Protein AF-A0A924ZV83-F1 (afdb_monomer_lite)

Structure (mmCIF, N/CA/C/O backbone):
data_AF-A0A924ZV83-F1
#
_entry.id   AF-A0A924ZV83-F1
#
loop_
_atom_site.group_PDB
_atom_site.id
_atom_site.type_symbol
_atom_site.label_atom_id
_atom_site.label_alt_id
_atom_site.label_comp_id
_atom_site.label_asym_id
_atom_site.label_entity_id
_atom_site.label_seq_id
_atom_site.pdbx_PDB_ins_code
_atom_site.Cartn_x
_atom_site.Cartn_y
_atom_site.Cartn_z
_atom_site.occupancy
_atom_site.B_iso_or_equiv
_atom_site.auth_seq_id
_atom_site.auth_comp_id
_atom_site.auth_asym_id
_atom_site.auth_atom_id
_atom_site.pdbx_PDB_model_num
ATOM 1 N N . MET A 1 1 ? -26.587 -9.322 27.333 1.00 67.06 1 MET A N 1
ATOM 2 C CA . MET A 1 1 ? -25.678 -8.800 28.383 1.00 67.06 1 MET A CA 1
ATOM 3 C C . MET A 1 1 ? -25.092 -9.885 29.310 1.00 67.06 1 MET A C 1
ATOM 5 O O . MET A 1 1 ? -23.873 -9.903 29.437 1.00 67.06 1 MET A O 1
ATOM 9 N N . PRO A 1 2 ? -25.858 -10.845 29.880 1.00 78.31 2 PRO A N 1
ATOM 10 C CA . PRO A 1 2 ? -25.318 -11.826 30.846 1.00 78.31 2 PRO A CA 1
ATOM 11 C C . PRO A 1 2 ? -24.203 -12.736 30.301 1.00 78.31 2 PRO A C 1
ATOM 13 O O . PRO A 1 2 ? -23.335 -13.184 31.044 1.00 78.31 2 PRO A O 1
ATOM 16 N N . ILE A 1 3 ? -24.217 -13.020 28.994 1.00 89.00 3 ILE A N 1
ATOM 17 C CA . ILE A 1 3 ? -23.200 -13.850 28.333 1.00 89.00 3 ILE A CA 1
ATOM 18 C C . ILE A 1 3 ? -21.859 -13.111 28.252 1.00 89.00 3 ILE A C 1
ATOM 20 O O . ILE A 1 3 ? -20.833 -13.692 28.590 1.00 89.00 3 ILE A O 1
ATOM 24 N N . ALA A 1 4 ? -21.861 -11.828 27.875 1.00 89.38 4 ALA A N 1
ATOM 25 C CA . ALA A 1 4 ? -20.640 -11.029 27.769 1.00 89.38 4 ALA A CA 1
ATOM 26 C C . ALA A 1 4 ? -19.930 -10.906 29.125 1.00 89.38 4 ALA A C 1
ATOM 28 O O . ALA A 1 4 ? -18.719 -11.087 29.204 1.00 89.38 4 ALA A O 1
ATOM 29 N N . GLU A 1 5 ? -20.678 -10.699 30.211 1.00 92.06 5 GLU A N 1
ATOM 30 C CA . GLU A 1 5 ? -20.086 -10.651 31.549 1.00 92.06 5 GLU A CA 1
ATOM 31 C C . GLU A 1 5 ? -19.489 -12.002 31.979 1.00 92.06 5 GLU A C 1
ATOM 33 O O . GLU A 1 5 ? -18.388 -12.043 32.533 1.00 92.06 5 GLU A O 1
ATOM 38 N N . LYS A 1 6 ? -20.168 -13.119 31.682 1.00 91.69 6 LYS A N 1
ATOM 39 C CA . LYS A 1 6 ? -19.635 -14.471 31.928 1.00 91.69 6 LYS A CA 1
ATOM 40 C C . LYS A 1 6 ? -18.363 -14.739 31.122 1.00 91.69 6 LYS A C 1
ATOM 42 O O . LYS A 1 6 ? -17.415 -15.309 31.660 1.00 91.69 6 LYS A O 1
ATOM 47 N N . CYS A 1 7 ? -18.330 -14.334 29.853 1.00 93.25 7 CYS A N 1
ATOM 48 C CA . CYS A 1 7 ? -17.152 -14.468 28.998 1.00 93.25 7 CYS A CA 1
ATOM 49 C C . CYS A 1 7 ? -15.987 -13.620 29.518 1.00 93.25 7 CYS A C 1
ATOM 51 O O . CYS A 1 7 ? -14.887 -14.145 29.662 1.00 93.25 7 CYS A O 1
ATOM 53 N N . LEU A 1 8 ? -16.230 -12.360 29.894 1.00 94.69 8 LEU A N 1
ATOM 54 C CA . LEU A 1 8 ? -15.213 -11.494 30.495 1.00 94.69 8 LEU A CA 1
ATOM 55 C C . LEU A 1 8 ? -14.654 -12.100 31.792 1.00 94.69 8 LEU A C 1
ATOM 57 O O . LEU A 1 8 ? -13.443 -12.153 31.979 1.00 94.69 8 LEU A O 1
ATOM 61 N N . ALA A 1 9 ? -15.520 -12.639 32.656 1.00 91.62 9 ALA A N 1
ATOM 62 C CA . ALA A 1 9 ? -15.093 -13.311 33.882 1.00 91.62 9 ALA A CA 1
ATOM 63 C C . ALA A 1 9 ? -14.232 -14.560 33.614 1.00 91.62 9 ALA A C 1
ATOM 65 O O . ALA A 1 9 ? -13.302 -14.833 34.369 1.00 91.62 9 ALA A O 1
ATOM 66 N N . LYS A 1 10 ? -14.518 -15.313 32.542 1.00 92.31 10 LYS A N 1
ATOM 67 C CA . LYS A 1 10 ? -13.686 -16.449 32.116 1.00 92.31 10 LYS A CA 1
ATOM 68 C C . LYS A 1 10 ? -12.340 -15.997 31.550 1.00 92.31 10 LYS A C 1
ATOM 70 O O . LYS A 1 10 ? -11.329 -16.625 31.853 1.00 92.31 10 LYS A O 1
ATOM 75 N N . LEU A 1 11 ? -12.320 -14.927 30.757 1.00 92.38 11 LEU A N 1
ATOM 76 C CA . LEU A 1 11 ? -11.096 -14.402 30.149 1.00 92.38 11 LEU A CA 1
ATOM 77 C C . LEU A 1 11 ? -10.145 -13.776 31.173 1.00 92.38 11 LEU A C 1
ATOM 79 O O . LEU A 1 11 ? -8.941 -13.878 30.981 1.00 92.38 11 LEU A O 1
ATOM 83 N N . GLY A 1 12 ? -10.669 -13.173 32.243 1.00 88.12 12 GLY A N 1
ATOM 84 C CA . GLY A 1 12 ? -9.869 -12.607 33.334 1.00 88.12 12 GLY A CA 1
ATOM 85 C C . GLY A 1 12 ? -9.474 -13.604 34.431 1.00 88.12 12 GLY A C 1
ATOM 86 O O . GLY A 1 12 ? -8.867 -13.205 35.421 1.00 88.12 12 GLY A O 1
ATOM 87 N N . ASN A 1 13 ? -9.841 -14.885 34.310 1.00 89.38 13 ASN A N 1
ATOM 88 C CA . ASN A 1 13 ? -9.516 -15.913 35.299 1.00 89.38 13 ASN A CA 1
ATOM 89 C C . ASN A 1 13 ? -8.363 -16.791 34.803 1.00 89.38 13 ASN A C 1
ATOM 91 O O . ASN A 1 13 ? -8.489 -17.473 33.786 1.00 89.38 13 ASN A O 1
ATOM 95 N N . ALA A 1 14 ? -7.284 -16.858 35.586 1.00 86.88 14 ALA A N 1
ATOM 96 C CA . ALA A 1 14 ? -6.067 -17.601 35.262 1.00 86.88 14 ALA A CA 1
ATOM 97 C C . ALA A 1 14 ? -6.289 -19.077 34.873 1.00 86.88 14 ALA A C 1
ATOM 99 O O . ALA A 1 14 ? -5.501 -19.633 34.114 1.00 86.88 14 ALA A O 1
ATOM 100 N N . LYS A 1 15 ? -7.362 -19.717 35.364 1.00 87.50 15 LYS A N 1
ATOM 101 C CA . LYS A 1 15 ? -7.691 -21.124 35.062 1.00 87.50 15 LYS A CA 1
ATOM 102 C C . LYS A 1 15 ? -8.447 -21.322 33.747 1.00 87.50 15 LYS A C 1
ATOM 104 O O . LYS A 1 15 ? -8.533 -22.449 33.271 1.00 87.50 15 LYS A O 1
ATOM 109 N N . THR A 1 16 ? -9.059 -20.271 33.203 1.00 89.25 16 THR A N 1
ATOM 110 C CA . THR A 1 16 ? -9.957 -20.361 32.035 1.00 89.25 16 THR A CA 1
ATOM 111 C C . THR A 1 16 ? -9.616 -19.387 30.913 1.00 89.25 16 THR A C 1
ATOM 113 O O . THR A 1 16 ? -10.255 -19.439 29.863 1.00 89.25 16 THR A O 1
ATOM 116 N N . GLN A 1 17 ? -8.643 -18.502 31.128 1.00 89.69 17 GLN A N 1
ATOM 117 C CA . GLN A 1 17 ? -8.140 -17.591 30.111 1.00 89.69 17 GLN A CA 1
ATOM 118 C C . GLN A 1 17 ? -7.528 -18.361 28.935 1.00 89.69 17 GLN A C 1
ATOM 120 O O . GLN A 1 17 ? -6.967 -19.447 29.095 1.00 89.69 17 GLN A O 1
ATOM 125 N N . ILE A 1 18 ? -7.650 -17.793 27.741 1.00 88.56 18 ILE A N 1
ATOM 126 C CA . ILE A 1 18 ? -7.094 -18.362 26.518 1.00 88.56 18 ILE A CA 1
ATOM 127 C C . ILE A 1 18 ? -5.583 -18.141 26.560 1.00 88.56 18 ILE A C 1
ATOM 129 O O . ILE A 1 18 ? -5.129 -17.015 26.735 1.00 88.56 18 ILE A O 1
ATOM 133 N N . ALA A 1 19 ? -4.799 -19.203 26.395 1.00 85.62 19 ALA A N 1
ATOM 134 C CA . ALA A 1 19 ? -3.347 -19.083 26.386 1.00 85.62 19 ALA A CA 1
ATOM 135 C C . ALA A 1 19 ? -2.878 -18.194 25.221 1.00 85.62 19 ALA A C 1
ATOM 137 O O . ALA A 1 19 ? -3.265 -18.418 24.071 1.00 85.62 19 ALA A O 1
ATOM 138 N N . LYS A 1 20 ? -2.024 -17.210 25.524 1.00 80.31 20 LYS A N 1
ATOM 139 C CA . LYS A 1 20 ? -1.291 -16.436 24.515 1.00 80.31 20 LYS A CA 1
ATOM 140 C C . LYS A 1 20 ? -0.003 -17.156 24.106 1.00 80.31 20 LYS A C 1
ATOM 142 O O . LYS A 1 20 ? 0.546 -17.935 24.890 1.00 80.31 20 LYS A O 1
ATOM 147 N N . GLN A 1 21 ? 0.461 -16.922 22.879 1.00 72.50 21 GLN A N 1
ATOM 148 C CA . GLN A 1 21 ? 1.779 -17.394 22.449 1.00 72.50 21 GLN A CA 1
ATOM 149 C C . GLN A 1 21 ? 2.879 -16.733 23.295 1.00 72.50 21 GLN A C 1
ATOM 151 O O . GLN A 1 21 ? 2.649 -15.709 23.935 1.00 72.50 21 GLN A O 1
ATOM 156 N N . LYS A 1 22 ? 4.058 -17.364 23.358 1.00 65.31 22 LYS A N 1
ATOM 157 C CA . LYS A 1 22 ? 5.172 -16.883 24.193 1.00 65.31 22 LYS A CA 1
ATOM 158 C C . LYS A 1 22 ? 5.808 -15.592 23.674 1.00 65.31 22 LYS A C 1
ATOM 160 O O . LYS A 1 22 ? 6.524 -14.957 24.437 1.00 65.31 22 LYS A O 1
ATOM 165 N N . ASP A 1 23 ? 5.559 -15.232 22.420 1.00 64.38 23 ASP A N 1
ATOM 166 C CA . ASP A 1 23 ? 6.119 -14.029 21.822 1.00 64.38 23 ASP A CA 1
ATOM 167 C C . ASP A 1 23 ? 5.323 -12.788 22.251 1.00 64.38 23 ASP A C 1
ATOM 169 O O . ASP A 1 23 ? 4.092 -12.796 22.261 1.00 64.38 23 ASP A O 1
ATOM 173 N N . ASP A 1 24 ? 6.026 -11.699 22.566 1.00 60.25 24 ASP A N 1
ATOM 174 C CA . ASP A 1 24 ? 5.439 -10.418 22.998 1.00 60.25 24 ASP A CA 1
ATOM 175 C C . ASP A 1 24 ? 4.790 -9.614 21.851 1.00 60.25 24 ASP A C 1
ATOM 177 O O . ASP A 1 24 ? 4.483 -8.428 22.005 1.00 60.25 24 ASP A O 1
ATOM 181 N N . PHE A 1 25 ? 4.604 -10.230 20.681 1.00 69.44 25 PHE A N 1
ATOM 182 C CA . PHE A 1 25 ? 3.998 -9.606 19.507 1.00 69.44 25 PHE A CA 1
ATOM 183 C C . PHE A 1 25 ? 2.481 -9.815 19.496 1.00 69.44 25 PHE A C 1
ATOM 185 O O . PHE A 1 25 ? 1.967 -10.884 19.823 1.00 69.44 25 PHE A O 1
ATOM 192 N N . TYR A 1 26 ? 1.752 -8.784 19.085 1.00 65.94 26 TYR A N 1
ATOM 193 C CA . TYR A 1 26 ? 0.293 -8.758 19.028 1.00 65.94 26 TYR A CA 1
ATOM 194 C C . TYR A 1 26 ? -0.265 -9.028 17.620 1.00 65.94 26 TYR A C 1
ATOM 196 O O . TYR A 1 26 ? -1.461 -8.839 17.400 1.00 65.94 26 TYR A O 1
ATOM 204 N N . ASP A 1 27 ? 0.554 -9.506 16.674 1.00 62.09 27 ASP A N 1
ATOM 205 C CA . ASP A 1 27 ? 0.108 -9.955 15.337 1.00 62.09 27 ASP A CA 1
ATOM 206 C C . ASP A 1 27 ? -0.693 -11.281 15.376 1.00 62.09 27 ASP A C 1
ATOM 208 O O . ASP A 1 27 ? -1.057 -11.856 14.351 1.00 62.09 27 ASP A O 1
ATOM 212 N N . ASP A 1 28 ? -1.039 -11.777 16.567 1.00 72.38 28 ASP A N 1
ATOM 213 C CA . ASP A 1 28 ? -2.021 -12.845 16.715 1.00 72.38 28 ASP A CA 1
ATOM 214 C C . ASP A 1 28 ? -3.443 -12.274 16.580 1.00 72.38 28 ASP A C 1
ATOM 216 O O . ASP A 1 28 ? -3.939 -11.538 17.443 1.00 72.38 28 ASP A O 1
ATOM 220 N N . GLN A 1 29 ? -4.147 -12.681 15.519 1.00 81.88 29 GLN A N 1
ATOM 221 C CA . GLN A 1 29 ? -5.557 -12.352 15.288 1.00 81.88 29 GLN A CA 1
ATOM 222 C C . GLN A 1 29 ? -6.435 -12.637 16.521 1.00 81.88 29 GLN A C 1
ATOM 224 O O . GLN A 1 29 ? -7.429 -11.944 16.752 1.00 81.88 29 GLN A O 1
ATOM 229 N N . LYS A 1 30 ? -6.070 -13.623 17.353 1.00 86.75 30 LYS A N 1
ATOM 230 C CA . LYS A 1 30 ? -6.776 -13.920 18.605 1.00 86.75 30 LYS A CA 1
ATOM 231 C C . LYS A 1 30 ? -6.722 -12.751 19.584 1.00 86.75 30 LYS A C 1
ATOM 233 O O . LYS A 1 30 ? -7.757 -12.420 20.158 1.00 86.75 30 LYS A O 1
ATOM 238 N N . ILE A 1 31 ? -5.568 -12.104 19.756 1.00 89.12 31 ILE A N 1
ATOM 239 C CA . ILE A 1 31 ? -5.420 -10.967 20.678 1.00 89.12 31 ILE A CA 1
ATOM 240 C C . ILE A 1 31 ? -6.237 -9.777 20.166 1.00 89.12 31 ILE A C 1
ATOM 242 O O . ILE A 1 31 ? -7.001 -9.186 20.930 1.00 89.12 31 ILE A O 1
ATOM 246 N N . ALA A 1 32 ? -6.171 -9.480 18.865 1.00 89.69 32 ALA A N 1
ATOM 247 C CA . ALA A 1 32 ? -6.981 -8.424 18.254 1.00 89.69 32 ALA A CA 1
ATOM 248 C C . ALA A 1 32 ? -8.497 -8.655 18.436 1.00 89.69 32 ALA A C 1
ATOM 250 O O . ALA A 1 32 ? -9.253 -7.718 18.731 1.00 89.69 32 ALA A O 1
ATOM 251 N N . ASN A 1 33 ? -8.949 -9.908 18.324 1.00 91.50 33 ASN A N 1
ATOM 252 C CA . ASN A 1 33 ? -10.341 -10.289 18.573 1.00 91.50 33 ASN A CA 1
ATOM 253 C C . ASN A 1 33 ? -10.722 -10.132 20.054 1.00 91.50 33 ASN A C 1
ATOM 255 O O . ASN A 1 33 ? -11.803 -9.626 20.354 1.00 91.50 33 ASN A O 1
ATOM 259 N N . ILE A 1 34 ? -9.835 -10.505 20.982 1.00 93.44 34 ILE A N 1
ATOM 260 C CA . ILE A 1 34 ? -10.053 -10.332 22.426 1.00 93.44 34 ILE A CA 1
ATOM 261 C C . ILE A 1 34 ? -10.158 -8.849 22.787 1.00 93.44 34 ILE A C 1
ATOM 263 O O . ILE A 1 34 ? -11.085 -8.472 23.499 1.00 93.44 34 ILE A O 1
ATOM 267 N N . VAL A 1 35 ? -9.286 -7.987 22.258 1.00 95.00 35 VAL A N 1
ATOM 268 C CA . VAL A 1 35 ? -9.382 -6.533 22.484 1.00 95.00 35 VAL A CA 1
ATOM 269 C C . VAL A 1 35 ? -10.682 -5.961 21.913 1.00 95.00 35 VAL A C 1
ATOM 271 O O . VAL A 1 35 ? -11.316 -5.128 22.555 1.00 95.00 35 VAL A O 1
ATOM 274 N N . SER A 1 36 ? -11.154 -6.461 20.769 1.00 94.56 36 SER A N 1
ATOM 275 C CA . SER A 1 36 ? -12.457 -6.063 20.209 1.00 94.56 36 SER A CA 1
ATOM 276 C C . SER A 1 36 ? -13.642 -6.522 21.070 1.00 94.56 36 SER A C 1
ATOM 278 O O . SER A 1 36 ? -14.610 -5.782 21.260 1.00 94.56 36 SER A O 1
ATOM 280 N N . PHE A 1 37 ? -13.553 -7.711 21.670 1.00 95.88 37 PHE A N 1
ATOM 281 C CA . PHE A 1 37 ? -14.521 -8.156 22.672 1.00 95.88 37 PHE A CA 1
ATOM 282 C C . PHE A 1 37 ? -14.475 -7.282 23.936 1.00 95.88 37 PHE A C 1
ATOM 284 O O . PHE A 1 37 ? -15.521 -6.905 24.464 1.00 95.88 37 PHE A O 1
ATOM 291 N N . ILE A 1 38 ? -13.284 -6.893 24.394 1.00 96.69 38 ILE A N 1
ATOM 292 C CA . ILE A 1 38 ? -13.118 -5.996 25.543 1.00 96.69 38 ILE A CA 1
ATOM 293 C C . ILE A 1 38 ? -13.702 -4.610 25.255 1.00 96.69 38 ILE A C 1
ATOM 295 O O . ILE A 1 38 ? -14.371 -4.058 26.122 1.00 96.69 38 ILE A O 1
ATOM 299 N N . GLU A 1 39 ? -13.542 -4.073 24.045 1.00 96.25 39 GLU A N 1
ATOM 300 C CA . GLU A 1 39 ? -14.234 -2.852 23.612 1.00 96.25 39 GLU A CA 1
ATOM 301 C C . GLU A 1 39 ? -15.756 -2.979 23.708 1.00 96.25 39 GLU A C 1
ATOM 303 O O . GLU A 1 39 ? -16.426 -2.060 24.174 1.00 96.25 39 GLU A O 1
ATOM 308 N N . THR A 1 40 ? -16.303 -4.143 23.357 1.00 94.81 40 THR A N 1
ATOM 309 C CA . THR A 1 40 ? -17.735 -4.425 23.531 1.00 94.81 40 THR A CA 1
ATOM 310 C C . THR A 1 40 ? -18.122 -4.406 25.014 1.00 94.81 40 THR A C 1
ATOM 312 O O . THR A 1 40 ? -19.108 -3.779 25.401 1.00 94.81 40 THR A O 1
ATOM 315 N N . CYS A 1 41 ? -17.332 -5.040 25.887 1.00 96.25 41 CYS A N 1
ATOM 316 C CA . CYS A 1 41 ? -17.537 -4.971 27.338 1.00 96.25 41 CYS A CA 1
ATOM 317 C C . CYS A 1 41 ? -17.429 -3.537 27.880 1.00 96.25 41 CYS A C 1
ATOM 319 O O . CYS A 1 41 ? -18.176 -3.152 28.782 1.00 96.25 41 CYS A O 1
ATOM 321 N N . PHE A 1 42 ? -16.503 -2.757 27.330 1.00 96.62 42 PHE A N 1
ATOM 322 C CA . PHE A 1 42 ? -16.257 -1.371 27.688 1.00 96.62 42 PHE A CA 1
ATOM 323 C C . PHE A 1 42 ? -17.421 -0.462 27.274 1.00 96.62 42 PHE A C 1
ATOM 325 O O . PHE A 1 42 ? -17.856 0.341 28.102 1.00 96.62 42 PHE A O 1
ATOM 332 N N . HIS A 1 43 ? -17.980 -0.653 26.075 1.00 94.69 43 HIS A N 1
ATOM 333 C CA . HIS A 1 43 ? -19.204 -0.004 25.593 1.00 94.69 43 HIS A CA 1
ATOM 334 C C . HIS A 1 43 ? -20.398 -0.276 26.517 1.00 94.69 43 HIS A C 1
ATOM 336 O O . HIS A 1 43 ? -21.060 0.650 26.978 1.00 94.69 43 HIS A O 1
ATOM 342 N N . TYR A 1 44 ? -20.617 -1.543 26.889 1.00 94.12 44 TYR A N 1
ATOM 343 C CA . TYR A 1 44 ? -21.691 -1.938 27.810 1.00 94.12 44 TYR A CA 1
ATOM 344 C C . TYR A 1 44 ? -21.424 -1.594 29.284 1.00 94.12 44 TYR A C 1
ATOM 346 O O . TYR A 1 44 ? -22.171 -2.038 30.156 1.00 94.12 44 TYR A O 1
ATOM 354 N N . LYS A 1 45 ? -20.376 -0.814 29.582 1.00 95.31 45 LYS A N 1
ATOM 355 C CA . LYS A 1 45 ? -20.039 -0.336 30.933 1.00 95.31 45 LYS A CA 1
ATOM 356 C C . LYS A 1 45 ? -19.909 -1.471 31.959 1.00 95.31 45 LYS A C 1
ATOM 358 O O . LYS A 1 45 ? -20.269 -1.311 33.123 1.00 95.31 45 LYS A O 1
ATOM 363 N N . LEU A 1 46 ? -19.372 -2.620 31.538 1.00 95.19 46 LEU A N 1
ATOM 364 C CA . LEU A 1 46 ? -19.063 -3.716 32.460 1.00 95.19 46 LEU A CA 1
ATOM 365 C C . LEU A 1 46 ? -17.947 -3.313 33.442 1.00 95.19 46 LEU A C 1
ATOM 367 O O . LEU A 1 46 ? -17.272 -2.298 33.266 1.00 95.19 46 LEU A O 1
ATOM 371 N N . SER A 1 47 ? -17.754 -4.129 34.484 1.00 94.44 47 SER A N 1
ATOM 372 C CA . SER A 1 47 ? -16.808 -3.864 35.578 1.00 94.44 47 SER A CA 1
ATOM 373 C C . SER A 1 47 ? -15.407 -3.482 35.083 1.00 94.44 47 SER A C 1
ATOM 375 O O . SER A 1 47 ? -14.705 -4.309 34.494 1.00 94.44 47 SER A O 1
ATOM 377 N N . SER A 1 48 ? -14.979 -2.256 35.404 1.00 94.25 48 SER A N 1
ATOM 378 C CA . SER A 1 48 ? -13.658 -1.713 35.059 1.00 94.25 48 SER A CA 1
ATOM 379 C C . SER A 1 48 ? -12.520 -2.608 35.552 1.00 94.25 48 SER A C 1
ATOM 381 O O . SER A 1 48 ? -11.581 -2.873 34.809 1.00 94.25 48 SER A O 1
ATOM 383 N N . ASN A 1 49 ? -12.645 -3.161 36.765 1.00 93.12 49 ASN A N 1
ATOM 384 C CA . ASN A 1 49 ? -11.642 -4.060 37.342 1.00 93.12 49 ASN A CA 1
ATOM 385 C C . ASN A 1 49 ? -11.480 -5.342 36.518 1.00 93.12 49 ASN A C 1
ATOM 387 O O . ASN A 1 49 ? -10.355 -5.757 36.262 1.00 93.12 49 ASN A O 1
ATOM 391 N N . LYS A 1 50 ? -12.590 -5.945 36.063 1.00 94.12 50 LYS A N 1
ATOM 392 C CA . LYS A 1 50 ? -12.548 -7.149 35.213 1.00 94.12 50 LYS A CA 1
ATOM 393 C C . LYS A 1 50 ? -11.983 -6.840 33.825 1.00 94.12 50 LYS A C 1
ATOM 395 O O . LYS A 1 50 ? -11.281 -7.670 33.254 1.00 94.12 50 LYS A O 1
ATOM 400 N N . ILE A 1 51 ? -12.298 -5.666 33.271 1.00 96.31 51 ILE A N 1
ATOM 401 C CA . ILE A 1 51 ? -11.749 -5.218 31.984 1.00 96.31 51 ILE A CA 1
ATOM 402 C C . ILE A 1 51 ? -10.231 -5.051 32.091 1.00 96.31 51 ILE A C 1
ATOM 404 O O . ILE A 1 51 ? -9.507 -5.661 31.308 1.00 96.31 51 ILE A O 1
ATOM 408 N N . ASN A 1 52 ? -9.755 -4.301 33.088 1.00 93.62 52 ASN A N 1
ATOM 409 C CA . ASN A 1 52 ? -8.328 -4.060 33.296 1.00 93.62 52 ASN A CA 1
ATOM 410 C C . ASN A 1 52 ? -7.569 -5.361 33.570 1.00 93.62 52 ASN A C 1
ATOM 412 O O . ASN A 1 52 ? -6.590 -5.634 32.885 1.00 93.62 52 ASN A O 1
ATOM 416 N N . SER A 1 53 ? -8.072 -6.226 34.460 1.00 91.50 53 SER A N 1
ATOM 417 C CA . SER A 1 53 ? -7.406 -7.502 34.751 1.00 91.50 53 SER A CA 1
ATOM 418 C C . SER A 1 53 ? -7.304 -8.407 33.520 1.00 91.50 53 SER A C 1
ATOM 420 O O . SER A 1 53 ? -6.331 -9.138 33.362 1.00 91.50 53 SER A O 1
ATOM 422 N N . THR A 1 54 ? -8.305 -8.360 32.635 1.00 94.19 54 THR A N 1
ATOM 423 C CA . THR A 1 54 ? -8.272 -9.096 31.367 1.00 94.19 54 THR A CA 1
ATOM 424 C C . THR A 1 54 ? -7.254 -8.471 30.410 1.00 94.19 54 THR A C 1
ATOM 426 O O . THR A 1 54 ? -6.443 -9.191 29.834 1.00 94.19 54 THR A O 1
ATOM 429 N N . LEU A 1 55 ? -7.247 -7.141 30.260 1.00 94.31 55 LEU A N 1
ATOM 430 C CA . LEU A 1 55 ? -6.276 -6.442 29.414 1.00 94.31 55 LEU A CA 1
ATOM 431 C C . LEU A 1 55 ? -4.835 -6.693 29.860 1.00 94.31 55 LEU A C 1
ATOM 433 O O . LEU A 1 55 ? -3.997 -6.952 29.005 1.00 94.31 55 LEU A O 1
ATOM 437 N N . ASP A 1 56 ? -4.551 -6.677 31.161 1.00 91.38 56 ASP A N 1
ATOM 438 C CA . ASP A 1 56 ? -3.198 -6.861 31.704 1.00 91.38 56 ASP A CA 1
ATOM 439 C C . ASP A 1 56 ? -2.603 -8.234 31.383 1.00 91.38 56 ASP A C 1
ATOM 441 O O . ASP A 1 56 ? -1.387 -8.370 31.244 1.00 91.38 56 ASP A O 1
ATOM 445 N N . TYR A 1 57 ? -3.450 -9.247 31.191 1.00 91.38 57 TYR A N 1
ATOM 446 C CA . TYR A 1 57 ? -2.994 -10.553 30.735 1.00 91.38 57 TYR A CA 1
ATOM 447 C C . TYR A 1 57 ? -2.660 -10.571 29.232 1.00 91.38 57 TYR A C 1
ATOM 449 O O . TYR A 1 57 ? -1.604 -11.085 28.839 1.00 91.38 57 TYR A O 1
ATOM 457 N N . TYR A 1 58 ? -3.537 -10.022 28.382 1.00 91.44 58 TYR A N 1
ATOM 458 C CA . TYR A 1 58 ? -3.418 -10.144 26.920 1.00 91.44 58 TYR A CA 1
ATOM 459 C C . TYR A 1 58 ? -2.553 -9.069 26.258 1.00 91.44 58 TYR A C 1
ATOM 461 O O . TYR A 1 58 ? -1.939 -9.348 25.232 1.00 91.44 58 TY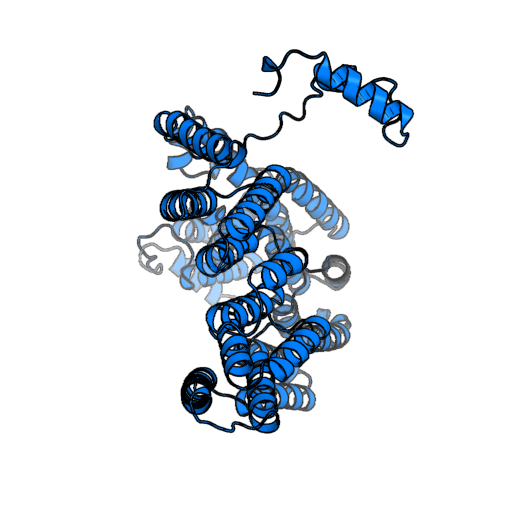R A O 1
ATOM 469 N N . VAL A 1 59 ? -2.488 -7.865 26.822 1.00 92.19 59 VAL A N 1
ATOM 470 C CA . VAL A 1 59 ? -1.744 -6.729 26.267 1.00 92.19 59 VAL A CA 1
ATOM 471 C C . VAL A 1 59 ? -0.884 -6.132 27.369 1.00 92.19 59 VAL A C 1
ATOM 473 O O . VAL A 1 59 ? -1.407 -5.681 28.384 1.00 92.19 59 VAL A O 1
ATOM 476 N N . SER A 1 60 ? 0.434 -6.100 27.188 1.00 90.38 60 SER A N 1
ATOM 477 C CA . SER A 1 60 ? 1.338 -5.515 28.181 1.00 90.38 60 SER A CA 1
ATOM 478 C C . SER A 1 60 ? 1.025 -4.030 28.415 1.00 90.38 60 SER A C 1
ATOM 480 O O . SER A 1 60 ? 0.503 -3.335 27.539 1.00 90.38 60 SER A O 1
ATOM 482 N N . ALA A 1 61 ? 1.335 -3.533 29.614 1.00 89.94 61 ALA A N 1
ATOM 483 C CA . ALA A 1 61 ? 1.325 -2.096 29.895 1.00 89.94 61 ALA A CA 1
ATOM 484 C C . ALA A 1 61 ? 2.474 -1.368 29.173 1.00 89.94 61 ALA A C 1
ATOM 486 O O . ALA A 1 61 ? 2.368 -0.180 28.878 1.00 89.94 61 ALA A O 1
ATOM 487 N N . LYS A 1 62 ? 3.554 -2.095 28.862 1.00 91.12 62 LYS A N 1
ATOM 488 C CA . LYS A 1 62 ? 4.694 -1.613 28.085 1.00 91.12 62 LYS A CA 1
ATOM 489 C C . LYS A 1 62 ? 4.491 -1.941 26.605 1.00 91.12 62 LYS A C 1
ATOM 491 O O . LYS A 1 62 ? 4.094 -3.053 26.255 1.00 91.12 62 LYS A O 1
ATOM 496 N N . ALA A 1 63 ? 4.761 -0.973 25.740 1.00 90.94 63 ALA A N 1
ATOM 497 C CA . ALA A 1 63 ? 4.817 -1.159 24.303 1.00 90.94 63 ALA A CA 1
ATOM 498 C C . ALA A 1 63 ? 5.947 -2.135 23.946 1.00 90.94 63 ALA A C 1
ATOM 500 O O . ALA A 1 63 ? 6.975 -2.187 24.618 1.00 90.94 63 ALA A O 1
ATOM 501 N N . ASN A 1 64 ? 5.762 -2.894 22.869 1.00 88.56 64 ASN A N 1
ATOM 502 C CA . ASN A 1 64 ? 6.838 -3.661 22.250 1.00 88.56 64 ASN A CA 1
ATOM 503 C C . ASN A 1 64 ? 7.459 -2.837 21.101 1.00 88.56 64 ASN A C 1
ATOM 505 O O . ASN A 1 64 ? 6.902 -1.827 20.667 1.00 88.56 64 ASN A O 1
ATOM 509 N N . ARG A 1 65 ? 8.581 -3.306 20.544 1.00 87.00 65 ARG A N 1
ATOM 510 C CA . ARG A 1 65 ? 9.242 -2.657 19.392 1.00 87.00 65 ARG A CA 1
ATOM 511 C C . ARG A 1 65 ? 8.390 -2.574 18.119 1.00 87.00 65 ARG A C 1
ATOM 513 O O . ARG A 1 65 ? 8.651 -1.735 17.264 1.00 87.00 65 ARG A O 1
ATOM 520 N N . MET A 1 66 ? 7.385 -3.436 17.967 1.00 88.94 66 MET A N 1
ATOM 521 C CA . MET A 1 66 ? 6.510 -3.435 16.792 1.00 88.94 66 MET A CA 1
ATOM 522 C C . MET A 1 66 ? 5.501 -2.283 16.825 1.00 88.94 66 MET A C 1
ATOM 524 O O . MET A 1 66 ? 5.102 -1.825 15.762 1.00 88.94 66 MET A O 1
ATOM 528 N N . VAL A 1 67 ? 5.176 -1.736 18.006 1.00 90.38 67 VAL A N 1
ATOM 529 C CA . VAL A 1 67 ? 4.288 -0.566 18.156 1.00 90.38 67 VAL A CA 1
ATOM 530 C C . VAL A 1 67 ? 4.806 0.665 17.407 1.00 90.38 67 VAL A C 1
ATOM 532 O O . VAL A 1 67 ? 3.998 1.483 16.985 1.00 90.38 67 VAL A O 1
ATOM 535 N N . VAL A 1 68 ? 6.120 0.816 17.217 1.00 89.50 68 VAL A N 1
ATOM 536 C CA . VAL A 1 68 ? 6.708 1.945 16.466 1.00 89.50 68 VAL A CA 1
ATOM 537 C C . VAL A 1 68 ? 7.151 1.571 15.053 1.00 89.50 68 VAL A C 1
ATOM 539 O O . VAL A 1 68 ? 7.296 2.455 14.213 1.00 89.50 68 VAL A O 1
ATOM 542 N N . SER A 1 69 ? 7.269 0.276 14.746 1.00 88.12 69 SER A N 1
ATOM 543 C CA . SER A 1 69 ? 7.685 -0.218 13.430 1.00 88.12 69 SER A CA 1
ATOM 544 C C . SER A 1 69 ? 6.766 0.280 12.318 1.00 88.12 69 SER A C 1
ATOM 546 O O . SER A 1 69 ? 5.549 0.112 12.389 1.00 88.12 69 SER A O 1
ATOM 548 N N . ASN A 1 70 ? 7.331 0.810 11.231 1.00 86.44 70 ASN A N 1
ATOM 549 C CA . ASN A 1 70 ? 6.545 1.246 10.072 1.00 86.44 70 ASN A CA 1
ATOM 550 C C . ASN A 1 70 ? 5.810 0.086 9.369 1.00 86.44 70 ASN A C 1
ATOM 552 O O . ASN A 1 70 ? 4.892 0.320 8.588 1.00 86.44 70 ASN A O 1
ATOM 556 N N . HIS A 1 71 ? 6.178 -1.164 9.659 1.00 85.00 71 HIS A N 1
ATOM 557 C CA . HIS A 1 71 ? 5.624 -2.350 9.008 1.00 85.00 71 HIS A CA 1
ATOM 558 C C . HIS A 1 71 ? 4.626 -3.139 9.871 1.00 85.00 71 HIS A C 1
ATOM 560 O O . HIS A 1 71 ? 4.018 -4.069 9.348 1.00 85.00 71 HIS A O 1
ATOM 566 N N . SER A 1 72 ? 4.413 -2.784 11.150 1.00 85.69 72 SER A N 1
ATOM 567 C CA . SER A 1 72 ? 3.438 -3.474 12.017 1.00 85.69 72 SER A CA 1
ATOM 568 C C . SER A 1 72 ? 2.318 -2.554 12.510 1.00 85.69 72 SER A C 1
ATOM 570 O O . SER A 1 72 ? 2.349 -2.004 13.609 1.00 85.69 72 SER A O 1
ATOM 572 N N . SER A 1 73 ? 1.280 -2.408 11.686 1.00 87.19 73 SER A N 1
ATOM 573 C CA . SER A 1 73 ? 0.088 -1.634 12.055 1.00 87.19 73 SER A CA 1
ATOM 574 C C . SER A 1 73 ? -0.760 -2.331 13.129 1.00 87.19 73 SER A C 1
ATOM 576 O O . SER A 1 73 ? -1.265 -1.698 14.055 1.00 87.19 73 SER A O 1
ATOM 578 N N . LYS A 1 74 ? -0.881 -3.663 13.062 1.00 89.31 74 LYS A N 1
ATOM 579 C CA . LYS A 1 74 ? -1.737 -4.433 13.978 1.00 89.31 74 LYS A CA 1
ATOM 580 C C . LYS A 1 74 ? -1.277 -4.340 15.430 1.00 89.31 74 LYS A C 1
ATOM 582 O O . LYS A 1 74 ? -2.113 -4.077 16.294 1.00 89.31 74 LYS A O 1
ATOM 587 N N . ASP A 1 75 ? 0.023 -4.500 15.698 1.00 90.50 75 ASP A N 1
ATOM 588 C CA . ASP A 1 75 ? 0.577 -4.357 17.051 1.00 90.50 75 ASP A CA 1
ATOM 589 C C . ASP A 1 75 ? 0.242 -2.999 17.654 1.00 90.50 75 ASP A C 1
ATOM 591 O O . ASP A 1 75 ? -0.235 -2.899 18.787 1.00 90.50 75 ASP A O 1
ATOM 595 N N . ARG A 1 76 ? 0.450 -1.957 16.850 1.00 93.06 76 ARG A N 1
ATOM 596 C CA . ARG A 1 76 ? 0.183 -0.576 17.220 1.00 93.06 76 ARG A CA 1
ATOM 597 C C . ARG A 1 76 ? -1.293 -0.361 17.560 1.00 93.06 76 ARG A C 1
ATOM 599 O O . ARG A 1 76 ? -1.595 0.187 18.618 1.00 93.06 76 ARG A O 1
ATOM 606 N N . PHE A 1 77 ? -2.213 -0.844 16.721 1.00 94.50 77 PHE A N 1
ATOM 607 C CA . PHE A 1 77 ? -3.656 -0.730 16.961 1.00 94.50 77 PHE A CA 1
ATOM 608 C C . PHE A 1 77 ? -4.104 -1.491 18.208 1.00 94.50 77 PHE A C 1
ATOM 610 O O . PHE A 1 77 ? -4.878 -0.959 19.001 1.00 94.50 77 PHE A O 1
ATOM 617 N N . VAL A 1 78 ? -3.637 -2.727 18.403 1.00 94.62 78 VAL A N 1
ATOM 618 C CA . VAL A 1 78 ? -3.985 -3.528 19.587 1.00 94.62 78 VAL A CA 1
ATOM 619 C C . VAL A 1 78 ? -3.525 -2.825 20.862 1.00 94.62 78 VAL A C 1
ATOM 621 O O . VAL A 1 78 ? -4.321 -2.650 21.789 1.00 94.62 78 VAL A O 1
ATOM 624 N N . PHE A 1 79 ? -2.267 -2.379 20.887 1.00 95.31 79 PHE A N 1
ATOM 625 C CA . PHE A 1 79 ? -1.689 -1.701 22.039 1.00 95.31 79 PHE A CA 1
ATOM 626 C C . PHE A 1 79 ? -2.415 -0.389 22.359 1.00 95.31 79 PHE A C 1
ATOM 628 O O . PHE A 1 79 ? -2.838 -0.185 23.497 1.00 95.31 79 PHE A O 1
ATOM 635 N N . LEU A 1 80 ? -2.621 0.481 21.365 1.00 96.31 80 LEU A N 1
ATOM 636 C CA . LEU A 1 80 ? -3.223 1.797 21.591 1.00 96.31 80 LEU A CA 1
ATOM 637 C C . LEU A 1 80 ? -4.721 1.731 21.924 1.00 96.31 80 LEU A C 1
ATOM 639 O O . LEU A 1 80 ? -5.188 2.534 22.732 1.00 96.31 80 LEU A O 1
ATOM 643 N N . ARG A 1 81 ? -5.470 0.743 21.406 1.00 96.19 81 ARG A N 1
ATOM 644 C CA . ARG A 1 81 ? -6.855 0.476 21.851 1.00 96.19 81 ARG A CA 1
ATOM 645 C C . ARG A 1 81 ? -6.895 0.106 23.329 1.00 96.19 81 ARG A C 1
ATOM 647 O O . ARG A 1 81 ? -7.668 0.687 24.089 1.00 96.19 81 ARG A O 1
ATOM 654 N N . ALA A 1 82 ? -6.049 -0.837 23.746 1.00 96.06 82 ALA A N 1
ATOM 655 C CA . ALA A 1 82 ? -5.959 -1.251 25.143 1.00 96.06 82 ALA A CA 1
ATOM 656 C C . ALA A 1 82 ? -5.533 -0.089 26.053 1.00 96.06 82 ALA A C 1
ATOM 658 O O . ALA A 1 82 ? -6.106 0.100 27.126 1.00 96.06 82 ALA A O 1
ATOM 659 N N . LEU A 1 83 ? -4.559 0.712 25.611 1.00 96.19 83 LEU A N 1
ATOM 660 C CA . LEU A 1 83 ? -4.071 1.872 26.346 1.00 96.19 83 LEU A CA 1
ATOM 661 C C . LEU A 1 83 ? -5.161 2.931 26.545 1.00 96.19 83 LEU A C 1
ATOM 663 O O . LEU A 1 83 ? -5.371 3.378 27.670 1.00 96.19 83 LEU A O 1
ATOM 667 N N . ALA A 1 84 ? -5.899 3.282 25.488 1.00 96.44 84 ALA A N 1
ATOM 668 C CA . ALA A 1 84 ? -6.994 4.246 25.573 1.00 96.44 84 ALA A CA 1
ATOM 669 C C . ALA A 1 84 ? -8.100 3.784 26.539 1.00 96.44 84 ALA A C 1
ATOM 671 O O . ALA A 1 84 ? -8.594 4.578 27.337 1.00 96.44 84 ALA A O 1
ATOM 672 N N . ILE A 1 85 ? -8.445 2.489 26.529 1.00 96.75 85 ILE A N 1
ATOM 673 C CA . ILE A 1 85 ? -9.404 1.918 27.487 1.00 96.75 85 ILE A CA 1
ATOM 674 C C . ILE A 1 85 ? -8.887 2.056 28.922 1.00 96.75 85 ILE A C 1
ATOM 676 O O . ILE A 1 85 ? -9.628 2.521 29.787 1.00 96.75 85 ILE A O 1
ATOM 680 N N . ARG A 1 86 ? -7.626 1.685 29.187 1.00 95.31 86 ARG A N 1
ATOM 681 C CA . ARG A 1 86 ? -7.022 1.806 30.527 1.00 95.31 86 ARG A CA 1
ATOM 682 C C . ARG A 1 86 ? -7.064 3.240 31.036 1.00 95.31 86 ARG A C 1
ATOM 684 O O . ARG A 1 86 ? -7.427 3.460 32.189 1.00 95.31 86 ARG A O 1
ATOM 691 N N . LEU A 1 87 ? -6.718 4.198 30.182 1.00 94.56 87 LEU A N 1
ATOM 692 C CA . LEU A 1 87 ? -6.728 5.615 30.527 1.00 94.56 87 LEU A CA 1
ATOM 693 C C . LEU A 1 87 ? -8.113 6.106 30.927 1.00 94.56 87 LEU A C 1
ATOM 695 O O . LEU A 1 87 ? -8.269 6.648 32.017 1.00 94.56 87 LEU A O 1
ATOM 699 N N . ILE A 1 88 ? -9.129 5.820 30.112 1.00 94.25 88 ILE A N 1
ATOM 700 C CA . ILE A 1 88 ? -10.506 6.226 30.417 1.00 94.25 88 ILE A CA 1
ATOM 701 C C . ILE A 1 88 ? -11.028 5.519 31.674 1.00 94.25 88 ILE A C 1
ATOM 703 O O . ILE A 1 88 ? -11.736 6.121 32.469 1.00 94.25 88 ILE A O 1
ATOM 707 N N . LEU A 1 89 ? -10.683 4.247 31.898 1.00 93.88 89 LEU A N 1
ATOM 708 C CA . LEU A 1 89 ? -11.109 3.526 33.104 1.00 93.88 89 LEU A CA 1
ATOM 709 C C . LEU A 1 89 ? -10.408 3.987 34.388 1.00 93.88 89 LEU A C 1
ATOM 711 O O . LEU A 1 89 ? -10.884 3.651 35.472 1.00 93.88 89 LEU A O 1
ATOM 715 N N . THR A 1 90 ? -9.279 4.685 34.275 1.00 90.69 90 THR A N 1
ATOM 716 C CA . THR A 1 90 ? -8.494 5.188 35.413 1.00 90.69 90 THR A CA 1
ATOM 717 C C . THR A 1 90 ? -8.558 6.708 35.559 1.00 90.69 90 THR A C 1
ATOM 719 O O . THR A 1 90 ? -7.851 7.245 36.407 1.00 90.69 90 THR A O 1
ATOM 722 N N . ASP A 1 91 ? -9.387 7.383 34.753 1.00 87.25 91 ASP A N 1
ATOM 723 C CA . ASP A 1 91 ? -9.496 8.846 34.666 1.00 87.25 91 ASP A CA 1
ATOM 724 C C . ASP A 1 91 ? -8.137 9.552 34.499 1.00 87.25 91 ASP A C 1
ATOM 726 O O . ASP A 1 91 ? -7.911 10.660 34.985 1.00 87.25 91 ASP A O 1
ATOM 730 N N . LYS A 1 92 ? -7.205 8.904 33.789 1.00 85.31 92 LYS A N 1
ATOM 731 C CA . LYS A 1 92 ? -5.910 9.487 33.429 1.00 85.31 92 LYS A CA 1
ATOM 732 C C . LYS A 1 92 ? -5.990 10.075 32.025 1.00 85.31 92 LYS A C 1
ATOM 734 O O . LYS A 1 92 ? -6.334 9.371 31.079 1.00 85.31 92 LYS A O 1
ATOM 739 N N . SER A 1 93 ? -5.647 11.352 31.882 1.00 67.62 93 SER A N 1
ATOM 740 C CA . SER A 1 93 ? -5.629 12.056 30.592 1.00 67.62 93 SER A CA 1
ATOM 741 C C . SER A 1 93 ? -4.238 12.161 29.965 1.00 67.62 93 SER A C 1
ATOM 743 O O . SER A 1 93 ? -4.134 12.391 28.764 1.00 67.62 93 SER A O 1
ATOM 745 N N . GLU A 1 94 ? -3.178 11.979 30.753 1.00 75.12 94 GLU A N 1
ATOM 746 C CA . GLU A 1 94 ? -1.788 12.160 30.331 1.00 75.12 94 GLU A CA 1
ATOM 747 C C . GLU A 1 94 ? -0.955 10.917 30.660 1.00 75.12 94 GLU A C 1
ATOM 749 O O . GLU A 1 94 ? -1.187 10.239 31.668 1.00 75.12 94 GLU A O 1
ATOM 754 N N . ILE A 1 95 ? 0.002 10.605 29.783 1.00 84.31 95 ILE A N 1
ATOM 755 C CA . ILE A 1 95 ? 0.978 9.535 29.984 1.00 84.31 95 ILE A CA 1
ATOM 756 C C . ILE A 1 95 ? 2.371 10.064 29.669 1.00 84.31 95 ILE A C 1
ATOM 758 O O . ILE A 1 95 ? 2.609 10.585 28.580 1.00 84.31 95 ILE A O 1
ATOM 762 N N . GLU A 1 96 ? 3.301 9.811 30.583 1.00 86.88 96 GLU A N 1
ATOM 763 C CA . GLU A 1 96 ? 4.728 9.879 30.295 1.00 86.88 96 GLU A CA 1
ATOM 764 C C . GLU A 1 96 ? 5.116 8.707 29.387 1.00 86.88 96 GLU A C 1
ATOM 766 O O . GLU A 1 96 ? 4.941 7.538 29.736 1.00 86.88 96 GLU A O 1
ATOM 771 N N . ILE A 1 97 ? 5.636 8.992 28.193 1.00 88.62 97 ILE A N 1
ATOM 772 C CA . ILE A 1 97 ? 5.954 7.953 27.197 1.00 88.62 97 ILE A CA 1
ATOM 773 C C . ILE A 1 97 ? 7.001 6.967 27.729 1.00 88.62 97 ILE A C 1
ATOM 775 O O . ILE A 1 97 ? 6.963 5.778 27.420 1.00 88.62 97 ILE A O 1
ATOM 779 N N . GLU A 1 98 ? 7.878 7.430 28.605 1.00 86.00 98 GLU A N 1
ATOM 780 C CA . GLU A 1 98 ? 8.857 6.665 29.365 1.00 86.00 98 GLU A CA 1
ATOM 781 C C . GLU A 1 98 ? 8.207 5.524 30.182 1.00 86.00 98 GLU A C 1
ATOM 783 O O . GLU A 1 98 ? 8.795 4.445 30.332 1.00 86.00 98 GLU A O 1
ATOM 788 N N . ASP A 1 99 ? 6.958 5.698 30.627 1.00 88.31 99 ASP A N 1
ATOM 789 C CA . ASP A 1 99 ? 6.184 4.664 31.318 1.00 88.31 99 ASP A CA 1
ATOM 790 C C . ASP A 1 99 ? 5.647 3.591 30.371 1.00 88.31 99 ASP A C 1
ATOM 792 O O . ASP A 1 99 ? 5.343 2.487 30.824 1.00 88.31 99 ASP A O 1
ATOM 796 N N . LEU A 1 100 ? 5.605 3.850 29.065 1.00 90.94 100 LEU A N 1
ATOM 797 C CA . LEU A 1 100 ? 5.151 2.903 28.044 1.00 90.94 100 LEU A CA 1
ATOM 798 C C . LEU A 1 100 ? 6.309 2.217 27.324 1.00 90.94 100 LEU A C 1
ATOM 800 O O . LEU A 1 100 ? 6.152 1.098 26.854 1.00 90.94 100 LEU A O 1
ATOM 804 N N . VAL A 1 101 ? 7.466 2.863 27.226 1.00 88.62 101 VAL A N 1
ATOM 805 C CA . VAL A 1 101 ? 8.612 2.363 26.458 1.00 88.62 101 VAL A CA 1
ATOM 806 C C . VAL A 1 101 ? 9.166 1.049 27.049 1.00 88.62 101 VAL A C 1
ATOM 808 O O . VAL A 1 101 ? 9.278 0.942 28.278 1.00 88.62 101 VAL A O 1
ATOM 811 N N . PRO A 1 102 ? 9.536 0.057 26.206 1.00 86.19 102 PRO A N 1
ATOM 812 C CA . PRO A 1 102 ? 10.101 -1.210 26.661 1.00 86.19 102 PRO A CA 1
ATOM 813 C C . PRO A 1 102 ? 11.341 -1.040 27.546 1.00 86.19 102 PRO A C 1
ATOM 815 O O . PRO A 1 102 ? 12.143 -0.116 27.377 1.00 86.19 102 PRO A O 1
ATOM 818 N N . THR A 1 103 ? 11.536 -1.979 28.470 1.00 83.38 103 THR A N 1
ATOM 819 C CA . THR A 1 103 ? 12.666 -1.983 29.410 1.00 83.38 103 THR A CA 1
ATOM 820 C C . THR A 1 103 ? 14.020 -1.996 28.710 1.00 83.38 103 THR A C 1
ATOM 822 O O . THR A 1 103 ? 14.965 -1.369 29.186 1.00 83.38 103 THR A O 1
ATOM 825 N N . GLU A 1 104 ? 14.109 -2.639 27.547 1.00 81.12 104 GLU A N 1
ATOM 826 C CA . GLU A 1 104 ? 15.329 -2.746 26.744 1.00 81.12 104 GLU A CA 1
ATOM 827 C C . GLU A 1 104 ? 15.753 -1.385 26.191 1.00 81.12 104 GLU A C 1
ATOM 829 O O . GLU A 1 104 ? 16.943 -1.096 26.093 1.00 81.12 104 GLU A O 1
ATOM 834 N N . VAL A 1 105 ? 14.783 -0.535 25.847 1.00 79.94 105 VAL A N 1
ATOM 835 C CA . VAL A 1 105 ? 15.042 0.827 25.373 1.00 79.94 105 VAL A CA 1
ATOM 836 C C . VAL A 1 105 ? 15.448 1.707 26.552 1.00 79.94 105 VAL A C 1
ATOM 838 O O . VAL A 1 105 ? 16.449 2.411 26.464 1.00 79.94 105 VAL A O 1
ATOM 841 N N . LEU A 1 106 ? 14.763 1.604 27.698 1.00 79.25 106 LEU A N 1
ATOM 842 C CA . LEU A 1 106 ? 15.148 2.325 28.922 1.00 79.25 106 LEU A CA 1
ATOM 843 C C . LEU A 1 106 ? 16.570 1.974 29.391 1.00 79.25 106 LEU A C 1
ATOM 845 O O . LEU A 1 106 ? 17.300 2.848 29.856 1.00 79.25 106 LEU A O 1
ATOM 849 N N . ALA A 1 107 ? 17.006 0.725 29.207 1.00 79.12 107 ALA A N 1
ATOM 850 C CA . ALA A 1 107 ? 18.367 0.290 29.521 1.00 79.12 107 ALA A CA 1
ATOM 851 C C . ALA A 1 107 ? 19.446 0.974 28.656 1.00 79.12 107 ALA A C 1
ATOM 853 O O . ALA A 1 107 ? 20.617 1.004 29.038 1.00 79.12 107 ALA A O 1
ATOM 854 N N . LYS A 1 108 ? 19.075 1.565 27.512 1.00 78.50 108 LYS A N 1
ATOM 855 C CA . LYS A 1 108 ? 19.990 2.311 26.639 1.00 78.50 108 LYS A CA 1
ATOM 856 C C . LYS A 1 108 ? 20.139 3.787 27.015 1.00 78.50 108 LYS A C 1
ATOM 858 O O . LYS A 1 108 ? 20.837 4.476 26.288 1.00 78.50 108 LYS A O 1
ATOM 863 N N . LYS A 1 109 ? 19.556 4.284 28.116 1.00 72.94 109 LYS A N 1
ATOM 864 C CA . LYS A 1 109 ? 19.486 5.725 28.467 1.00 72.94 109 LYS A CA 1
ATOM 865 C C . LYS A 1 109 ? 20.789 6.533 28.299 1.00 72.94 109 LYS A C 1
ATOM 867 O O . LYS A 1 109 ? 20.725 7.717 27.995 1.00 72.94 109 LYS A O 1
ATOM 872 N N . ASN A 1 110 ? 21.952 5.896 28.459 1.00 70.31 110 ASN A N 1
ATOM 873 C CA . ASN A 1 110 ? 23.276 6.521 28.332 1.00 70.31 110 ASN A CA 1
ATOM 874 C C . ASN A 1 110 ? 23.920 6.391 26.932 1.00 70.31 110 ASN A C 1
ATOM 876 O O . ASN A 1 110 ? 25.073 6.773 26.757 1.00 70.31 110 ASN A O 1
ATOM 880 N N . LYS A 1 111 ? 23.227 5.811 25.948 1.00 70.69 111 LYS A N 1
ATOM 881 C CA . LYS A 1 111 ? 23.702 5.621 24.569 1.00 70.69 111 LYS A CA 1
ATOM 882 C C . LYS A 1 111 ? 23.079 6.660 23.641 1.00 70.69 111 LYS A C 1
ATOM 884 O O . LYS A 1 111 ? 21.931 7.054 23.836 1.00 70.69 111 LYS A O 1
ATOM 889 N N . HIS A 1 112 ? 23.813 7.036 22.594 1.00 62.06 112 HIS A N 1
ATOM 890 C CA . HIS A 1 112 ? 23.371 8.003 21.583 1.00 62.06 112 HIS A CA 1
ATOM 891 C C . HIS A 1 112 ? 21.993 7.639 20.980 1.00 62.06 112 HIS A C 1
ATOM 893 O O . HIS A 1 112 ? 21.111 8.495 20.858 1.00 62.06 112 HIS A O 1
ATOM 899 N N . ASP A 1 113 ? 21.764 6.349 20.715 1.00 64.81 113 ASP A N 1
ATOM 900 C CA . ASP A 1 113 ? 20.545 5.832 20.072 1.00 64.81 113 ASP A CA 1
ATOM 901 C C . ASP A 1 113 ? 19.272 5.965 20.921 1.00 64.81 113 ASP A C 1
ATOM 903 O O . ASP A 1 113 ? 18.171 5.974 20.377 1.00 64.81 113 ASP A O 1
ATOM 907 N N . PHE A 1 114 ? 19.386 6.117 22.247 1.00 72.25 114 PHE A N 1
ATOM 908 C CA . PHE A 1 114 ? 18.220 6.225 23.135 1.00 72.25 114 PHE A CA 1
ATOM 909 C C . PHE A 1 114 ? 17.341 7.426 22.803 1.00 72.25 114 PHE A C 1
ATOM 911 O O . PHE A 1 114 ? 16.116 7.331 22.837 1.00 72.25 114 PHE A O 1
ATOM 918 N N . SER A 1 115 ? 17.972 8.550 22.457 1.00 74.06 115 SER A N 1
ATOM 919 C CA . SER A 1 115 ? 17.265 9.769 22.066 1.00 74.06 115 SER A CA 1
ATOM 920 C C . SER A 1 115 ? 16.417 9.561 20.808 1.00 74.06 115 SER A C 1
ATOM 922 O O . SER A 1 115 ? 15.328 10.121 20.707 1.00 74.06 115 SER A O 1
ATOM 924 N N . THR A 1 116 ? 16.889 8.715 19.887 1.00 78.50 116 THR A N 1
ATOM 925 C CA . THR A 1 116 ? 16.213 8.402 18.624 1.00 78.50 116 THR A CA 1
ATOM 926 C C . THR A 1 116 ? 15.105 7.380 18.848 1.00 78.50 116 THR A C 1
ATOM 928 O O . THR A 1 116 ? 13.962 7.666 18.499 1.00 78.50 116 THR A O 1
ATOM 931 N N . ASP A 1 117 ? 15.399 6.266 19.532 1.00 81.44 117 ASP A N 1
ATOM 932 C CA . ASP A 1 117 ? 14.409 5.241 19.890 1.00 81.44 117 ASP A CA 1
ATOM 933 C C . ASP A 1 117 ? 13.223 5.891 20.633 1.00 81.44 117 ASP A C 1
ATOM 935 O O . ASP A 1 117 ? 12.067 5.763 20.235 1.00 81.44 117 ASP A O 1
ATOM 939 N N . LEU A 1 118 ? 13.495 6.668 21.687 1.00 85.94 118 LEU A N 1
ATOM 940 C CA . LEU A 1 118 ? 12.464 7.329 22.491 1.00 85.94 118 LEU A CA 1
ATOM 941 C C . LEU A 1 118 ? 11.673 8.374 21.694 1.00 85.94 118 LEU A C 1
ATOM 943 O O . LEU A 1 118 ? 10.465 8.524 21.901 1.00 85.94 118 LEU A O 1
ATOM 947 N N . LYS A 1 119 ? 12.326 9.076 20.763 1.00 87.94 119 LYS A N 1
ATOM 948 C CA . LYS A 1 119 ? 11.656 10.010 19.858 1.00 87.94 119 LYS A CA 1
ATOM 949 C C . LYS A 1 119 ? 10.642 9.288 18.963 1.00 87.94 119 LYS A C 1
ATOM 951 O O . LYS A 1 119 ? 9.527 9.785 18.829 1.00 87.94 119 LYS A O 1
ATOM 956 N N . GLU A 1 120 ? 10.971 8.119 18.414 1.00 89.00 120 GLU A N 1
ATOM 957 C CA . GLU A 1 120 ? 10.035 7.344 17.586 1.00 89.00 120 GLU A CA 1
ATOM 958 C C . GLU A 1 120 ? 8.784 6.920 18.365 1.00 89.00 120 GLU A C 1
ATOM 960 O O . GLU A 1 120 ? 7.668 7.067 17.858 1.00 89.00 120 GLU A O 1
ATOM 965 N N . TYR A 1 121 ? 8.944 6.463 19.615 1.00 91.62 121 TYR A N 1
ATOM 966 C CA . TYR A 1 121 ? 7.804 6.171 20.495 1.00 91.62 121 TYR A CA 1
ATOM 967 C C . TYR A 1 121 ? 6.959 7.416 20.754 1.00 91.62 121 TYR A C 1
ATOM 969 O O . TYR A 1 121 ? 5.734 7.334 20.656 1.00 91.62 121 TYR A O 1
ATOM 977 N N . LYS A 1 122 ? 7.587 8.566 21.036 1.00 91.50 122 LYS A N 1
ATOM 978 C CA . LYS A 1 122 ? 6.870 9.830 21.259 1.00 91.50 122 LYS A CA 1
ATOM 979 C C . LYS A 1 122 ? 6.060 10.237 20.033 1.00 91.50 122 LYS A C 1
ATOM 981 O O . LYS A 1 122 ? 4.857 10.438 20.155 1.00 91.50 122 LYS A O 1
ATOM 986 N N . GLU A 1 123 ? 6.681 10.315 18.860 1.00 91.94 123 GLU A N 1
ATOM 987 C CA . GLU A 1 123 ? 6.004 10.743 17.627 1.00 91.94 123 GLU A CA 1
ATOM 988 C C . GLU A 1 123 ? 4.877 9.782 17.223 1.00 91.94 123 GLU A C 1
ATOM 990 O O . GLU A 1 123 ? 3.799 10.212 16.813 1.00 91.94 123 GLU A O 1
ATOM 995 N N . CYS A 1 124 ? 5.101 8.474 17.370 1.00 92.88 124 CYS A N 1
ATOM 996 C CA . CYS A 1 124 ? 4.123 7.457 17.008 1.00 92.88 124 CYS A CA 1
ATOM 997 C C . CYS A 1 124 ? 2.935 7.406 17.983 1.00 92.88 124 CYS A C 1
ATOM 999 O O . CYS A 1 124 ? 1.780 7.441 17.554 1.00 92.88 124 CYS A O 1
ATOM 1001 N N . ILE A 1 125 ? 3.198 7.304 19.292 1.00 94.31 125 ILE A N 1
ATOM 1002 C CA . ILE A 1 125 ? 2.145 7.172 20.307 1.00 94.31 125 ILE A CA 1
ATOM 1003 C C . ILE A 1 125 ? 1.371 8.483 20.418 1.00 94.31 125 ILE A C 1
ATOM 1005 O O . ILE A 1 125 ? 0.149 8.454 20.309 1.00 94.31 125 ILE A O 1
ATOM 1009 N N . ASN A 1 126 ? 2.041 9.633 20.542 1.00 93.44 126 ASN A N 1
ATOM 1010 C CA . ASN A 1 126 ? 1.342 10.921 20.644 1.00 93.44 126 ASN A CA 1
ATOM 1011 C C . ASN A 1 126 ? 0.643 11.307 19.333 1.00 93.44 126 ASN A C 1
ATOM 1013 O O . ASN A 1 126 ? -0.357 12.019 19.357 1.00 93.44 126 ASN A O 1
ATOM 1017 N N . GLY A 1 127 ? 1.119 10.802 18.190 1.00 94.00 127 GLY A N 1
ATOM 1018 C CA . GLY A 1 127 ? 0.456 10.984 16.902 1.00 94.00 127 GLY A CA 1
ATOM 1019 C C . GLY A 1 127 ? -0.892 10.265 16.794 1.00 94.00 127 GLY A C 1
ATOM 1020 O O . GLY A 1 127 ? -1.779 10.758 16.098 1.00 94.00 127 GLY A O 1
ATOM 1021 N N . LEU A 1 128 ? -1.077 9.129 17.475 1.00 96.25 128 LEU A N 1
ATOM 1022 C CA . LEU A 1 128 ? -2.264 8.275 17.323 1.00 96.25 128 LEU A CA 1
ATOM 1023 C C . LEU A 1 128 ? -3.151 8.183 18.561 1.00 96.25 128 LEU A C 1
ATOM 1025 O O . LEU A 1 128 ? -4.367 8.058 18.427 1.00 96.25 128 LEU A O 1
ATOM 1029 N N . LEU A 1 129 ? -2.575 8.224 19.761 1.00 95.94 129 LEU A N 1
ATOM 1030 C CA . LEU A 1 129 ? -3.305 8.068 21.017 1.00 95.94 129 LEU A CA 1
ATOM 1031 C C . LEU A 1 129 ? -4.489 9.044 21.153 1.00 95.94 129 LEU A C 1
ATOM 1033 O O . LEU A 1 129 ? -5.552 8.573 21.559 1.00 95.94 129 LEU A O 1
ATOM 1037 N N . PRO A 1 130 ? -4.392 10.332 20.755 1.00 95.88 130 PRO A N 1
ATOM 1038 C CA . PRO A 1 130 ? -5.543 11.238 20.763 1.00 95.88 130 PRO A CA 1
ATOM 1039 C C . PRO A 1 130 ? -6.749 10.694 19.978 1.00 95.88 130 PRO A C 1
ATOM 1041 O O . PRO A 1 130 ? -7.878 10.740 20.462 1.00 95.88 130 PRO A O 1
ATOM 1044 N N . TRP A 1 131 ? -6.514 10.084 18.811 1.00 97.31 131 TRP A N 1
ATOM 1045 C CA . TRP A 1 131 ? -7.567 9.469 17.996 1.00 97.31 131 TRP A CA 1
ATOM 1046 C C . TRP A 1 131 ? -8.186 8.246 18.678 1.00 97.31 131 TRP A C 1
ATOM 1048 O O . TRP A 1 131 ? -9.407 8.080 18.671 1.00 97.31 131 TRP A O 1
ATOM 1058 N N . PHE A 1 132 ? -7.367 7.400 19.310 1.00 97.19 132 PHE A N 1
ATOM 1059 C CA . PHE A 1 132 ? -7.866 6.254 20.075 1.00 97.19 132 PHE A CA 1
ATOM 1060 C C . PHE A 1 132 ? -8.672 6.680 21.307 1.00 97.19 132 PHE A C 1
ATOM 1062 O O . PHE A 1 132 ? -9.693 6.058 21.599 1.00 97.19 132 PHE A O 1
ATOM 1069 N N . LEU A 1 133 ? -8.258 7.745 21.999 1.00 95.88 133 LEU A N 1
ATOM 1070 C CA . LEU A 1 133 ? -8.986 8.312 23.136 1.00 95.88 133 LEU A CA 1
ATOM 1071 C C . LEU A 1 133 ? -10.335 8.894 22.715 1.00 95.88 133 LEU A C 1
ATOM 1073 O O . LEU A 1 133 ? -11.344 8.602 23.361 1.00 95.88 133 LEU A O 1
ATOM 1077 N N . LEU A 1 134 ? -10.380 9.651 21.615 1.00 96.00 134 LEU A N 1
ATOM 1078 C CA . LEU A 1 134 ? -11.632 10.166 21.059 1.00 96.00 134 LEU A CA 1
ATOM 1079 C C . LEU A 1 134 ? -12.582 9.016 20.701 1.00 96.00 134 LEU A C 1
ATOM 1081 O O . LEU A 1 134 ? -13.727 8.983 21.155 1.00 96.00 134 LEU A O 1
ATOM 1085 N N . ARG A 1 135 ? -12.080 8.015 19.969 1.00 96.38 135 ARG A N 1
ATOM 1086 C CA . ARG A 1 135 ? -12.850 6.823 19.596 1.00 96.38 135 ARG A CA 1
ATOM 1087 C C . ARG A 1 135 ? -13.388 6.072 20.814 1.00 96.38 135 ARG A C 1
ATOM 1089 O O . ARG A 1 135 ? -14.560 5.704 20.842 1.00 96.38 135 ARG A O 1
ATOM 1096 N N . ALA A 1 136 ? -12.548 5.829 21.817 1.00 95.69 136 ALA A N 1
ATOM 1097 C CA . ALA A 1 136 ? -12.953 5.121 23.026 1.00 95.69 136 ALA A CA 1
ATOM 1098 C C . ALA A 1 136 ? -13.963 5.938 23.855 1.00 95.69 136 ALA A C 1
ATOM 1100 O O . ALA A 1 136 ? -14.908 5.369 24.399 1.00 95.69 136 ALA A O 1
ATOM 1101 N N . SER A 1 137 ? -13.840 7.267 23.889 1.00 94.12 137 SER A N 1
ATOM 1102 C CA . SER A 1 137 ? -14.804 8.147 24.565 1.00 94.12 137 SER A CA 1
ATOM 1103 C C . SER A 1 137 ? -16.188 8.090 23.916 1.00 94.12 137 SER A C 1
ATOM 1105 O O . SER A 1 137 ? -17.195 7.996 24.621 1.00 94.12 137 SER A O 1
ATOM 1107 N N . ILE A 1 138 ? -16.249 8.064 22.582 1.00 94.19 138 ILE A N 1
ATOM 1108 C CA . ILE A 1 138 ? -17.501 7.869 21.831 1.00 94.19 138 ILE A CA 1
ATOM 1109 C C . ILE A 1 138 ? -18.089 6.495 22.147 1.00 94.19 138 ILE A C 1
ATOM 1111 O O . ILE A 1 138 ? -19.247 6.390 22.541 1.00 94.19 138 ILE A O 1
ATOM 1115 N N . LEU A 1 139 ? -17.264 5.446 22.091 1.00 93.75 139 LEU A N 1
ATOM 1116 C CA . LEU A 1 139 ? -17.685 4.077 22.381 1.00 93.75 139 LEU A CA 1
ATOM 1117 C C . LEU A 1 139 ? -18.273 3.917 23.797 1.00 93.75 139 LEU A C 1
ATOM 1119 O O . LEU A 1 139 ? -19.235 3.174 23.986 1.00 93.75 139 LEU A O 1
ATOM 1123 N N . ARG A 1 140 ? -17.712 4.603 24.800 1.00 92.50 140 ARG A N 1
ATOM 1124 C CA . ARG A 1 140 ? -18.183 4.580 26.198 1.00 92.50 140 ARG A CA 1
ATOM 1125 C C . ARG A 1 140 ? -19.417 5.463 26.434 1.00 92.50 140 ARG A C 1
ATOM 1127 O O . ARG A 1 140 ? -20.074 5.320 27.471 1.00 92.50 140 ARG A O 1
ATOM 1134 N N . GLY A 1 141 ? -19.717 6.374 25.507 1.00 89.62 141 GLY A N 1
ATOM 1135 C CA . GLY A 1 141 ? -20.715 7.429 25.680 1.00 89.62 141 GLY A CA 1
ATOM 1136 C C . GLY A 1 141 ? -20.282 8.495 26.691 1.00 89.62 141 GLY A C 1
ATOM 1137 O O . GLY A 1 141 ? -21.106 8.958 27.475 1.00 89.62 141 GLY A O 1
ATOM 1138 N N . THR A 1 142 ? -18.986 8.819 26.733 1.00 83.94 142 THR A N 1
ATOM 1139 C CA . THR A 1 142 ? -18.387 9.857 27.597 1.00 83.94 142 THR A CA 1
ATOM 1140 C C . THR A 1 142 ? -17.742 10.987 26.795 1.00 83.94 142 THR A C 1
ATOM 1142 O O . THR A 1 142 ? -17.061 11.834 27.370 1.00 83.94 142 THR A O 1
ATOM 1145 N N . ALA A 1 143 ? -17.914 10.996 25.471 1.00 78.88 143 ALA A N 1
ATOM 1146 C CA . ALA A 1 143 ? -17.480 12.105 24.635 1.00 78.88 143 ALA A CA 1
ATOM 1147 C C . ALA A 1 143 ? -18.216 13.391 25.046 1.00 78.88 143 ALA A C 1
ATOM 1149 O O . ALA A 1 143 ? -19.414 13.369 25.331 1.00 78.88 143 ALA A O 1
ATOM 1150 N N . GLY A 1 144 ? -17.469 14.492 25.119 1.00 80.75 144 GLY A N 1
ATOM 1151 C CA . GLY A 1 144 ? -18.019 15.812 25.406 1.00 80.75 144 GLY A CA 1
ATOM 1152 C C . GLY A 1 144 ? -18.582 16.439 24.132 1.00 80.75 144 GLY A C 1
ATOM 1153 O O . GLY A 1 144 ? -19.202 15.771 23.311 1.00 80.75 144 GLY A O 1
ATOM 1154 N N . VAL A 1 145 ? -18.318 17.731 23.928 1.00 88.88 145 VAL A N 1
ATOM 1155 C CA . VAL A 1 145 ? -18.617 18.391 22.650 1.00 88.88 145 VAL A CA 1
ATOM 1156 C C . VAL A 1 145 ? -17.684 17.831 21.574 1.00 88.88 145 VAL A C 1
ATOM 1158 O O . VAL A 1 145 ? -16.498 18.173 21.544 1.00 88.88 145 VAL A O 1
ATOM 1161 N N . PHE A 1 146 ? -18.222 16.965 20.709 1.00 92.56 146 PHE A N 1
ATOM 1162 C CA . PHE A 1 146 ? -17.445 16.227 19.710 1.00 92.56 146 PHE A CA 1
ATOM 1163 C C . PHE A 1 146 ? -16.598 17.153 18.836 1.00 92.56 146 PHE A C 1
ATOM 1165 O O . PHE A 1 146 ? -15.392 16.949 18.756 1.00 92.56 146 PHE A O 1
ATOM 1172 N N . GLN A 1 147 ? -17.187 18.215 18.280 1.00 91.75 147 GLN A N 1
ATOM 1173 C CA . GLN A 1 147 ? -16.493 19.147 17.388 1.00 91.75 147 GLN A CA 1
ATOM 1174 C C . GLN A 1 147 ? -15.209 19.716 18.008 1.00 91.75 147 GLN A C 1
ATOM 1176 O O . GLN A 1 147 ? -14.141 19.715 17.396 1.00 91.75 147 GLN A O 1
ATOM 1181 N N . THR A 1 148 ? -15.281 20.169 19.263 1.00 92.44 148 THR A N 1
ATOM 1182 C CA . THR A 1 148 ? -14.120 20.716 19.975 1.00 92.44 148 THR A CA 1
ATOM 1183 C C . THR A 1 148 ? -13.055 19.647 20.212 1.00 92.44 148 THR A C 1
ATOM 1185 O O . THR A 1 148 ? -11.868 19.915 20.031 1.00 92.44 148 THR A O 1
ATOM 1188 N N . GLN A 1 149 ? -13.469 18.433 20.587 1.00 93.56 149 GLN A N 1
ATOM 1189 C CA . GLN A 1 149 ? -12.557 17.309 20.813 1.00 93.56 149 GLN A CA 1
ATOM 1190 C C . GLN A 1 149 ? -11.924 16.801 19.511 1.00 93.56 149 GLN A C 1
ATOM 1192 O O . GLN A 1 149 ? -10.756 16.420 19.501 1.00 93.56 149 GLN A O 1
ATOM 1197 N N . PHE A 1 150 ? -12.662 16.813 18.405 1.00 95.62 150 PHE A N 1
ATOM 1198 C CA . PHE A 1 150 ? -12.178 16.409 17.091 1.00 95.62 150 PHE A CA 1
ATOM 1199 C C . PHE A 1 150 ? -11.118 17.389 16.577 1.00 95.62 150 PHE A C 1
ATOM 1201 O O . PHE A 1 150 ? -10.020 16.973 16.206 1.00 95.62 150 PHE A O 1
ATOM 1208 N N . GLN A 1 151 ? -11.382 18.697 16.663 1.00 95.19 151 GLN A N 1
ATOM 1209 C CA . GLN A 1 151 ? -10.409 19.725 16.280 1.00 95.19 151 GLN A CA 1
ATOM 1210 C C . GLN A 1 151 ? -9.153 19.699 17.159 1.00 95.19 151 GLN A C 1
ATOM 1212 O O . GLN A 1 151 ? -8.036 19.768 16.641 1.00 95.19 151 GLN A O 1
ATOM 1217 N N . SER A 1 152 ? -9.298 19.535 18.478 1.00 94.69 152 SER A N 1
ATOM 1218 C CA . SER A 1 152 ? -8.132 19.408 19.359 1.00 94.69 152 SER A CA 1
ATOM 1219 C C . SER A 1 152 ? -7.321 18.144 19.055 1.00 94.69 152 SER A C 1
ATOM 1221 O O . SER A 1 152 ? -6.093 18.200 19.023 1.00 94.69 152 SER A O 1
ATOM 1223 N N . THR A 1 153 ? -7.990 17.029 18.745 1.00 95.88 153 THR A N 1
ATOM 1224 C CA . THR A 1 153 ? -7.352 15.767 18.342 1.00 95.88 153 THR A CA 1
ATOM 1225 C C . THR A 1 153 ? -6.513 15.941 17.076 1.00 95.88 153 THR A C 1
ATOM 1227 O O . THR A 1 153 ? -5.368 15.483 17.044 1.00 95.88 153 THR A O 1
ATOM 1230 N N . ILE A 1 154 ? -7.035 16.645 16.063 1.00 95.25 154 ILE A N 1
ATOM 1231 C CA . ILE A 1 154 ? -6.294 16.967 14.833 1.00 95.25 154 ILE A CA 1
ATOM 1232 C C . ILE A 1 154 ? -5.018 17.743 15.168 1.00 95.25 154 ILE A C 1
ATOM 1234 O O . ILE A 1 154 ? -3.934 17.337 14.748 1.00 95.25 154 ILE A O 1
ATOM 1238 N N . ILE A 1 155 ? -5.138 18.821 15.949 1.00 95.56 155 ILE A N 1
ATOM 1239 C CA . ILE A 1 155 ? -4.013 19.701 16.294 1.00 95.56 155 ILE A CA 1
ATOM 1240 C C . ILE A 1 155 ? -2.934 18.930 17.063 1.00 95.56 155 ILE A C 1
ATOM 1242 O O . ILE A 1 155 ? -1.769 18.955 16.667 1.00 95.56 155 ILE A O 1
ATOM 1246 N N . ILE A 1 156 ? -3.311 18.202 18.119 1.00 94.62 156 ILE A N 1
ATOM 1247 C CA . ILE A 1 156 ? -2.367 17.447 18.958 1.00 94.62 156 ILE A CA 1
ATOM 1248 C C . ILE A 1 156 ? -1.671 16.355 18.131 1.00 94.62 156 ILE A C 1
ATOM 1250 O O . ILE A 1 156 ? -0.448 16.220 18.177 1.00 94.62 156 ILE A O 1
ATOM 1254 N N . SER A 1 157 ? -2.431 15.608 17.321 1.00 94.75 157 SER A N 1
ATOM 1255 C CA . SER A 1 157 ? -1.887 14.556 16.454 1.00 94.75 157 SER A CA 1
ATOM 1256 C C . SER A 1 157 ? -0.924 15.102 15.398 1.00 94.75 157 SER A C 1
ATOM 1258 O O . SER A 1 157 ? 0.080 14.458 15.088 1.00 94.75 157 SER A O 1
ATOM 1260 N N . GLN A 1 158 ? -1.223 16.266 14.816 1.00 92.69 158 GLN A N 1
ATOM 1261 C CA . GLN A 1 158 ? -0.346 16.919 13.843 1.00 92.69 158 GLN A CA 1
ATOM 1262 C C . GLN A 1 158 ? 0.937 17.417 14.509 1.00 92.69 158 GLN A C 1
ATOM 1264 O O . GLN A 1 158 ? 2.020 17.085 14.033 1.00 92.69 158 GLN A O 1
ATOM 1269 N N . GLN A 1 159 ? 0.829 18.125 15.638 1.00 93.25 159 GLN A N 1
ATOM 1270 C CA . GLN A 1 159 ? 1.979 18.640 16.389 1.00 93.25 159 GLN A CA 1
ATOM 1271 C C . GLN A 1 159 ? 2.944 17.528 16.814 1.00 93.25 159 GLN A C 1
ATOM 1273 O O . GLN A 1 159 ? 4.159 17.679 16.688 1.00 93.25 159 GLN A O 1
ATOM 1278 N N . ALA A 1 160 ? 2.411 16.386 17.256 1.00 90.88 160 ALA A N 1
ATOM 1279 C CA . ALA A 1 160 ? 3.211 15.224 17.630 1.00 90.88 160 ALA A CA 1
ATOM 1280 C C . ALA A 1 160 ? 4.004 14.616 16.459 1.00 90.88 160 ALA A C 1
ATOM 1282 O O . ALA A 1 160 ? 4.996 13.926 16.686 1.00 90.88 160 ALA A O 1
ATOM 1283 N N . ARG A 1 161 ? 3.581 14.863 15.213 1.00 90.50 161 ARG A N 1
ATOM 1284 C CA . ARG A 1 161 ? 4.178 14.287 13.999 1.00 90.50 161 ARG A CA 1
ATOM 1285 C C . ARG A 1 161 ? 4.934 15.305 13.142 1.00 90.50 161 ARG A C 1
ATOM 1287 O O . ARG A 1 161 ? 5.517 14.901 12.145 1.00 90.50 161 ARG A O 1
ATOM 1294 N N . THR A 1 162 ? 4.985 16.588 13.512 1.00 85.94 162 THR A N 1
ATOM 1295 C CA . THR A 1 162 ? 5.617 17.654 12.704 1.00 85.94 162 THR A CA 1
ATOM 1296 C C . THR A 1 162 ? 7.066 17.346 12.315 1.00 85.94 162 THR A C 1
ATOM 1298 O O . THR A 1 162 ? 7.484 17.646 11.203 1.00 85.94 162 THR A O 1
ATOM 1301 N N . ASN A 1 163 ? 7.831 16.720 13.213 1.00 81.50 163 ASN A N 1
ATOM 1302 C CA . ASN A 1 163 ? 9.254 16.417 13.010 1.00 81.50 163 ASN A CA 1
ATOM 1303 C C . ASN A 1 163 ? 9.521 14.978 12.537 1.00 81.50 163 ASN A C 1
ATOM 1305 O O . ASN A 1 163 ? 10.683 14.537 12.532 1.00 81.50 163 ASN A O 1
ATOM 1309 N N . ARG A 1 164 ? 8.455 14.259 12.162 1.00 82.12 164 ARG A N 1
ATOM 1310 C CA . ARG A 1 164 ? 8.503 12.889 11.668 1.00 82.12 164 ARG A CA 1
ATOM 1311 C C . ARG A 1 164 ? 8.662 12.920 10.154 1.00 82.12 164 ARG A C 1
ATOM 1313 O O . ARG A 1 164 ? 7.742 13.287 9.431 1.00 82.12 164 ARG A O 1
ATOM 1320 N N . TYR A 1 165 ? 9.832 12.514 9.677 1.00 72.38 165 TYR A N 1
ATOM 1321 C CA . TYR A 1 165 ? 10.111 12.383 8.251 1.00 72.38 165 TYR A CA 1
ATOM 1322 C C . TYR A 1 165 ? 10.557 10.955 7.947 1.00 72.38 165 TYR A C 1
ATOM 1324 O O . TYR A 1 165 ? 11.521 10.461 8.531 1.00 72.38 165 TYR A O 1
ATOM 1332 N N . SER A 1 166 ? 9.847 10.286 7.041 1.00 73.81 166 SER A N 1
ATOM 1333 C CA . SER A 1 166 ? 10.208 8.963 6.540 1.00 73.81 166 SER A CA 1
ATOM 1334 C C . SER A 1 166 ? 9.753 8.816 5.094 1.00 73.81 166 SER A C 1
ATOM 1336 O O . SER A 1 166 ? 8.682 9.298 4.732 1.00 73.81 166 SER A O 1
ATOM 1338 N N . ASN A 1 167 ? 10.535 8.098 4.282 1.00 70.19 167 ASN A N 1
ATOM 1339 C CA . ASN A 1 167 ? 10.161 7.759 2.902 1.00 70.19 167 ASN A CA 1
ATOM 1340 C C . ASN A 1 167 ? 8.870 6.923 2.839 1.00 70.19 167 ASN A C 1
ATOM 1342 O O . ASN A 1 167 ? 8.198 6.893 1.812 1.00 70.19 167 ASN A O 1
ATOM 1346 N N . TYR A 1 168 ? 8.529 6.237 3.934 1.00 81.62 168 TYR A N 1
ATOM 1347 C CA . TYR A 1 168 ? 7.277 5.516 4.103 1.00 81.62 168 TYR A CA 1
ATOM 1348 C C . TYR A 1 168 ? 6.778 5.697 5.542 1.00 81.62 168 TYR A C 1
ATOM 1350 O O . TYR A 1 168 ? 7.345 5.123 6.472 1.00 81.62 168 TYR A O 1
ATOM 1358 N N . ASP A 1 169 ? 5.714 6.484 5.722 1.00 87.38 169 ASP A N 1
ATOM 1359 C CA . ASP A 1 169 ? 5.059 6.687 7.018 1.00 87.38 169 ASP A CA 1
ATOM 1360 C C . ASP A 1 169 ? 3.630 6.114 6.995 1.00 87.38 169 ASP A C 1
ATOM 1362 O O . ASP A 1 169 ? 2.790 6.606 6.235 1.00 87.38 169 ASP A O 1
ATOM 1366 N N . PRO A 1 170 ? 3.314 5.076 7.797 1.00 90.12 170 PRO A N 1
ATOM 1367 C CA . PRO A 1 170 ? 1.977 4.479 7.808 1.00 90.12 170 PRO A CA 1
ATOM 1368 C C . PRO A 1 170 ? 0.950 5.320 8.582 1.00 90.12 170 PRO A C 1
ATOM 1370 O O . PRO A 1 170 ? -0.253 5.160 8.373 1.00 90.12 170 PRO A O 1
ATOM 1373 N N . LEU A 1 171 ? 1.408 6.226 9.453 1.00 92.88 171 LEU A N 1
ATOM 1374 C CA . LEU A 1 171 ? 0.592 6.970 10.417 1.00 92.88 171 LEU A CA 1
ATOM 1375 C C . LEU A 1 171 ? -0.587 7.720 9.772 1.00 92.88 171 LEU A C 1
ATOM 1377 O O . LEU A 1 171 ? -1.697 7.609 10.289 1.00 92.88 171 LEU A O 1
ATOM 1381 N N . PRO A 1 172 ? -0.432 8.438 8.641 1.00 92.31 172 PRO A N 1
ATOM 1382 C CA . PRO A 1 172 ? -1.564 9.128 8.029 1.00 92.31 172 PRO A CA 1
ATOM 1383 C C . PRO A 1 172 ? -2.675 8.167 7.584 1.00 92.31 172 PRO A C 1
ATOM 1385 O O . PRO A 1 172 ? -3.852 8.435 7.823 1.00 92.31 172 PRO A O 1
ATOM 1388 N N . LYS A 1 173 ? -2.316 7.015 6.998 1.00 92.31 173 LYS A N 1
ATOM 1389 C CA . LYS A 1 173 ? -3.283 5.977 6.603 1.00 92.31 173 LYS A CA 1
ATOM 1390 C C . LYS A 1 173 ? -3.993 5.397 7.823 1.00 92.31 173 LYS A C 1
ATOM 1392 O O . LYS A 1 173 ? -5.210 5.247 7.803 1.00 92.31 173 LYS A O 1
ATOM 1397 N N . GLU A 1 174 ? -3.246 5.117 8.885 1.00 94.88 174 GLU A N 1
ATOM 1398 C CA . GLU A 1 174 ? -3.791 4.623 10.152 1.00 94.88 174 GLU A CA 1
ATOM 1399 C C . GLU A 1 174 ? -4.755 5.633 10.802 1.00 94.88 174 GLU A C 1
ATOM 1401 O O . GLU A 1 174 ? -5.803 5.242 11.314 1.00 94.88 174 GLU A O 1
ATOM 1406 N N . ILE A 1 175 ? -4.469 6.938 10.714 1.00 95.81 175 ILE A N 1
ATOM 1407 C CA . ILE A 1 175 ? -5.385 7.998 11.163 1.00 95.81 175 ILE A CA 1
ATOM 1408 C C . ILE A 1 175 ? -6.689 7.961 10.363 1.00 95.81 175 ILE A C 1
ATOM 1410 O O . ILE A 1 175 ? -7.760 7.995 10.961 1.00 95.81 175 ILE A O 1
ATOM 1414 N N . ALA A 1 176 ? -6.639 7.836 9.034 1.00 95.94 176 ALA A N 1
ATOM 1415 C CA . ALA A 1 176 ? -7.862 7.722 8.236 1.00 95.94 176 ALA A CA 1
ATOM 1416 C C . ALA A 1 176 ? -8.668 6.454 8.568 1.00 95.94 176 ALA A C 1
ATOM 1418 O O . ALA A 1 176 ? -9.899 6.493 8.592 1.00 95.94 176 ALA A O 1
ATOM 1419 N N . GLU A 1 177 ? -8.001 5.340 8.883 1.00 95.50 177 GLU A N 1
ATOM 1420 C CA . GLU A 1 177 ? -8.670 4.131 9.379 1.00 95.50 177 GLU A CA 1
ATOM 1421 C C . GLU A 1 177 ? -9.368 4.376 10.726 1.00 95.50 177 GLU A C 1
ATOM 1423 O O . GLU A 1 177 ? -10.502 3.932 10.924 1.00 95.50 177 GLU A O 1
ATOM 1428 N N . LEU A 1 178 ? -8.740 5.133 11.629 1.00 96.25 178 LEU A N 1
ATOM 1429 C CA . LEU A 1 178 ? -9.331 5.502 12.917 1.00 96.25 178 LEU A CA 1
ATOM 1430 C C . LEU A 1 178 ? -10.497 6.473 12.773 1.00 96.25 178 LEU A C 1
ATOM 1432 O O . LEU A 1 178 ? -11.532 6.247 13.395 1.00 96.25 178 LEU A O 1
ATOM 1436 N N . VAL A 1 179 ? -10.370 7.502 11.935 1.00 96.94 179 VAL A N 1
ATOM 1437 C CA . VAL A 1 179 ? -11.460 8.448 11.658 1.00 96.94 179 VAL A CA 1
ATOM 1438 C C . VAL A 1 179 ? -12.644 7.727 11.021 1.00 96.94 179 VAL A C 1
ATOM 1440 O O . VAL A 1 179 ? -13.777 7.938 11.441 1.00 96.94 179 VAL A O 1
ATOM 1443 N N . SER A 1 180 ? -12.402 6.803 10.086 1.00 96.38 180 SER A N 1
ATOM 1444 C CA . SER A 1 180 ? -13.456 5.942 9.537 1.00 96.38 180 SER A CA 1
ATOM 1445 C C . SER A 1 180 ? -14.128 5.097 10.624 1.00 96.38 180 SER A C 1
ATOM 1447 O O . SER A 1 180 ? -15.349 4.964 10.629 1.00 96.38 180 SER A O 1
ATOM 1449 N N . SER A 1 181 ? -13.369 4.568 11.587 1.00 95.62 181 SER A N 1
ATOM 1450 C CA . SER A 1 181 ? -13.966 3.846 12.710 1.00 95.62 181 SER A CA 1
ATOM 1451 C C . SER A 1 181 ? -14.733 4.748 13.681 1.00 95.62 181 SER A C 1
ATOM 1453 O O . SER A 1 181 ? -15.703 4.272 14.265 1.00 95.62 181 SER A O 1
ATOM 1455 N N . ILE A 1 182 ? -14.299 5.990 13.901 1.00 96.31 182 ILE A N 1
ATOM 1456 C CA . ILE A 1 182 ? -15.007 6.977 14.729 1.00 96.31 182 ILE A CA 1
ATOM 1457 C C . ILE A 1 182 ? -16.345 7.327 14.081 1.00 96.31 182 ILE A C 1
ATOM 1459 O O . ILE A 1 182 ? -17.374 7.269 14.747 1.00 96.31 182 ILE A O 1
ATOM 1463 N N . LEU A 1 183 ? -16.320 7.596 12.774 1.00 95.69 183 LEU A N 1
ATOM 1464 C CA . LEU A 1 183 ? -17.492 7.845 11.942 1.00 95.69 183 LEU A CA 1
ATOM 1465 C C . LEU A 1 183 ? -18.532 6.728 12.112 1.00 95.69 183 LEU A C 1
ATOM 1467 O O . LEU A 1 183 ? -19.691 7.011 12.391 1.00 95.69 183 LEU A O 1
ATOM 1471 N N . ILE A 1 184 ? -18.110 5.460 12.027 1.00 95.00 184 ILE A N 1
ATOM 1472 C CA . ILE A 1 184 ? -19.014 4.305 12.168 1.00 95.00 184 ILE A CA 1
ATOM 1473 C C . ILE A 1 184 ? -19.706 4.264 13.541 1.00 95.00 184 ILE A C 1
ATOM 1475 O O . ILE A 1 184 ? -20.861 3.854 13.633 1.00 95.00 184 ILE A O 1
ATOM 1479 N N . LEU A 1 185 ? -19.010 4.670 14.606 1.00 92.31 185 LEU A N 1
ATOM 1480 C CA . LEU A 1 185 ? -19.508 4.600 15.985 1.00 92.31 185 LEU A CA 1
ATOM 1481 C C . LEU A 1 185 ? -20.340 5.818 16.412 1.00 92.31 185 LEU A C 1
ATOM 1483 O O . LEU A 1 185 ? -20.973 5.765 17.466 1.00 92.31 185 LEU A O 1
ATOM 1487 N N . GLY A 1 186 ? -20.266 6.918 15.666 1.00 89.75 186 GLY A N 1
ATOM 1488 C CA . GLY A 1 186 ? -20.840 8.202 16.051 1.00 89.75 186 GLY A CA 1
ATOM 1489 C C . GLY A 1 186 ? -22.294 8.409 15.635 1.00 89.75 186 GLY A C 1
ATOM 1490 O O . GLY A 1 186 ? -22.901 7.560 14.992 1.00 89.75 186 GLY A O 1
ATOM 1491 N N . ASP A 1 187 ? -22.840 9.566 16.007 1.00 89.69 187 ASP A N 1
ATOM 1492 C CA . ASP A 1 187 ? -24.133 10.063 15.528 1.00 89.69 187 ASP A CA 1
ATOM 1493 C C . ASP A 1 187 ? -23.984 10.874 14.226 1.00 89.69 187 ASP A C 1
ATOM 1495 O O . ASP A 1 187 ? -22.886 11.013 13.688 1.00 89.69 187 ASP A O 1
ATOM 1499 N N . SER A 1 188 ? -25.078 11.452 13.722 1.00 87.12 188 SER A N 1
ATOM 1500 C CA . SER A 1 188 ? -25.067 12.248 12.486 1.00 87.12 188 SER A CA 1
ATOM 1501 C C . SER A 1 188 ? -24.071 13.418 12.504 1.00 87.12 188 SER A C 1
ATOM 1503 O O . SER A 1 188 ? -23.477 13.726 11.471 1.00 87.12 188 SER A O 1
ATOM 1505 N N . THR A 1 189 ? -23.821 14.040 13.662 1.00 88.00 189 THR A N 1
ATOM 1506 C CA . THR A 1 189 ? -22.852 15.145 13.780 1.00 88.00 189 THR A CA 1
ATOM 1507 C C . THR A 1 189 ? -21.431 14.624 13.594 1.00 88.00 189 THR A C 1
ATOM 1509 O O . THR A 1 189 ? -20.659 15.171 12.804 1.00 88.00 189 THR A O 1
ATOM 1512 N N . VAL A 1 190 ? -21.101 13.517 14.271 1.00 93.25 190 VAL A N 1
ATOM 1513 C CA . VAL A 1 190 ? -19.808 12.833 14.123 1.00 93.25 190 VAL A CA 1
ATOM 1514 C C . VAL A 1 190 ? -19.583 12.400 12.675 1.00 93.25 190 VAL A C 1
ATOM 1516 O O . VAL A 1 190 ? -18.472 12.534 12.154 1.00 93.25 190 VAL A O 1
ATOM 1519 N N . VAL A 1 191 ? -20.632 11.893 12.022 1.00 93.44 191 VAL A N 1
ATOM 1520 C CA . VAL A 1 191 ? -20.571 11.389 10.647 1.00 93.44 191 VAL A CA 1
ATOM 1521 C C . VAL A 1 191 ? -20.146 12.477 9.672 1.00 93.44 191 VAL A C 1
ATOM 1523 O O . VAL A 1 191 ? -19.194 12.271 8.917 1.00 93.44 191 VAL A O 1
ATOM 1526 N N . ILE A 1 192 ? -20.801 13.639 9.722 1.00 90.94 192 ILE A N 1
ATOM 1527 C CA . ILE A 1 192 ? -20.530 14.757 8.812 1.00 90.94 192 ILE A CA 1
ATOM 1528 C C . ILE A 1 192 ? -19.080 15.232 8.953 1.00 90.94 192 ILE A C 1
ATOM 1530 O O . ILE A 1 192 ? -18.355 15.306 7.958 1.00 90.94 192 ILE A O 1
ATOM 1534 N N . GLU A 1 193 ? -18.630 15.508 10.178 1.00 93.06 193 GLU A N 1
ATOM 1535 C CA . GLU A 1 193 ? -17.280 16.027 10.425 1.00 93.06 193 GLU A CA 1
ATOM 1536 C C . GLU A 1 193 ? -16.188 15.029 10.018 1.00 93.06 193 GLU A C 1
ATOM 1538 O O . GLU A 1 193 ? -15.222 15.390 9.335 1.00 93.06 193 GLU A O 1
ATOM 1543 N N . CYS A 1 194 ? -16.349 13.754 10.384 1.00 95.44 194 CYS A N 1
ATOM 1544 C CA . CYS A 1 194 ? -15.377 12.721 10.036 1.00 95.44 194 CYS A CA 1
ATOM 1545 C C . CYS A 1 194 ? -15.330 12.474 8.527 1.00 95.44 194 CYS A C 1
ATOM 1547 O O . CYS A 1 194 ? -14.246 12.311 7.964 1.00 95.44 194 CYS A O 1
ATOM 1549 N N . TYR A 1 195 ? -16.485 12.452 7.856 1.00 94.69 195 TYR A N 1
ATOM 1550 C CA . TYR A 1 195 ? -16.545 12.243 6.412 1.00 94.69 195 TYR A CA 1
ATOM 1551 C C . TYR A 1 195 ? -15.876 13.398 5.654 1.00 94.69 195 TYR A C 1
ATOM 1553 O O . TYR A 1 195 ? -15.047 13.157 4.775 1.00 94.69 195 TYR A O 1
ATOM 1561 N N . GLN A 1 196 ? -16.142 14.649 6.045 1.00 93.31 196 GLN A N 1
ATOM 1562 C CA . GLN A 1 196 ? -15.489 15.830 5.467 1.00 93.31 196 GLN A CA 1
ATOM 1563 C C . GLN A 1 196 ? -13.966 15.808 5.663 1.00 93.31 196 GLN A C 1
ATOM 1565 O O . GLN A 1 196 ? -13.210 16.113 4.734 1.00 93.31 196 GLN A O 1
ATOM 1570 N N . TYR A 1 197 ? -13.491 15.394 6.839 1.00 94.75 197 TYR A N 1
ATOM 1571 C CA . TYR A 1 197 ? -12.061 15.212 7.088 1.00 94.75 197 TYR A CA 1
ATOM 1572 C C . TYR A 1 197 ? -11.441 14.145 6.168 1.00 94.75 197 TYR A C 1
ATOM 1574 O O . TYR A 1 197 ? -10.385 14.365 5.572 1.00 94.75 197 TYR A O 1
ATOM 1582 N N . LEU A 1 198 ? -12.106 12.998 6.000 1.00 94.44 198 LEU A N 1
ATOM 1583 C CA . LEU A 1 198 ? -11.613 11.915 5.142 1.00 94.44 198 LEU A CA 1
ATOM 1584 C C . LEU A 1 198 ? -11.548 12.332 3.669 1.00 94.44 198 LEU A C 1
ATOM 1586 O O . LEU A 1 198 ? -10.558 12.053 2.997 1.00 94.44 198 LEU A O 1
ATOM 1590 N N . VAL A 1 199 ? -12.576 13.023 3.172 1.00 92.06 199 VAL A N 1
ATOM 1591 C CA . VAL A 1 199 ? -12.637 13.478 1.775 1.00 92.06 199 VAL A CA 1
ATOM 1592 C C . VAL A 1 199 ? -11.630 14.597 1.493 1.00 92.06 199 VAL A C 1
ATOM 1594 O O . VAL A 1 199 ? -11.025 14.609 0.421 1.00 92.06 199 VAL A O 1
ATOM 1597 N N . SER A 1 200 ? -11.397 15.510 2.443 1.00 90.31 200 SER A N 1
ATOM 1598 C CA . SER A 1 200 ? -10.403 16.587 2.282 1.00 90.31 200 SER A CA 1
ATOM 1599 C C . SER A 1 200 ? -8.953 16.088 2.301 1.00 90.31 200 SER A C 1
ATOM 1601 O O . SER A 1 200 ? -8.061 16.748 1.767 1.00 90.31 200 SER A O 1
ATOM 1603 N N . THR A 1 201 ? -8.709 14.896 2.846 1.00 82.38 201 THR A N 1
ATOM 1604 C CA . THR A 1 201 ? -7.370 14.314 2.963 1.00 82.38 201 THR A CA 1
ATOM 1605 C C . THR A 1 201 ? -7.055 13.406 1.761 1.00 82.38 201 THR A C 1
ATOM 1607 O O . THR A 1 201 ? -7.129 12.173 1.835 1.00 82.38 201 THR A O 1
ATOM 1610 N N . GLN A 1 202 ? -6.706 14.026 0.625 1.00 65.94 202 GLN A N 1
ATOM 1611 C CA . GLN A 1 202 ? -6.375 13.327 -0.628 1.00 65.94 202 GLN A CA 1
ATOM 1612 C C . GLN A 1 202 ? -5.238 12.298 -0.439 1.00 65.94 202 GLN A C 1
ATOM 1614 O O . GLN A 1 202 ? -4.355 12.469 0.398 1.00 65.94 202 GLN A O 1
ATOM 1619 N N . ASN A 1 203 ? -5.269 11.205 -1.211 1.00 74.12 203 ASN A N 1
ATOM 1620 C CA . ASN A 1 203 ? -4.352 10.045 -1.173 1.00 74.12 203 ASN A CA 1
ATOM 1621 C C . ASN A 1 203 ? -4.416 9.138 0.071 1.00 74.12 203 ASN A C 1
ATOM 1623 O O . ASN A 1 203 ? -4.013 7.977 -0.007 1.00 74.12 203 ASN A O 1
ATOM 1627 N N . ILE A 1 204 ? -4.954 9.608 1.198 1.00 84.69 204 ILE A N 1
ATOM 1628 C CA . ILE A 1 204 ? -5.009 8.819 2.437 1.00 84.69 204 ILE A CA 1
ATOM 1629 C C . ILE A 1 204 ? -6.308 7.998 2.506 1.00 84.69 204 ILE A C 1
ATOM 1631 O O . ILE A 1 204 ? -6.276 6.819 2.875 1.00 84.69 204 ILE A O 1
ATOM 1635 N N . PHE A 1 205 ? -7.435 8.567 2.061 1.00 91.25 205 PHE A N 1
ATOM 1636 C CA . PHE A 1 205 ? -8.734 7.886 1.986 1.00 91.25 205 PHE A CA 1
ATOM 1637 C C . PHE A 1 205 ? -8.842 6.947 0.766 1.00 91.25 205 PHE A C 1
ATOM 1639 O O . PHE A 1 205 ? -9.604 7.172 -0.178 1.00 91.25 205 PHE A O 1
ATOM 1646 N N . ASN A 1 206 ? -8.020 5.897 0.789 1.00 90.81 206 ASN A N 1
ATOM 1647 C CA . ASN A 1 206 ? -7.859 4.907 -0.278 1.00 90.81 206 ASN A CA 1
ATOM 1648 C C . ASN A 1 206 ? -9.025 3.898 -0.373 1.00 90.81 206 ASN A C 1
ATOM 1650 O O . ASN A 1 206 ? -9.888 3.820 0.504 1.00 90.81 206 ASN A O 1
ATOM 1654 N N . ALA A 1 207 ? -8.999 3.068 -1.424 1.00 92.69 207 ALA A N 1
ATOM 1655 C CA . ALA A 1 207 ? -10.032 2.071 -1.717 1.00 92.69 207 ALA A CA 1
ATOM 1656 C C . ALA A 1 207 ? -10.298 1.101 -0.552 1.00 92.69 207 ALA A C 1
ATOM 1658 O O . ALA A 1 207 ? -11.448 0.796 -0.265 1.00 92.69 207 ALA A O 1
ATOM 1659 N N . SER A 1 208 ? -9.264 0.657 0.169 1.00 92.06 208 SER A N 1
ATOM 1660 C CA . SER A 1 208 ? -9.423 -0.295 1.278 1.00 92.06 208 SER A CA 1
ATOM 1661 C C . SER A 1 208 ? -10.237 0.298 2.435 1.00 92.06 208 SER A C 1
ATOM 1663 O O . SER A 1 208 ? -11.128 -0.363 2.970 1.00 92.06 208 SER A O 1
ATOM 1665 N N . ILE A 1 209 ? -9.969 1.559 2.796 1.00 94.75 209 ILE A N 1
ATOM 1666 C CA . ILE A 1 209 ? -10.713 2.265 3.851 1.00 94.75 209 ILE A CA 1
ATOM 1667 C C . ILE A 1 209 ? -12.153 2.508 3.398 1.00 94.75 209 ILE A C 1
ATOM 1669 O O . ILE A 1 209 ? -13.085 2.208 4.141 1.00 94.75 209 ILE A O 1
ATOM 1673 N N . ARG A 1 210 ? -12.335 2.988 2.163 1.00 95.81 210 ARG A N 1
ATOM 1674 C CA . ARG A 1 210 ? -13.654 3.254 1.580 1.00 95.81 210 ARG A CA 1
ATOM 1675 C C . ARG A 1 210 ? -14.537 2.012 1.521 1.00 95.81 210 ARG A C 1
ATOM 1677 O O . ARG A 1 210 ? -15.677 2.072 1.960 1.00 95.81 210 ARG A O 1
ATOM 1684 N N . LEU A 1 211 ? -14.001 0.878 1.067 1.00 96.56 211 LEU A N 1
ATOM 1685 C CA . LEU A 1 211 ? -14.728 -0.392 0.991 1.00 96.56 211 LEU A CA 1
ATOM 1686 C C . LEU A 1 211 ? -15.174 -0.887 2.372 1.00 96.56 211 LEU A C 1
ATOM 1688 O O . LEU A 1 211 ? -16.314 -1.322 2.533 1.00 96.56 211 LEU A O 1
ATOM 1692 N N . ARG A 1 212 ? -14.305 -0.788 3.391 1.00 95.12 212 ARG A N 1
ATOM 1693 C CA . ARG A 1 212 ? -14.676 -1.132 4.775 1.00 95.12 212 ARG A CA 1
ATOM 1694 C C . ARG A 1 212 ? -15.744 -0.194 5.331 1.00 95.12 212 ARG A C 1
ATOM 1696 O O . ARG A 1 212 ? -16.684 -0.671 5.964 1.00 95.12 212 ARG A O 1
ATOM 1703 N N . LEU A 1 213 ? -15.607 1.111 5.090 1.00 95.94 213 LEU A N 1
ATOM 1704 C CA . LEU A 1 213 ? -16.592 2.101 5.514 1.00 95.94 213 LEU A CA 1
ATOM 1705 C C . LEU A 1 213 ? -17.942 1.858 4.838 1.00 95.94 213 LEU A C 1
ATOM 1707 O O . LEU A 1 213 ? -18.948 1.808 5.530 1.00 95.94 213 LEU A O 1
ATOM 1711 N N . LEU A 1 214 ? -17.960 1.628 3.525 1.00 96.38 214 LEU A N 1
ATOM 1712 C CA . LEU A 1 214 ? -19.175 1.357 2.759 1.00 96.38 214 LEU A CA 1
ATOM 1713 C C . LEU A 1 214 ? -19.880 0.091 3.255 1.00 96.38 214 LEU A C 1
ATOM 1715 O O . LEU A 1 214 ? -21.093 0.080 3.451 1.00 96.38 214 LEU A O 1
ATOM 1719 N N . HIS A 1 215 ? -19.108 -0.961 3.544 1.00 94.81 215 HIS A N 1
ATOM 1720 C CA . HIS A 1 215 ? -19.644 -2.191 4.118 1.00 94.81 215 HIS A CA 1
ATOM 1721 C C . HIS A 1 215 ? -20.343 -1.949 5.467 1.00 94.81 215 HIS A C 1
ATOM 1723 O O . HIS A 1 215 ? -21.387 -2.548 5.730 1.00 94.81 215 HIS A O 1
ATOM 1729 N N . ALA A 1 216 ? -19.789 -1.080 6.316 1.00 94.19 216 ALA A N 1
ATOM 1730 C CA . ALA A 1 216 ? -20.407 -0.694 7.583 1.00 94.19 216 ALA A CA 1
ATOM 1731 C C . ALA A 1 216 ? -21.593 0.270 7.393 1.00 94.19 216 ALA A C 1
ATOM 1733 O O . ALA A 1 216 ? -22.602 0.130 8.087 1.00 94.19 216 ALA A O 1
ATOM 1734 N N . ALA A 1 217 ? -21.494 1.200 6.439 1.00 94.56 217 ALA A N 1
ATOM 1735 C CA . ALA A 1 217 ? -22.496 2.223 6.158 1.00 94.56 217 ALA A CA 1
ATOM 1736 C C . ALA A 1 217 ? -23.828 1.600 5.743 1.00 94.56 217 ALA A C 1
ATOM 1738 O O . ALA A 1 217 ? -24.844 1.853 6.380 1.00 94.56 217 ALA A O 1
ATOM 1739 N N . TYR A 1 218 ? -23.810 0.645 4.810 1.00 94.25 218 TYR A N 1
ATOM 1740 C CA . TYR A 1 218 ? -25.023 -0.065 4.390 1.00 94.25 218 TYR A CA 1
ATOM 1741 C C . TYR A 1 218 ? -25.680 -0.937 5.469 1.00 94.25 218 TYR A C 1
ATOM 1743 O O . TYR A 1 218 ? -26.774 -1.458 5.269 1.00 94.25 218 TYR A O 1
ATOM 1751 N N . ARG A 1 219 ? -25.019 -1.131 6.614 1.00 92.12 219 ARG A N 1
ATOM 1752 C CA . ARG A 1 219 ? -25.529 -1.907 7.755 1.00 92.12 219 ARG A CA 1
ATOM 1753 C C . ARG A 1 219 ? -25.938 -1.023 8.932 1.00 92.12 219 ARG A C 1
ATOM 1755 O O . ARG A 1 219 ? -26.312 -1.560 9.972 1.00 92.12 219 ARG A O 1
ATOM 1762 N N . SER A 1 220 ? -25.848 0.297 8.783 1.00 91.81 220 SER A N 1
ATOM 1763 C CA . SER A 1 220 ? -26.067 1.259 9.860 1.00 91.81 220 SER A CA 1
ATOM 1764 C C . SER A 1 220 ? -27.004 2.372 9.402 1.00 91.81 220 SER A C 1
ATOM 1766 O O . SER A 1 220 ? -26.696 3.109 8.472 1.00 91.81 220 SER A O 1
ATOM 1768 N N . GLU A 1 221 ? -28.140 2.518 10.082 1.00 90.06 221 GLU A N 1
ATOM 1769 C CA . GLU A 1 221 ? -29.193 3.472 9.705 1.00 90.06 221 GLU A CA 1
ATOM 1770 C C . GLU A 1 221 ? -28.718 4.934 9.731 1.00 90.06 221 GLU A C 1
ATOM 1772 O O . GLU A 1 221 ? -29.086 5.719 8.869 1.00 90.06 221 GLU A O 1
ATOM 1777 N N . HIS A 1 222 ? -27.836 5.310 10.660 1.00 90.56 222 HIS A N 1
ATOM 1778 C CA . HIS A 1 222 ? -27.329 6.684 10.777 1.00 90.56 222 HIS A CA 1
ATOM 1779 C C . HIS A 1 222 ? -26.293 7.074 9.709 1.00 90.56 222 HIS A C 1
ATOM 1781 O O . HIS A 1 222 ? -25.841 8.217 9.697 1.00 90.56 222 HIS A O 1
ATOM 1787 N N . LEU A 1 223 ? -25.888 6.142 8.839 1.00 93.38 223 LEU A N 1
ATOM 1788 C CA . LEU A 1 223 ? -24.877 6.350 7.793 1.00 93.38 223 LEU A CA 1
ATOM 1789 C C . LEU A 1 223 ? -25.470 6.435 6.382 1.00 93.38 223 LEU A C 1
ATOM 1791 O O . LEU A 1 223 ? -24.720 6.570 5.417 1.00 93.38 223 LEU A O 1
ATOM 1795 N N . THR A 1 224 ? -26.794 6.373 6.238 1.00 90.62 224 THR A N 1
ATOM 1796 C CA . THR A 1 224 ? -27.461 6.304 4.928 1.00 90.62 224 THR A CA 1
ATOM 1797 C C . THR A 1 224 ? -27.143 7.492 4.024 1.00 90.62 224 THR A C 1
ATOM 1799 O O . THR A 1 224 ? -27.002 7.314 2.820 1.00 90.62 224 THR A O 1
ATOM 1802 N N . GLU A 1 225 ? -26.967 8.690 4.588 1.00 89.75 225 GLU A N 1
ATOM 1803 C CA . GLU A 1 225 ? -26.714 9.922 3.824 1.00 89.75 225 GLU A CA 1
ATOM 1804 C C . GLU A 1 225 ? -25.391 9.909 3.043 1.00 89.75 225 GLU A C 1
ATOM 1806 O O . GLU A 1 225 ? -25.254 10.629 2.055 1.00 89.75 225 GLU A O 1
ATOM 1811 N N . ILE A 1 226 ? -24.413 9.097 3.462 1.00 93.62 226 ILE A N 1
ATOM 1812 C CA . ILE A 1 226 ? -23.107 9.019 2.793 1.00 93.62 226 ILE A CA 1
ATOM 1813 C C . ILE A 1 226 ? -22.987 7.827 1.836 1.00 93.62 226 ILE A C 1
ATOM 1815 O O . ILE A 1 226 ? -22.010 7.775 1.091 1.00 93.62 226 ILE A O 1
ATOM 1819 N N . CYS A 1 227 ? -23.931 6.878 1.850 1.00 93.88 227 CYS A N 1
ATOM 1820 C CA . CYS A 1 227 ? -23.819 5.605 1.130 1.00 93.88 227 CYS A CA 1
ATOM 1821 C C . CYS A 1 227 ? -23.650 5.786 -0.383 1.00 93.88 227 CYS A C 1
ATOM 1823 O O . CYS A 1 227 ? -22.629 5.361 -0.919 1.00 93.88 227 CYS A O 1
ATOM 1825 N N . ASP A 1 228 ? -24.586 6.469 -1.047 1.00 92.94 228 ASP A N 1
ATOM 1826 C CA . ASP A 1 228 ? -24.605 6.587 -2.514 1.00 92.94 228 ASP A CA 1
ATOM 1827 C C . ASP A 1 228 ? -23.347 7.289 -3.049 1.00 92.94 228 ASP A C 1
ATOM 1829 O O . ASP A 1 228 ? -22.685 6.824 -3.979 1.00 92.94 228 ASP A O 1
ATOM 1833 N N . ILE A 1 229 ? -22.963 8.401 -2.411 1.00 94.50 229 ILE A N 1
ATOM 1834 C CA . ILE A 1 229 ? -21.765 9.167 -2.784 1.00 94.50 229 ILE A CA 1
ATOM 1835 C C . ILE A 1 229 ? -20.504 8.337 -2.516 1.00 94.50 229 ILE A C 1
ATOM 1837 O O . ILE A 1 229 ? -19.565 8.332 -3.321 1.00 94.50 229 ILE A O 1
ATOM 1841 N N . LEU A 1 230 ? -20.450 7.629 -1.385 1.00 95.56 230 LEU A N 1
ATOM 1842 C CA . LEU A 1 230 ? -19.314 6.781 -1.052 1.00 95.56 230 LEU A CA 1
ATOM 1843 C C . LEU A 1 230 ? -19.187 5.612 -2.031 1.00 95.56 230 LEU A C 1
ATOM 1845 O O . LEU A 1 230 ? -18.071 5.337 -2.461 1.00 95.56 230 LEU A O 1
ATOM 1849 N N . GLU A 1 231 ? -20.281 4.959 -2.417 1.00 96.56 231 GLU A N 1
ATOM 1850 C CA . GLU A 1 231 ? -20.284 3.886 -3.414 1.00 96.56 231 GLU A CA 1
ATOM 1851 C C . GLU A 1 231 ? -19.756 4.379 -4.758 1.00 96.56 231 GLU A C 1
ATOM 1853 O O . GLU A 1 231 ? -18.735 3.873 -5.232 1.00 96.56 231 GLU A O 1
ATOM 1858 N N . GLN A 1 232 ? -20.374 5.425 -5.312 1.00 95.56 232 GLN A N 1
ATOM 1859 C CA . GLN A 1 232 ? -20.016 5.963 -6.623 1.00 95.56 232 GLN A CA 1
ATOM 1860 C C . GLN A 1 232 ? -18.541 6.376 -6.676 1.00 95.56 232 GLN A C 1
ATOM 1862 O O . GLN A 1 232 ? -17.791 5.970 -7.565 1.00 95.56 232 GLN A O 1
ATOM 1867 N N . THR A 1 233 ? -18.084 7.135 -5.679 1.00 94.94 233 THR A N 1
ATOM 1868 C CA . THR A 1 233 ? -16.690 7.595 -5.646 1.00 94.94 233 THR A CA 1
ATOM 1869 C C . THR A 1 233 ? -15.700 6.464 -5.351 1.00 94.94 233 THR A C 1
ATOM 1871 O O . THR A 1 233 ? -14.528 6.560 -5.717 1.00 94.94 233 THR A O 1
ATOM 1874 N N . THR A 1 234 ? -16.126 5.380 -4.693 1.00 95.62 234 THR A N 1
ATOM 1875 C CA . THR A 1 234 ? -15.293 4.181 -4.492 1.00 95.62 234 THR A CA 1
ATOM 1876 C C . THR A 1 234 ? -15.164 3.380 -5.779 1.00 95.62 234 THR A C 1
ATOM 1878 O O . THR A 1 234 ? -14.057 2.960 -6.112 1.00 95.62 234 THR A O 1
ATOM 1881 N N . TYR A 1 235 ? -16.259 3.218 -6.522 1.00 95.75 235 TYR A N 1
ATOM 1882 C CA . TYR A 1 235 ? -16.261 2.591 -7.840 1.00 95.75 235 TYR A CA 1
ATOM 1883 C C . TYR A 1 235 ? -15.325 3.323 -8.812 1.00 95.75 235 TYR A C 1
ATOM 1885 O O . TYR A 1 235 ? -14.438 2.708 -9.409 1.00 95.75 235 TYR A O 1
ATOM 1893 N N . GLU A 1 236 ? -15.462 4.648 -8.917 1.00 94.19 236 GLU A N 1
ATOM 1894 C CA . GLU A 1 236 ? -14.606 5.483 -9.769 1.00 94.19 236 GLU A CA 1
ATOM 1895 C C . GLU A 1 236 ? -13.132 5.387 -9.372 1.00 94.19 236 GLU A C 1
ATOM 1897 O O . GLU A 1 236 ? -12.263 5.242 -10.238 1.00 94.19 236 GLU A O 1
ATOM 1902 N N . LEU A 1 237 ? -12.847 5.401 -8.064 1.00 92.81 237 LEU A N 1
ATOM 1903 C CA . LEU A 1 237 ? -11.492 5.228 -7.558 1.00 92.81 237 LEU A CA 1
ATOM 1904 C C . LEU A 1 237 ? -10.913 3.880 -7.988 1.00 92.81 237 LEU A C 1
ATOM 1906 O O . LEU A 1 237 ? -9.819 3.873 -8.542 1.00 92.81 237 LEU A O 1
ATOM 1910 N N . ILE A 1 238 ? -11.624 2.767 -7.768 1.00 92.62 238 ILE A N 1
ATOM 1911 C CA . ILE A 1 238 ? -11.156 1.426 -8.155 1.00 92.62 238 ILE A CA 1
ATOM 1912 C C . ILE A 1 238 ? -10.877 1.387 -9.659 1.00 92.62 238 ILE A C 1
ATOM 1914 O O . ILE A 1 238 ? -9.781 1.017 -10.063 1.00 92.62 238 ILE A O 1
ATOM 1918 N N . LYS A 1 239 ? -11.813 1.866 -10.485 1.00 89.44 239 LYS A N 1
ATOM 1919 C CA . LYS A 1 239 ? -11.673 1.896 -11.949 1.00 89.44 239 LYS A CA 1
ATOM 1920 C C . LYS A 1 239 ? -10.479 2.725 -12.438 1.00 89.44 239 LYS A C 1
ATOM 1922 O O . LYS A 1 239 ? -9.945 2.460 -13.513 1.00 89.44 239 LYS A O 1
ATOM 1927 N N . SER A 1 240 ? -10.062 3.734 -11.674 1.00 87.81 240 SER A N 1
ATOM 1928 C CA . SER A 1 240 ? -8.920 4.588 -12.014 1.00 87.81 240 SER A CA 1
ATOM 1929 C C . SER A 1 240 ? -7.548 3.956 -11.728 1.00 87.81 240 SER A C 1
ATOM 1931 O O . SER A 1 240 ? -6.535 4.480 -12.200 1.00 87.81 240 SER A O 1
ATOM 1933 N N . LEU A 1 241 ? -7.488 2.842 -10.986 1.00 84.19 241 LEU A N 1
ATOM 1934 C CA . LEU A 1 241 ? -6.238 2.168 -10.626 1.00 84.19 241 LEU A CA 1
ATOM 1935 C C . LEU A 1 241 ? -5.691 1.387 -11.829 1.00 84.19 241 LEU A C 1
ATOM 1937 O O . LEU A 1 241 ? -6.277 0.403 -12.265 1.00 84.19 241 LEU A O 1
ATOM 1941 N N . LYS A 1 242 ? -4.559 1.844 -12.378 1.00 66.50 242 LYS A N 1
ATOM 1942 C CA . LYS A 1 242 ? -3.945 1.279 -13.597 1.00 66.50 242 LYS A CA 1
ATOM 1943 C C . LYS A 1 242 ? -2.800 0.294 -13.346 1.00 66.50 242 LYS A C 1
ATOM 1945 O O . LYS A 1 242 ? -2.391 -0.394 -14.272 1.00 66.50 242 LYS A O 1
ATOM 1950 N N . GLU A 1 243 ? -2.247 0.263 -12.136 1.00 64.25 243 GLU A N 1
ATOM 1951 C CA . GLU A 1 243 ? -1.015 -0.486 -11.820 1.00 64.25 243 GLU A CA 1
ATOM 1952 C C . GLU A 1 243 ? -1.255 -1.771 -11.012 1.00 64.25 243 GLU A C 1
ATOM 1954 O O . GLU A 1 243 ? -0.305 -2.460 -10.632 1.00 64.25 243 GLU A O 1
ATOM 1959 N N . GLU A 1 244 ? -2.514 -2.084 -10.718 1.00 71.62 244 GLU A N 1
ATOM 1960 C CA . GLU A 1 244 ? -2.885 -3.260 -9.938 1.00 71.62 244 GLU A CA 1
ATOM 1961 C C . GLU A 1 244 ? -3.144 -4.463 -10.835 1.00 71.62 244 GLU A C 1
ATOM 1963 O O . GLU A 1 244 ? -3.607 -4.324 -11.967 1.00 71.62 244 GLU A O 1
ATOM 1968 N N . GLY A 1 245 ? -2.799 -5.647 -10.335 1.00 72.69 245 GLY A N 1
ATOM 1969 C CA . GLY A 1 245 ? -3.014 -6.881 -11.063 1.00 72.69 245 GLY A CA 1
ATOM 1970 C C . GLY A 1 245 ? -4.493 -7.278 -11.075 1.00 72.69 245 GLY A C 1
ATOM 1971 O O . GLY A 1 245 ? -5.311 -6.709 -10.344 1.00 72.69 245 GLY A O 1
ATOM 1972 N N . PRO A 1 246 ? -4.850 -8.274 -11.900 1.00 77.88 246 PRO A N 1
ATOM 1973 C CA . PRO A 1 246 ? -6.214 -8.770 -12.026 1.00 77.88 246 PRO A CA 1
ATOM 1974 C C . PRO A 1 246 ? -6.770 -9.245 -10.687 1.00 77.88 246 PRO A C 1
ATOM 1976 O O . PRO A 1 246 ? -7.916 -8.942 -10.373 1.00 77.88 246 PRO A O 1
ATOM 1979 N N . ASP A 1 247 ? -5.947 -9.916 -9.881 1.00 80.75 247 ASP A N 1
ATOM 1980 C CA . ASP A 1 247 ? -6.350 -10.451 -8.582 1.00 80.75 247 ASP A CA 1
ATOM 1981 C C . ASP A 1 247 ? -6.674 -9.334 -7.587 1.00 80.75 247 ASP A C 1
ATOM 1983 O O . ASP A 1 247 ? -7.744 -9.346 -6.978 1.00 80.75 247 ASP A O 1
ATOM 1987 N N . GLU A 1 248 ? -5.799 -8.328 -7.455 1.00 84.19 248 GLU A N 1
ATOM 1988 C CA . GLU A 1 248 ? -6.042 -7.211 -6.536 1.00 84.19 248 GLU A CA 1
ATOM 1989 C C . GLU A 1 248 ? -7.247 -6.364 -6.976 1.00 84.19 248 GLU A C 1
ATOM 1991 O O . GLU A 1 248 ? -8.044 -5.919 -6.144 1.00 84.19 248 GLU A O 1
ATOM 1996 N N . MET A 1 249 ? -7.415 -6.169 -8.287 1.00 87.19 249 MET A N 1
ATOM 1997 C CA . MET A 1 249 ? -8.566 -5.461 -8.848 1.00 87.19 249 MET A CA 1
ATOM 1998 C C . MET A 1 249 ? -9.869 -6.240 -8.646 1.00 87.19 249 MET A C 1
ATOM 2000 O O . MET A 1 249 ? -10.870 -5.670 -8.201 1.00 87.19 249 MET A O 1
ATOM 2004 N N . ALA A 1 250 ? -9.866 -7.543 -8.924 1.00 89.69 250 ALA A N 1
ATOM 2005 C CA . ALA A 1 250 ? -11.019 -8.409 -8.723 1.00 89.69 250 ALA A CA 1
ATOM 2006 C C . ALA A 1 250 ? -11.400 -8.504 -7.243 1.00 89.69 250 ALA A C 1
ATOM 2008 O O . ALA A 1 250 ? -12.582 -8.405 -6.915 1.00 89.69 250 ALA A O 1
ATOM 2009 N N . GLU A 1 251 ? -10.426 -8.605 -6.332 1.00 92.56 251 GLU A N 1
ATOM 2010 C CA . GLU A 1 251 ? -10.676 -8.594 -4.889 1.00 92.56 251 GLU A CA 1
ATOM 2011 C C . GLU A 1 251 ? -11.425 -7.322 -4.466 1.00 92.56 251 GLU A C 1
ATOM 2013 O O . GLU A 1 251 ? -12.398 -7.396 -3.712 1.00 92.56 251 GLU A O 1
ATOM 2018 N N . LYS A 1 252 ? -11.047 -6.154 -4.995 1.00 95.06 252 LYS A N 1
ATOM 2019 C CA . LYS A 1 252 ? -11.734 -4.890 -4.693 1.00 95.06 252 LYS A CA 1
ATOM 2020 C C . LYS A 1 252 ? -13.163 -4.850 -5.211 1.00 95.06 252 LYS A C 1
ATOM 2022 O O . LYS A 1 252 ? -14.044 -4.398 -4.481 1.00 95.06 252 LYS A O 1
ATOM 2027 N N . PHE A 1 253 ? -13.410 -5.338 -6.424 1.00 95.69 253 PHE A N 1
ATOM 2028 C CA . PHE A 1 253 ? -14.768 -5.448 -6.958 1.00 95.69 253 PHE A CA 1
ATOM 2029 C C . PHE A 1 253 ? -15.619 -6.459 -6.176 1.00 95.69 253 PHE A C 1
ATOM 2031 O O . PHE A 1 253 ? -16.782 -6.182 -5.885 1.00 95.69 253 PHE A O 1
ATOM 2038 N N . ILE A 1 254 ? -15.034 -7.568 -5.712 1.00 96.12 254 ILE A N 1
ATOM 2039 C CA . ILE A 1 254 ? -15.696 -8.511 -4.797 1.00 96.12 254 ILE A CA 1
ATOM 2040 C C . ILE A 1 254 ? -16.020 -7.831 -3.461 1.00 96.12 254 ILE A C 1
ATOM 2042 O O . ILE A 1 254 ? -17.121 -7.988 -2.932 1.00 96.12 254 ILE A O 1
ATOM 2046 N N . MET A 1 255 ? -15.085 -7.068 -2.890 1.00 97.06 255 MET A N 1
ATOM 2047 C CA . MET A 1 255 ? -15.327 -6.309 -1.661 1.00 97.06 255 MET A CA 1
ATOM 2048 C C . MET A 1 255 ? -16.440 -5.270 -1.844 1.00 97.06 255 MET A C 1
ATOM 2050 O O . MET A 1 255 ? -17.261 -5.117 -0.938 1.00 97.06 255 MET A O 1
ATOM 2054 N N . LEU A 1 256 ? -16.490 -4.597 -2.999 1.00 97.12 256 LEU A N 1
ATOM 2055 C CA . LEU A 1 256 ? -17.534 -3.631 -3.342 1.00 97.12 256 LEU A CA 1
ATOM 2056 C C . LEU A 1 256 ? -18.893 -4.327 -3.455 1.00 97.12 256 LEU A C 1
ATOM 2058 O O . LEU A 1 256 ? -19.828 -3.956 -2.750 1.00 97.12 256 LEU A O 1
ATOM 2062 N N . SER A 1 257 ? -18.964 -5.417 -4.223 1.00 97.31 257 SER A N 1
ATOM 2063 C CA . SER A 1 257 ? -20.150 -6.271 -4.332 1.00 97.31 257 SER A CA 1
ATOM 2064 C C . SER A 1 257 ? -20.675 -6.678 -2.950 1.00 97.31 257 SER A C 1
ATOM 2066 O O . SER A 1 257 ? -21.832 -6.417 -2.613 1.00 97.31 257 SER A O 1
ATOM 2068 N N . ARG A 1 258 ? -19.803 -7.207 -2.078 1.00 95.94 258 ARG A N 1
ATOM 2069 C CA . ARG A 1 258 ? -20.154 -7.628 -0.706 1.00 95.94 258 ARG A CA 1
ATOM 2070 C C . ARG A 1 258 ? -20.600 -6.482 0.201 1.00 95.94 258 ARG A C 1
ATOM 2072 O O . ARG A 1 258 ? -21.347 -6.716 1.158 1.00 95.94 258 ARG A O 1
ATOM 2079 N N . ALA A 1 259 ? -20.095 -5.270 -0.020 1.00 95.50 259 ALA A N 1
ATOM 2080 C CA . ALA A 1 259 ? -20.529 -4.089 0.716 1.00 95.50 259 ALA A CA 1
ATOM 2081 C C . ALA A 1 259 ? -21.980 -3.737 0.366 1.00 95.50 259 ALA A C 1
ATOM 2083 O O . ALA A 1 259 ? -22.787 -3.591 1.287 1.00 95.50 259 ALA A O 1
ATOM 2084 N N . VAL A 1 260 ? -22.300 -3.714 -0.931 1.00 95.62 260 VAL A N 1
ATOM 2085 C CA . VAL A 1 260 ? -23.571 -3.231 -1.498 1.00 95.62 260 VAL A CA 1
ATOM 2086 C C . VAL A 1 260 ? -24.687 -4.284 -1.479 1.00 95.62 260 VAL A C 1
ATOM 2088 O O . VAL A 1 260 ? -25.858 -3.922 -1.432 1.00 95.62 260 VAL A O 1
ATOM 2091 N N . THR A 1 261 ? -24.358 -5.584 -1.411 1.00 95.50 261 THR A N 1
ATOM 2092 C CA . THR A 1 261 ? -25.332 -6.702 -1.519 1.00 95.50 261 THR A CA 1
ATOM 2093 C C . THR A 1 261 ? -26.556 -6.564 -0.607 1.00 95.50 261 THR A C 1
ATOM 2095 O O . THR A 1 261 ? -27.643 -7.009 -0.964 1.00 95.50 261 THR A O 1
ATOM 2098 N N . ILE A 1 262 ? -26.390 -5.985 0.587 1.00 92.38 262 ILE A N 1
ATOM 2099 C CA . ILE A 1 262 ? -27.493 -5.833 1.547 1.00 92.38 262 ILE A CA 1
ATOM 2100 C C . ILE A 1 262 ? -28.517 -4.769 1.119 1.00 92.38 262 ILE A C 1
ATOM 2102 O O . ILE A 1 262 ? -29.674 -4.859 1.513 1.00 92.38 262 ILE A O 1
ATOM 2106 N N . ASN A 1 263 ? -28.092 -3.791 0.316 1.00 91.44 263 ASN A N 1
ATOM 2107 C CA . ASN A 1 263 ? -28.915 -2.697 -0.187 1.00 91.44 263 ASN A CA 1
ATOM 2108 C C . ASN A 1 263 ? -29.447 -2.987 -1.597 1.00 91.44 263 ASN A C 1
ATOM 2110 O O . ASN A 1 263 ? -30.641 -2.860 -1.848 1.00 91.44 263 ASN A O 1
ATOM 2114 N N . SER A 1 264 ? -28.567 -3.422 -2.504 1.00 94.81 264 SER A N 1
ATOM 2115 C CA . SER A 1 264 ? -28.899 -3.679 -3.906 1.00 94.81 264 SER A CA 1
ATOM 2116 C C . SER A 1 264 ? -28.206 -4.942 -4.406 1.00 94.81 264 SER A C 1
ATOM 2118 O O . SER A 1 264 ? -26.989 -4.996 -4.584 1.00 94.81 264 SER A O 1
ATOM 2120 N N . VAL A 1 265 ? -29.001 -5.987 -4.650 1.00 96.56 265 VAL A N 1
ATOM 2121 C CA . VAL A 1 265 ? -28.513 -7.229 -5.270 1.00 96.56 265 VAL A CA 1
ATOM 2122 C C . VAL A 1 265 ? -28.142 -6.994 -6.736 1.00 96.56 265 VAL A C 1
ATOM 2124 O O . VAL A 1 265 ? -27.223 -7.640 -7.232 1.00 96.56 265 VAL A O 1
ATOM 2127 N N . ALA A 1 266 ? -28.824 -6.067 -7.417 1.00 97.25 266 ALA A N 1
ATOM 2128 C CA . ALA A 1 266 ? -28.537 -5.722 -8.806 1.00 97.25 266 ALA A CA 1
ATOM 2129 C C . ALA A 1 266 ? -27.137 -5.104 -8.939 1.00 97.25 266 ALA A C 1
ATOM 2131 O O . ALA A 1 266 ? -26.300 -5.663 -9.643 1.00 97.25 266 ALA A O 1
ATOM 2132 N N . ASP A 1 267 ? -26.839 -4.049 -8.174 1.00 95.50 267 ASP A N 1
ATOM 2133 C CA . ASP A 1 267 ? -25.524 -3.388 -8.222 1.00 95.50 267 ASP A CA 1
ATOM 2134 C C . ASP A 1 267 ? -24.412 -4.325 -7.737 1.00 95.50 267 ASP A C 1
ATOM 2136 O O . ASP A 1 267 ? -23.337 -4.413 -8.331 1.00 95.50 267 ASP A O 1
ATOM 2140 N N . ALA A 1 268 ? -24.688 -5.122 -6.698 1.00 96.81 268 ALA A N 1
ATOM 2141 C CA . ALA A 1 268 ? -23.749 -6.137 -6.237 1.00 96.81 268 ALA A CA 1
ATOM 2142 C C . ALA A 1 268 ? -23.436 -7.194 -7.308 1.00 96.81 268 ALA A C 1
ATOM 2144 O O . ALA A 1 268 ? -22.293 -7.658 -7.364 1.00 96.81 268 ALA A O 1
ATOM 2145 N N . SER A 1 269 ? -24.414 -7.568 -8.139 1.00 96.62 269 SER A N 1
ATOM 2146 C CA . SER A 1 269 ? -24.209 -8.507 -9.249 1.00 96.62 269 SER A CA 1
ATOM 2147 C C . SER A 1 269 ? -23.336 -7.882 -10.335 1.00 96.62 269 SER A C 1
ATOM 2149 O O . SER A 1 269 ? -22.360 -8.500 -10.736 1.00 96.62 269 SER A O 1
ATOM 2151 N N . GLU A 1 270 ? -23.579 -6.623 -10.707 1.00 97.19 270 GLU A N 1
ATOM 2152 C CA . GLU A 1 270 ? -22.754 -5.899 -11.688 1.00 97.19 270 GLU A CA 1
ATOM 2153 C C . GLU A 1 270 ? -21.288 -5.752 -11.248 1.00 97.19 270 GLU A C 1
ATOM 2155 O O . GLU A 1 270 ? -20.355 -5.902 -12.042 1.00 97.19 270 GLU A O 1
ATOM 2160 N N . TYR A 1 271 ? -21.040 -5.478 -9.964 1.00 96.94 271 TYR A N 1
ATOM 2161 C CA . TYR A 1 271 ? -19.671 -5.436 -9.439 1.00 96.94 271 TYR A CA 1
ATOM 2162 C C . TYR A 1 271 ? -19.026 -6.820 -9.378 1.00 96.94 271 TYR A C 1
ATOM 2164 O O . TYR A 1 271 ? -17.826 -6.951 -9.618 1.00 96.94 271 TYR A O 1
ATOM 2172 N N . PHE A 1 272 ? -19.803 -7.859 -9.073 1.00 96.75 272 PHE A N 1
ATOM 2173 C CA . PHE A 1 272 ? -19.305 -9.230 -9.098 1.00 96.75 272 PHE A CA 1
ATOM 2174 C C . PHE A 1 272 ? -18.944 -9.667 -10.522 1.00 96.75 272 PHE A C 1
ATOM 2176 O O . PHE A 1 272 ? -17.864 -10.217 -10.732 1.00 96.75 272 PHE A O 1
ATOM 2183 N N . ASP A 1 273 ? -19.784 -9.348 -11.504 1.00 95.31 273 ASP A N 1
ATOM 2184 C CA . ASP A 1 273 ? -19.543 -9.649 -12.914 1.00 95.31 273 ASP A CA 1
ATOM 2185 C C . ASP A 1 273 ? -18.298 -8.926 -13.438 1.00 95.31 273 ASP A C 1
ATOM 2187 O O . ASP A 1 273 ? -17.503 -9.528 -14.157 1.00 95.31 273 ASP A O 1
ATOM 2191 N N . GLN A 1 274 ? -18.034 -7.692 -12.994 1.00 93.00 274 GLN A N 1
ATOM 2192 C CA . GLN A 1 274 ? -16.766 -7.007 -13.280 1.00 93.00 274 GLN A CA 1
ATOM 2193 C C . GLN A 1 274 ? -15.553 -7.751 -12.709 1.00 93.00 274 GLN A C 1
ATOM 2195 O O . GLN A 1 274 ? -14.534 -7.878 -13.392 1.00 93.00 274 GLN A O 1
ATOM 2200 N N . ALA A 1 275 ? -15.645 -8.280 -11.484 1.00 92.00 275 ALA A N 1
ATOM 2201 C CA . ALA A 1 275 ? -14.575 -9.101 -10.919 1.00 92.00 275 ALA A CA 1
ATOM 2202 C C . ALA A 1 275 ? -14.352 -10.377 -11.747 1.00 92.00 275 ALA A C 1
ATOM 2204 O O . ALA A 1 275 ? -13.207 -10.702 -12.065 1.00 92.00 275 ALA A O 1
ATOM 2205 N N . VAL A 1 276 ? -15.435 -11.062 -12.137 1.00 89.75 276 VAL A N 1
ATOM 2206 C CA . VAL A 1 276 ? -15.391 -12.253 -13.002 1.00 89.75 276 VAL A CA 1
ATOM 2207 C C . VAL A 1 276 ? -14.770 -11.915 -14.353 1.00 89.75 276 VAL A C 1
ATOM 2209 O O . VAL A 1 276 ? -13.896 -12.642 -14.817 1.00 89.75 276 VAL A O 1
ATOM 2212 N N . GLU A 1 277 ? -15.157 -10.804 -14.976 1.00 87.50 277 GLU A N 1
ATOM 2213 C CA . GLU A 1 277 ? -14.607 -10.378 -16.259 1.00 87.50 277 GLU A CA 1
ATOM 2214 C C . GLU A 1 277 ? -13.089 -10.160 -16.167 1.00 87.50 277 GLU A C 1
ATOM 2216 O O . GLU A 1 277 ? -12.350 -10.614 -17.044 1.00 87.50 277 GLU A O 1
ATOM 2221 N N . ILE A 1 278 ? -12.609 -9.526 -15.093 1.00 83.25 278 ILE A N 1
ATOM 2222 C CA . ILE A 1 278 ? -11.180 -9.276 -14.866 1.00 83.25 278 ILE A CA 1
ATOM 2223 C C . ILE A 1 278 ? -10.396 -10.590 -14.756 1.00 83.25 278 ILE A C 1
ATOM 2225 O O . ILE A 1 278 ? -9.416 -10.762 -15.483 1.00 83.25 278 ILE A O 1
ATOM 2229 N N . VAL A 1 279 ? -10.839 -11.531 -13.914 1.00 80.56 279 VAL A N 1
ATOM 2230 C CA . VAL A 1 279 ? -10.127 -12.812 -13.713 1.00 80.56 279 VAL A CA 1
ATOM 2231 C C . VAL A 1 279 ? -10.318 -13.791 -14.873 1.00 80.56 279 VAL A C 1
ATOM 2233 O O . VAL A 1 279 ? -9.450 -14.616 -15.139 1.00 80.56 279 VAL A O 1
ATOM 2236 N N . SER A 1 280 ? -11.433 -13.701 -15.606 1.00 76.81 280 SER A N 1
ATOM 2237 C CA . SER A 1 280 ? -11.725 -14.595 -16.737 1.00 76.81 280 SER A CA 1
ATOM 2238 C C . SER A 1 280 ? -10.803 -14.369 -17.932 1.00 76.81 280 SER A C 1
ATOM 2240 O O . SER A 1 280 ? -10.582 -15.287 -18.722 1.00 76.81 280 SER A O 1
ATOM 2242 N N . LYS A 1 281 ? -10.259 -13.153 -18.076 1.00 69.56 281 LYS A N 1
ATOM 2243 C CA . LYS A 1 281 ? -9.379 -12.809 -19.195 1.00 69.56 281 LYS A CA 1
ATOM 2244 C C . LYS A 1 281 ? -8.021 -13.492 -19.067 1.00 69.56 281 LYS A C 1
ATOM 2246 O O . LYS A 1 281 ? -7.488 -13.934 -20.083 1.00 69.56 281 LYS A O 1
ATOM 2251 N N . PHE A 1 282 ? -7.481 -13.603 -17.852 1.00 66.06 282 PHE A N 1
ATOM 2252 C CA . PHE A 1 282 ? -6.141 -14.129 -17.608 1.00 66.06 282 PHE A CA 1
ATOM 2253 C C . PHE A 1 282 ? -6.011 -14.709 -16.191 1.00 66.06 282 PHE A C 1
ATOM 2255 O O . PHE A 1 282 ? -6.115 -13.968 -15.219 1.00 66.06 282 PHE A O 1
ATOM 2262 N N . GLY A 1 283 ? -5.768 -16.021 -16.079 1.00 64.69 283 GLY A N 1
ATOM 2263 C CA . GLY A 1 283 ? -5.484 -16.691 -14.804 1.00 64.69 283 GLY A CA 1
ATOM 2264 C C . GLY A 1 283 ? -3.996 -16.684 -14.428 1.00 64.69 283 GLY A C 1
ATOM 2265 O O . GLY A 1 283 ? -3.166 -16.064 -15.100 1.00 64.69 283 GLY A O 1
ATOM 2266 N N . GLU A 1 284 ? -3.636 -17.431 -13.376 1.00 66.56 284 GLU A N 1
ATOM 2267 C CA . GLU A 1 284 ? -2.250 -17.578 -12.882 1.00 66.56 284 GLU A CA 1
ATOM 2268 C C . GLU A 1 284 ? -1.259 -18.065 -13.956 1.00 66.56 28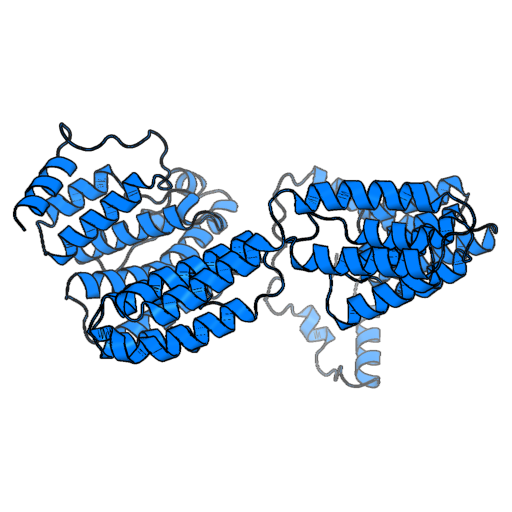4 GLU A C 1
ATOM 2270 O O . GLU A 1 284 ? -0.042 -17.899 -13.838 1.00 66.56 284 GLU A O 1
ATOM 2275 N N . GLU A 1 285 ? -1.753 -18.691 -15.024 1.00 76.81 285 GLU A N 1
ATOM 2276 C CA . GLU A 1 285 ? -0.926 -19.174 -16.116 1.00 76.81 285 GLU A CA 1
ATOM 2277 C C . GLU A 1 285 ? -0.481 -18.082 -17.094 1.00 76.81 285 GLU A C 1
ATOM 2279 O O . GLU A 1 285 ? 0.354 -18.371 -17.951 1.00 76.81 285 GLU A O 1
ATOM 2284 N N . LEU A 1 286 ? -1.002 -16.852 -16.985 1.00 79.94 286 LEU A N 1
ATOM 2285 C CA . LEU A 1 286 ? -0.684 -15.752 -17.899 1.00 79.94 286 LEU A CA 1
ATOM 2286 C C . LEU A 1 286 ? 0.822 -15.532 -18.029 1.00 79.94 286 LEU A C 1
ATOM 2288 O O . LEU A 1 286 ? 1.342 -15.529 -19.143 1.00 79.94 286 LEU A O 1
ATOM 2292 N N . VAL A 1 287 ? 1.518 -15.392 -16.898 1.00 79.25 287 VAL A N 1
ATOM 2293 C CA . VAL A 1 287 ? 2.965 -15.137 -16.880 1.00 79.25 287 VAL A CA 1
ATOM 2294 C C . VAL A 1 287 ? 3.714 -16.292 -17.544 1.00 79.25 287 VAL A C 1
ATOM 2296 O O . VAL A 1 287 ? 4.519 -16.066 -18.439 1.00 79.25 287 VAL A O 1
ATOM 2299 N N . LYS A 1 288 ? 3.367 -17.542 -17.213 1.00 83.62 288 LYS A N 1
ATOM 2300 C CA . LYS A 1 288 ? 4.004 -18.737 -17.795 1.00 83.62 288 LYS A CA 1
ATOM 2301 C C . LYS A 1 288 ? 3.742 -18.868 -19.298 1.00 83.62 288 LYS A C 1
ATOM 2303 O O . LYS A 1 288 ? 4.623 -19.268 -20.055 1.00 83.62 288 LYS A O 1
ATOM 2308 N N . ARG A 1 289 ? 2.526 -18.546 -19.751 1.00 86.00 289 ARG A N 1
ATOM 2309 C CA . ARG A 1 289 ? 2.176 -18.533 -21.180 1.00 86.00 289 ARG A CA 1
ATOM 2310 C C . ARG A 1 289 ? 2.925 -17.430 -21.918 1.00 86.00 289 ARG A C 1
ATOM 2312 O O . ARG A 1 289 ? 3.380 -17.668 -23.034 1.00 86.00 289 ARG A O 1
ATOM 2319 N N . TRP A 1 290 ? 3.068 -16.259 -21.300 1.00 88.19 290 TRP A N 1
ATOM 2320 C CA . TRP A 1 290 ? 3.875 -15.176 -21.842 1.00 88.19 290 TRP A CA 1
ATOM 2321 C C . TRP A 1 290 ? 5.345 -15.580 -21.963 1.00 88.19 290 TRP A C 1
ATOM 2323 O O . TRP A 1 290 ? 5.903 -15.444 -23.042 1.00 88.19 290 TRP A O 1
ATOM 2333 N N . GLU A 1 291 ? 5.952 -16.137 -20.916 1.00 87.75 291 GLU A N 1
ATOM 2334 C CA . GLU A 1 291 ? 7.350 -16.595 -20.939 1.00 87.75 291 GLU A CA 1
ATOM 2335 C C . GLU A 1 291 ? 7.596 -17.626 -22.051 1.00 87.75 291 GLU A C 1
ATOM 2337 O O . GLU A 1 291 ? 8.599 -17.560 -22.765 1.00 87.75 291 GLU A O 1
ATOM 2342 N N . ALA A 1 292 ? 6.654 -18.554 -22.253 1.00 89.31 292 ALA A N 1
ATOM 2343 C CA . ALA A 1 292 ? 6.716 -19.509 -23.355 1.00 89.31 292 ALA A CA 1
ATOM 2344 C C . ALA A 1 292 ? 6.611 -18.819 -24.729 1.00 89.31 292 ALA A C 1
ATOM 2346 O O . ALA A 1 292 ? 7.382 -19.139 -25.634 1.00 89.31 292 ALA A O 1
ATOM 2347 N N . LEU A 1 293 ? 5.688 -17.863 -24.889 1.00 90.69 293 LEU A N 1
ATOM 2348 C CA . LEU A 1 293 ? 5.529 -17.087 -26.123 1.00 90.69 293 LEU A CA 1
ATOM 2349 C C . LEU A 1 293 ? 6.769 -16.235 -26.426 1.00 90.69 293 LEU A C 1
ATOM 2351 O O . LEU A 1 293 ? 7.219 -16.200 -27.567 1.00 90.69 293 LEU A O 1
ATOM 2355 N N . GLU A 1 294 ? 7.328 -15.575 -25.417 1.00 92.12 294 GLU A N 1
ATOM 2356 C CA . GLU A 1 294 ? 8.538 -14.763 -25.513 1.00 92.12 294 GLU A CA 1
ATOM 2357 C C . GLU A 1 294 ? 9.751 -15.614 -25.886 1.00 92.12 294 GLU A C 1
ATOM 2359 O O . GLU A 1 294 ? 10.487 -15.247 -26.796 1.00 92.12 294 GLU A O 1
ATOM 2364 N N . SER A 1 295 ? 9.898 -16.799 -25.286 1.00 90.31 295 SER A N 1
ATOM 2365 C CA . SER A 1 295 ? 10.955 -17.753 -25.648 1.00 90.31 295 SER A CA 1
ATOM 2366 C C . SER A 1 295 ? 10.827 -18.228 -27.102 1.00 90.31 295 SER A C 1
ATOM 2368 O O . SER A 1 295 ? 11.821 -18.338 -27.823 1.00 90.31 295 SER A O 1
ATOM 2370 N N . LEU A 1 296 ? 9.598 -18.492 -27.563 1.00 91.12 296 LEU A N 1
ATOM 2371 C CA . LEU A 1 296 ? 9.331 -18.848 -28.959 1.00 91.12 296 LEU A CA 1
ATOM 2372 C C . LEU A 1 296 ? 9.638 -17.684 -29.905 1.00 91.12 296 LEU A C 1
ATOM 2374 O O . LEU A 1 296 ? 10.243 -17.909 -30.951 1.00 91.12 296 LEU A O 1
ATOM 2378 N N . ALA A 1 297 ? 9.259 -16.458 -29.543 1.00 92.00 297 ALA A N 1
ATOM 2379 C CA . ALA A 1 297 ? 9.547 -15.259 -30.323 1.00 92.00 297 ALA A CA 1
ATOM 2380 C C . ALA A 1 297 ? 11.054 -14.974 -30.389 1.00 92.00 297 ALA A C 1
ATOM 2382 O O . ALA A 1 297 ? 11.577 -14.702 -31.466 1.00 92.00 297 ALA A O 1
ATOM 2383 N N . GLU A 1 298 ? 11.780 -15.122 -29.279 1.00 91.62 298 GLU A N 1
ATOM 2384 C CA . GLU A 1 298 ? 13.234 -14.948 -29.234 1.00 91.62 298 GLU A CA 1
ATOM 2385 C C . GLU A 1 298 ? 13.960 -15.958 -30.127 1.00 91.62 298 GLU A C 1
ATOM 2387 O O . GLU A 1 298 ? 14.946 -15.605 -30.785 1.00 91.62 298 GLU A O 1
ATOM 2392 N N . ARG A 1 299 ? 13.452 -17.195 -30.190 1.00 90.62 299 ARG A N 1
ATOM 2393 C CA . ARG A 1 299 ? 13.959 -18.224 -31.099 1.00 90.62 299 ARG A CA 1
ATOM 2394 C C . ARG A 1 299 ? 13.578 -17.951 -32.550 1.00 90.62 299 ARG A C 1
ATOM 2396 O O . ARG A 1 299 ? 14.401 -18.159 -33.438 1.00 90.62 299 ARG A O 1
ATOM 2403 N N . ALA A 1 300 ? 12.353 -17.489 -32.790 1.00 88.94 300 ALA A N 1
ATOM 2404 C CA . ALA A 1 300 ? 11.882 -17.121 -34.118 1.00 88.94 300 ALA A CA 1
ATOM 2405 C C . ALA A 1 300 ? 12.718 -15.971 -34.690 1.00 88.94 300 ALA A C 1
ATOM 2407 O O . ALA A 1 300 ? 13.082 -16.030 -35.855 1.00 88.94 300 ALA A O 1
ATOM 2408 N N . ALA A 1 301 ? 13.105 -14.998 -33.861 1.00 89.25 301 ALA A N 1
ATOM 2409 C CA . ALA A 1 301 ? 13.967 -13.865 -34.206 1.00 89.25 301 ALA A CA 1
ATOM 2410 C C . ALA A 1 301 ? 15.357 -14.246 -34.761 1.00 89.25 301 ALA A C 1
ATOM 2412 O O . ALA A 1 301 ? 16.103 -13.376 -35.194 1.00 89.25 301 ALA A O 1
ATOM 2413 N N . GLU A 1 302 ? 15.738 -15.526 -34.727 1.00 87.75 302 GLU A N 1
ATOM 2414 C CA . GLU A 1 302 ? 16.971 -16.046 -35.343 1.00 87.75 302 GLU A CA 1
ATOM 2415 C C . GLU A 1 302 ? 16.755 -16.571 -36.765 1.00 87.75 302 GLU A C 1
ATOM 2417 O O . GLU A 1 302 ? 17.719 -16.885 -37.463 1.00 87.75 302 GLU A O 1
ATOM 2422 N N . LEU A 1 303 ? 15.499 -16.711 -37.185 1.00 86.44 303 LEU A N 1
ATOM 2423 C CA . LEU A 1 303 ? 15.152 -17.142 -38.526 1.00 86.44 303 LEU A CA 1
ATOM 2424 C C . LEU A 1 303 ? 15.347 -15.984 -39.514 1.00 86.44 303 LEU A C 1
ATOM 2426 O O . LEU A 1 303 ? 15.033 -14.836 -39.187 1.00 86.44 303 LEU A O 1
ATOM 2430 N N . PRO A 1 304 ? 15.823 -16.274 -40.736 1.00 78.44 304 PRO A N 1
ATOM 2431 C CA . PRO A 1 304 ? 15.788 -15.291 -41.807 1.00 78.44 304 PRO A CA 1
ATOM 2432 C C . PRO A 1 304 ? 14.331 -14.909 -42.126 1.00 78.44 304 PRO A C 1
ATOM 2434 O O . PRO A 1 304 ? 13.428 -15.739 -42.019 1.00 78.44 304 PRO A O 1
ATOM 2437 N N . ASP A 1 305 ? 14.122 -13.656 -42.535 1.00 83.25 305 ASP A N 1
ATOM 2438 C CA . ASP A 1 305 ? 12.861 -13.132 -43.083 1.00 83.25 305 ASP A CA 1
ATOM 2439 C C . ASP A 1 305 ? 11.657 -13.056 -42.121 1.00 83.25 305 ASP A C 1
ATOM 2441 O O . ASP A 1 305 ? 10.505 -13.241 -42.525 1.00 83.25 305 ASP A O 1
ATOM 2445 N N . ILE A 1 306 ? 11.878 -12.714 -40.846 1.00 88.31 306 ILE A N 1
ATOM 2446 C CA . ILE A 1 306 ? 10.762 -12.302 -39.983 1.00 88.31 306 ILE A CA 1
ATOM 2447 C C . ILE A 1 306 ? 10.142 -10.993 -40.473 1.00 88.31 306 ILE A C 1
ATOM 2449 O O . ILE A 1 306 ? 10.817 -9.988 -40.675 1.00 88.31 306 ILE A O 1
ATOM 2453 N N . SER A 1 307 ? 8.819 -11.004 -40.635 1.00 89.44 307 SER A N 1
ATOM 2454 C CA . SER A 1 307 ? 8.055 -9.819 -41.021 1.00 89.44 307 SER A CA 1
ATOM 2455 C C . SER A 1 307 ? 7.913 -8.824 -39.864 1.00 89.44 307 SER A C 1
ATOM 2457 O O . SER A 1 307 ? 7.623 -9.235 -38.736 1.00 89.44 307 SER A O 1
ATOM 2459 N N . ASP A 1 308 ? 7.934 -7.527 -40.172 1.00 91.25 308 ASP A N 1
ATOM 2460 C CA . ASP A 1 308 ? 7.590 -6.455 -39.223 1.00 91.25 308 ASP A CA 1
ATOM 2461 C C . ASP A 1 308 ? 6.193 -6.634 -38.608 1.00 91.25 308 ASP A C 1
ATOM 2463 O O . ASP A 1 308 ? 5.960 -6.285 -37.453 1.00 91.25 308 ASP A O 1
ATOM 2467 N N . GLU A 1 309 ? 5.252 -7.232 -39.347 1.00 92.31 309 GLU A N 1
ATOM 2468 C CA . GLU A 1 309 ? 3.916 -7.536 -38.828 1.00 92.31 309 GLU A CA 1
ATOM 2469 C C . GLU A 1 309 ? 3.964 -8.528 -37.656 1.00 92.31 309 GLU A C 1
ATOM 2471 O O . GLU A 1 309 ? 3.206 -8.391 -36.693 1.00 92.31 309 GLU A O 1
ATOM 2476 N N . PHE A 1 310 ? 4.859 -9.516 -37.709 1.00 92.06 310 PHE A N 1
ATOM 2477 C CA . PHE A 1 310 ? 5.031 -10.486 -36.630 1.00 92.06 310 PHE A CA 1
ATOM 2478 C C . PHE A 1 310 ? 5.584 -9.815 -35.370 1.00 92.06 310 PHE A C 1
ATOM 2480 O O . PHE A 1 310 ? 5.015 -9.996 -34.292 1.00 92.06 310 PHE A O 1
ATOM 2487 N N . ALA A 1 311 ? 6.615 -8.977 -35.523 1.00 93.56 311 ALA A N 1
ATOM 2488 C CA . ALA A 1 311 ? 7.158 -8.145 -34.449 1.00 93.56 311 ALA A CA 1
ATOM 2489 C C . ALA A 1 311 ? 6.059 -7.257 -33.833 1.00 93.56 311 ALA A C 1
ATOM 2491 O O . ALA A 1 311 ? 5.786 -7.293 -32.632 1.00 93.56 311 ALA A O 1
ATOM 2492 N N . TYR A 1 312 ? 5.283 -6.582 -34.688 1.00 92.75 312 TYR A N 1
ATOM 2493 C CA . TYR A 1 312 ? 4.188 -5.719 -34.255 1.00 92.75 312 TYR A CA 1
ATOM 2494 C C . TYR A 1 312 ? 3.132 -6.493 -33.462 1.00 92.75 312 TYR A C 1
ATOM 2496 O O . TYR A 1 312 ? 2.698 -6.051 -32.398 1.00 92.75 312 TYR A O 1
ATOM 2504 N N . ARG A 1 313 ? 2.719 -7.671 -33.938 1.00 93.62 313 ARG A N 1
ATOM 2505 C CA . ARG A 1 313 ? 1.766 -8.525 -33.217 1.00 93.62 313 ARG A CA 1
ATOM 2506 C C . ARG A 1 313 ? 2.339 -8.988 -31.877 1.00 93.62 313 ARG A C 1
ATOM 2508 O O . ARG A 1 313 ? 1.620 -8.938 -30.881 1.00 93.62 313 ARG A O 1
ATOM 2515 N N . PHE A 1 314 ? 3.613 -9.375 -31.831 1.00 94.31 314 PHE A N 1
ATOM 2516 C CA . PHE A 1 314 ? 4.285 -9.788 -30.601 1.00 94.31 314 PHE A CA 1
ATOM 2517 C C . PHE A 1 314 ? 4.277 -8.679 -29.543 1.00 94.31 314 PHE A C 1
ATOM 2519 O O . PHE A 1 314 ? 3.785 -8.896 -28.433 1.00 94.31 314 PHE A O 1
ATOM 2526 N N . ILE A 1 315 ? 4.731 -7.469 -29.881 1.00 92.44 315 ILE A N 1
ATOM 2527 C CA . ILE A 1 315 ? 4.797 -6.374 -28.904 1.00 92.44 315 ILE A CA 1
ATOM 2528 C C . ILE A 1 315 ? 3.405 -5.874 -28.495 1.00 92.44 315 ILE A C 1
ATOM 2530 O O . ILE A 1 315 ? 3.201 -5.432 -27.365 1.00 92.44 315 ILE A O 1
ATOM 2534 N N . ARG A 1 316 ? 2.397 -6.009 -29.366 1.00 89.69 316 ARG A N 1
ATOM 2535 C CA . ARG A 1 316 ? 0.989 -5.754 -29.018 1.00 89.69 316 ARG A CA 1
ATOM 2536 C C . ARG A 1 316 ? 0.423 -6.801 -28.060 1.00 89.69 316 ARG A C 1
ATOM 2538 O O . ARG A 1 316 ? -0.356 -6.437 -27.180 1.00 89.69 316 ARG A O 1
ATOM 2545 N N . CYS A 1 317 ? 0.825 -8.065 -28.183 1.00 89.31 317 CYS A N 1
ATOM 2546 C CA . CYS A 1 317 ? 0.524 -9.085 -27.178 1.00 89.31 317 CYS A CA 1
ATOM 2547 C C . CYS A 1 317 ? 1.211 -8.760 -25.846 1.00 89.31 317 CYS A C 1
ATOM 2549 O O . CYS A 1 317 ? 0.564 -8.845 -24.805 1.00 89.31 317 CYS A O 1
ATOM 2551 N N . ALA A 1 318 ? 2.470 -8.312 -25.880 1.00 89.44 318 ALA A N 1
ATOM 2552 C CA . ALA A 1 318 ? 3.210 -7.872 -24.697 1.00 89.44 318 ALA A CA 1
ATOM 2553 C C . ALA A 1 318 ? 2.467 -6.748 -23.952 1.00 89.44 318 ALA A C 1
ATOM 2555 O O . ALA A 1 318 ? 2.251 -6.828 -22.747 1.00 89.44 318 ALA A O 1
ATOM 2556 N N . GLU A 1 319 ? 1.992 -5.732 -24.682 1.00 84.88 319 GLU A N 1
ATOM 2557 C CA . GLU A 1 319 ? 1.160 -4.653 -24.129 1.00 84.88 319 GLU A CA 1
ATOM 2558 C C . GLU A 1 319 ? -0.098 -5.172 -23.437 1.00 84.88 319 GLU A C 1
ATOM 2560 O O . GLU A 1 319 ? -0.459 -4.684 -22.368 1.00 84.88 319 GLU A O 1
ATOM 2565 N N . LEU A 1 320 ? -0.777 -6.141 -24.056 1.00 81.75 320 LEU A N 1
ATOM 2566 C CA . LEU A 1 320 ? -1.996 -6.714 -23.503 1.00 81.75 320 LEU A CA 1
ATOM 2567 C C . LEU A 1 320 ? -1.698 -7.438 -22.192 1.00 81.75 320 LEU A C 1
ATOM 2569 O O . LEU A 1 320 ? -2.310 -7.096 -21.188 1.00 81.75 320 LEU A O 1
ATOM 2573 N N . VAL A 1 321 ? -0.736 -8.367 -22.194 1.00 81.88 321 VAL A N 1
ATOM 2574 C CA . VAL A 1 321 ? -0.291 -9.106 -20.996 1.00 81.88 321 VAL A CA 1
ATOM 2575 C C . VAL A 1 321 ? 0.112 -8.138 -19.889 1.00 81.88 321 VAL A C 1
ATOM 2577 O O . VAL A 1 321 ? -0.257 -8.314 -18.731 1.00 81.88 321 VAL A O 1
ATOM 2580 N N . GLY A 1 322 ? 0.795 -7.062 -20.259 1.00 76.56 322 GLY A N 1
ATOM 2581 C CA . GLY A 1 322 ? 1.259 -6.041 -19.343 1.00 76.56 322 GLY A CA 1
ATOM 2582 C C . GLY A 1 322 ? 0.213 -5.279 -18.558 1.00 76.56 322 GLY A C 1
ATOM 2583 O O . GLY A 1 322 ? 0.546 -4.765 -17.491 1.00 76.56 322 GLY A O 1
ATOM 2584 N N . ASN A 1 323 ? -1.018 -5.217 -19.059 1.00 74.31 323 ASN A N 1
ATOM 2585 C CA . ASN A 1 323 ? -2.142 -4.626 -18.334 1.00 74.31 323 ASN A CA 1
ATOM 2586 C C . ASN A 1 323 ? -2.668 -5.549 -17.227 1.00 74.31 323 ASN A C 1
ATOM 2588 O O . ASN A 1 323 ? -3.414 -5.095 -16.368 1.00 74.31 323 ASN A O 1
ATOM 2592 N N . PHE A 1 324 ? -2.298 -6.831 -17.254 1.00 71.06 324 PHE A N 1
ATOM 2593 C CA . PHE A 1 324 ? -2.788 -7.866 -16.344 1.00 71.06 324 PHE A CA 1
ATOM 2594 C C . PHE A 1 324 ? -1.667 -8.480 -15.493 1.00 71.06 324 PHE A C 1
ATOM 2596 O O . PHE A 1 324 ? -1.878 -9.495 -14.839 1.00 71.06 324 PHE A O 1
ATOM 2603 N N . VAL A 1 325 ? -0.469 -7.885 -15.468 1.00 71.19 325 VAL A N 1
ATOM 2604 C CA . VAL A 1 325 ? 0.617 -8.311 -14.573 1.00 71.19 325 VAL A CA 1
ATOM 2605 C C . VAL A 1 325 ? 1.100 -7.122 -13.753 1.00 71.19 325 VAL A C 1
ATOM 2607 O O . VAL A 1 325 ? 1.627 -6.142 -14.295 1.00 71.19 325 VAL A O 1
ATOM 2610 N N . SER A 1 326 ? 0.939 -7.228 -12.430 1.00 62.31 326 SER A N 1
ATOM 2611 C CA . SER A 1 326 ? 1.378 -6.199 -11.495 1.00 62.31 326 SER A CA 1
ATOM 2612 C C . SER A 1 326 ? 2.907 -6.148 -11.431 1.00 62.31 326 SER A C 1
ATOM 2614 O O . SER A 1 326 ? 3.589 -7.161 -11.273 1.00 62.31 326 SER A O 1
ATOM 2616 N N . ARG A 1 327 ? 3.457 -4.928 -11.514 1.00 59.66 327 ARG A N 1
ATOM 2617 C CA . ARG A 1 327 ? 4.894 -4.616 -11.364 1.00 59.66 327 ARG A CA 1
ATOM 2618 C C . ARG A 1 327 ? 5.813 -5.274 -12.415 1.00 59.66 327 ARG A C 1
ATOM 2620 O O . ARG A 1 327 ? 5.466 -6.201 -13.134 1.00 59.66 327 ARG A O 1
ATOM 2627 N N . GLU A 1 328 ? 7.047 -4.780 -12.509 1.00 61.59 328 GLU A N 1
ATOM 2628 C CA . GLU A 1 328 ? 8.097 -5.369 -13.367 1.00 61.59 328 GLU A CA 1
ATOM 2629 C C . GLU A 1 328 ? 8.764 -6.606 -12.731 1.00 61.59 328 GLU A C 1
ATOM 2631 O O . GLU A 1 328 ? 9.541 -7.294 -13.378 1.00 61.59 328 GLU A O 1
ATOM 2636 N N . LYS A 1 329 ? 8.451 -6.926 -11.465 1.00 59.94 329 LYS A N 1
ATOM 2637 C CA . LYS A 1 329 ? 8.998 -8.103 -10.760 1.00 59.94 329 LYS A CA 1
ATOM 2638 C C . LYS A 1 329 ? 8.473 -9.430 -11.324 1.00 59.94 329 LYS A C 1
ATOM 2640 O O . LYS A 1 329 ? 9.151 -10.444 -11.210 1.00 59.94 329 LYS A O 1
ATOM 2645 N N . HIS A 1 330 ? 7.260 -9.422 -11.868 1.00 63.78 330 HIS A N 1
ATOM 2646 C CA . HIS A 1 330 ? 6.568 -10.618 -12.352 1.00 63.78 330 HIS A CA 1
ATOM 2647 C C . HIS A 1 330 ? 6.575 -10.727 -13.882 1.00 63.78 330 HIS A C 1
ATOM 2649 O O . HIS A 1 330 ? 6.147 -11.743 -14.414 1.00 63.78 330 HIS A O 1
ATOM 2655 N N . TRP A 1 331 ? 7.054 -9.693 -14.583 1.00 76.44 331 TRP A N 1
ATOM 2656 C CA . TRP A 1 331 ? 7.149 -9.666 -16.039 1.00 76.44 331 TRP A CA 1
ATOM 2657 C C . TRP A 1 331 ? 8.201 -8.654 -16.515 1.00 76.44 331 TRP A C 1
ATOM 2659 O O . TRP A 1 331 ? 8.115 -7.458 -16.206 1.00 76.44 331 TRP A O 1
ATOM 2669 N N . ASP A 1 332 ? 9.170 -9.132 -17.302 1.00 84.75 332 ASP A N 1
ATOM 2670 C CA . ASP A 1 332 ? 10.253 -8.317 -17.851 1.00 84.75 332 ASP A CA 1
ATOM 2671 C C . ASP A 1 332 ? 9.845 -7.626 -19.165 1.00 84.75 332 ASP A C 1
ATOM 2673 O O . ASP A 1 332 ? 10.045 -8.116 -20.277 1.00 84.75 332 ASP A O 1
ATOM 2677 N N . ARG A 1 333 ? 9.308 -6.413 -19.020 1.00 88.12 333 ARG A N 1
ATOM 2678 C CA . ARG A 1 333 ? 8.987 -5.500 -20.130 1.00 88.12 333 ARG A CA 1
ATOM 2679 C C . ARG A 1 333 ? 10.201 -5.152 -20.999 1.00 88.12 333 ARG A C 1
ATOM 2681 O O . ARG A 1 333 ? 10.039 -4.848 -22.180 1.00 88.12 333 ARG A O 1
ATOM 2688 N N . SER A 1 334 ? 11.401 -5.149 -20.421 1.00 90.75 334 SER A N 1
ATOM 2689 C CA . SER A 1 334 ? 12.638 -4.813 -21.133 1.00 90.75 334 SER A CA 1
ATOM 2690 C C . SER A 1 334 ? 13.093 -5.978 -22.009 1.00 90.75 334 SER A C 1
ATOM 2692 O O . SER A 1 334 ? 13.576 -5.751 -23.119 1.00 90.75 334 SER A O 1
ATOM 2694 N N . ASN A 1 335 ? 12.873 -7.215 -21.555 1.00 91.25 335 ASN A N 1
ATOM 2695 C CA . ASN A 1 335 ? 13.068 -8.416 -22.364 1.00 91.25 335 ASN A CA 1
ATOM 2696 C C . ASN A 1 335 ? 12.144 -8.412 -23.586 1.00 91.25 335 ASN A C 1
ATOM 2698 O O . ASN A 1 335 ? 12.630 -8.547 -24.707 1.00 91.25 335 ASN A O 1
ATOM 2702 N N . ALA A 1 336 ? 10.854 -8.122 -23.391 1.00 92.94 336 ALA A N 1
ATOM 2703 C CA . ALA A 1 336 ? 9.888 -8.023 -24.484 1.00 92.94 336 ALA A CA 1
ATOM 2704 C C . ALA A 1 336 ? 10.318 -6.985 -25.536 1.00 92.94 336 ALA A C 1
ATOM 2706 O O . ALA A 1 336 ? 10.335 -7.270 -26.732 1.00 92.94 336 ALA A O 1
ATOM 2707 N N . ALA A 1 337 ? 10.742 -5.797 -25.093 1.00 93.81 337 ALA A N 1
ATOM 2708 C CA . ALA A 1 337 ? 11.255 -4.751 -25.977 1.00 93.81 337 ALA A CA 1
ATOM 2709 C C . ALA A 1 337 ? 12.516 -5.193 -26.746 1.00 93.81 337 ALA A C 1
ATOM 2711 O O . ALA A 1 337 ? 12.659 -4.900 -27.932 1.00 93.81 337 ALA A O 1
ATOM 2712 N N . ARG A 1 338 ? 13.423 -5.930 -26.089 1.00 95.00 338 ARG A N 1
ATOM 2713 C CA . ARG A 1 338 ? 14.631 -6.488 -26.716 1.00 95.00 338 ARG A CA 1
ATOM 2714 C C . ARG A 1 338 ? 14.293 -7.541 -27.770 1.00 95.00 338 ARG A C 1
ATOM 2716 O O . ARG A 1 338 ? 14.876 -7.517 -28.850 1.00 95.00 338 ARG A O 1
ATOM 2723 N N . VAL A 1 339 ? 13.385 -8.466 -27.460 1.00 94.50 339 VAL A N 1
ATOM 2724 C CA . VAL A 1 339 ? 12.949 -9.525 -28.384 1.00 94.50 339 VAL A CA 1
ATOM 2725 C C . VAL A 1 339 ? 12.266 -8.911 -29.604 1.00 94.50 339 VAL A C 1
ATOM 2727 O O . VAL A 1 339 ? 12.572 -9.302 -30.728 1.00 94.50 339 VAL A O 1
ATOM 2730 N N . ASP A 1 340 ? 11.434 -7.885 -29.405 1.00 95.31 340 ASP A N 1
ATOM 2731 C CA . ASP A 1 340 ? 10.845 -7.118 -30.505 1.00 95.31 340 ASP A CA 1
ATOM 2732 C C . ASP A 1 340 ? 11.917 -6.433 -31.362 1.00 95.31 340 ASP A C 1
ATOM 2734 O O . ASP A 1 340 ? 11.874 -6.524 -32.583 1.00 95.31 340 ASP A O 1
ATOM 2738 N N . ALA A 1 341 ? 12.947 -5.839 -30.746 1.00 95.12 341 ALA A N 1
ATOM 2739 C CA . ALA A 1 341 ? 14.058 -5.232 -31.482 1.00 95.12 341 ALA A CA 1
ATOM 2740 C C . ALA A 1 341 ? 14.893 -6.254 -32.270 1.00 95.12 341 ALA A C 1
ATOM 2742 O O . ALA A 1 341 ? 15.372 -5.924 -33.353 1.00 95.12 341 ALA A O 1
ATOM 2743 N N . LYS A 1 342 ? 15.037 -7.485 -31.755 1.00 94.00 342 LYS A N 1
ATOM 2744 C CA . LYS A 1 342 ? 15.698 -8.600 -32.456 1.00 94.00 342 LYS A CA 1
ATOM 2745 C C . LYS A 1 342 ? 14.923 -9.012 -33.709 1.00 94.00 342 LYS A C 1
ATOM 2747 O O . LYS A 1 342 ? 15.534 -9.411 -34.692 1.00 94.00 342 LYS A O 1
ATOM 2752 N N . MET A 1 343 ? 13.594 -8.903 -33.679 1.00 93.75 343 MET A N 1
ATOM 2753 C CA . MET A 1 343 ? 12.725 -9.176 -34.827 1.00 93.75 343 MET A CA 1
ATOM 2754 C C . MET A 1 343 ? 12.652 -7.995 -35.803 1.00 93.75 343 MET A C 1
ATOM 2756 O O . MET A 1 343 ? 12.795 -8.183 -37.005 1.00 93.75 343 MET A O 1
ATOM 2760 N N . SER A 1 344 ? 12.417 -6.784 -35.293 1.00 94.62 344 SER A N 1
ATOM 2761 C CA . SER A 1 344 ? 12.301 -5.548 -36.068 1.00 94.62 344 SER A CA 1
ATOM 2762 C C . SER A 1 344 ? 12.656 -4.323 -35.207 1.00 94.62 344 SER A C 1
ATOM 2764 O O . SER A 1 344 ? 11.834 -3.847 -34.414 1.00 94.62 344 SER A O 1
ATOM 2766 N N . PRO A 1 345 ? 13.853 -3.732 -35.389 1.00 93.94 345 PRO A N 1
ATOM 2767 C CA . PRO A 1 345 ? 14.263 -2.513 -34.688 1.00 93.94 345 PRO A CA 1
ATOM 2768 C C . PRO A 1 345 ? 13.281 -1.346 -34.837 1.00 93.94 345 PRO A C 1
ATOM 2770 O O . PRO A 1 345 ? 13.028 -0.609 -33.882 1.00 93.94 345 PRO A O 1
ATOM 2773 N N . ALA A 1 346 ? 12.717 -1.176 -36.037 1.00 93.06 346 ALA A N 1
ATOM 2774 C CA . ALA A 1 346 ? 11.786 -0.093 -36.339 1.00 93.06 346 ALA A CA 1
ATOM 2775 C C . ALA A 1 346 ? 10.482 -0.241 -35.545 1.00 93.06 346 ALA A C 1
ATOM 2777 O O . ALA A 1 346 ? 10.003 0.725 -34.943 1.00 93.06 346 ALA A O 1
ATOM 2778 N N . THR A 1 347 ? 9.945 -1.462 -35.495 1.00 94.62 347 THR A N 1
ATOM 2779 C CA . THR A 1 347 ? 8.735 -1.774 -34.732 1.00 94.62 347 THR A CA 1
ATOM 2780 C C . THR A 1 347 ? 8.945 -1.568 -33.236 1.00 94.62 347 THR A C 1
ATOM 2782 O O . THR A 1 347 ? 8.112 -0.919 -32.598 1.00 94.62 347 THR A O 1
ATOM 2785 N N . ALA A 1 348 ? 10.086 -2.005 -32.701 1.00 94.75 348 ALA A N 1
ATOM 2786 C CA . ALA A 1 348 ? 10.407 -1.862 -31.285 1.00 94.75 348 ALA A CA 1
ATOM 2787 C C . ALA A 1 348 ? 10.509 -0.399 -30.844 1.00 94.75 348 ALA A C 1
ATOM 2789 O O . ALA A 1 348 ? 9.912 -0.003 -29.839 1.00 94.75 348 ALA A O 1
ATOM 2790 N N . LEU A 1 349 ? 11.195 0.444 -31.622 1.00 93.12 349 LEU A N 1
ATOM 2791 C CA . LEU A 1 349 ? 11.285 1.879 -31.336 1.00 93.12 349 LEU A CA 1
ATOM 2792 C C . LEU A 1 349 ? 9.910 2.560 -31.409 1.00 93.12 349 LEU A C 1
ATOM 2794 O O . LEU A 1 349 ? 9.558 3.347 -30.525 1.00 93.12 349 LEU A O 1
ATOM 2798 N N . ALA A 1 350 ? 9.099 2.224 -32.417 1.00 94.31 350 ALA A N 1
ATOM 2799 C CA . ALA A 1 350 ? 7.739 2.742 -32.534 1.00 94.31 350 ALA A CA 1
ATOM 2800 C C . ALA A 1 350 ? 6.851 2.290 -31.361 1.00 94.31 350 ALA A C 1
ATOM 2802 O O . ALA A 1 350 ? 6.062 3.078 -30.832 1.00 94.31 350 ALA A O 1
ATOM 2803 N N . ALA A 1 351 ? 6.977 1.036 -30.923 1.00 92.56 351 ALA A N 1
ATOM 2804 C CA . ALA A 1 351 ? 6.229 0.501 -29.796 1.00 92.56 351 ALA A CA 1
ATOM 2805 C C . ALA A 1 351 ? 6.609 1.183 -28.480 1.00 92.56 351 ALA A C 1
ATOM 2807 O O . ALA A 1 351 ? 5.717 1.657 -27.777 1.00 92.56 351 ALA A O 1
ATOM 2808 N N . ILE A 1 352 ? 7.901 1.331 -28.184 1.00 92.06 352 ILE A N 1
ATOM 2809 C CA . ILE A 1 352 ? 8.353 1.988 -26.953 1.00 92.06 352 ILE A CA 1
ATOM 2810 C C . ILE A 1 352 ? 8.008 3.480 -26.926 1.00 92.06 352 ILE A C 1
ATOM 2812 O O . ILE A 1 352 ? 7.624 3.993 -25.873 1.00 92.06 352 ILE A O 1
ATOM 2816 N N . SER A 1 353 ? 8.007 4.167 -28.074 1.00 91.38 353 SER A N 1
ATOM 2817 C CA . SER A 1 353 ? 7.447 5.523 -28.152 1.00 91.38 353 SER A CA 1
ATOM 2818 C C . SER A 1 353 ? 5.966 5.547 -27.751 1.00 91.38 353 SER A C 1
ATOM 2820 O O . SER A 1 353 ? 5.559 6.400 -26.965 1.00 91.38 353 SER A O 1
ATOM 2822 N N . ARG A 1 354 ? 5.154 4.588 -28.222 1.00 90.44 354 ARG A N 1
ATOM 2823 C CA . ARG A 1 354 ? 3.741 4.476 -27.810 1.00 90.44 354 ARG A CA 1
ATOM 2824 C C . ARG A 1 354 ? 3.594 4.121 -26.330 1.00 90.44 354 ARG A C 1
ATOM 2826 O O . ARG A 1 354 ? 2.648 4.584 -25.697 1.00 90.44 354 ARG A O 1
ATOM 2833 N N . TRP A 1 355 ? 4.481 3.288 -25.782 1.00 89.50 355 TRP A N 1
ATOM 2834 C CA . TRP A 1 355 ? 4.460 2.914 -24.363 1.00 89.50 355 TRP A CA 1
ATOM 2835 C C . TRP A 1 355 ? 4.750 4.115 -23.478 1.00 89.50 355 TRP A C 1
ATOM 2837 O O . TRP A 1 355 ? 4.061 4.296 -22.478 1.00 89.50 355 TRP A O 1
ATOM 2847 N N . ARG A 1 356 ? 5.684 4.983 -23.885 1.00 89.06 356 ARG A N 1
ATOM 2848 C CA . ARG A 1 356 ? 5.950 6.256 -23.207 1.00 89.06 356 ARG A CA 1
ATOM 2849 C C . ARG A 1 356 ? 4.690 7.108 -23.104 1.00 89.06 356 ARG A C 1
ATOM 2851 O O . ARG A 1 356 ? 4.320 7.520 -22.011 1.00 89.06 356 ARG A O 1
ATOM 2858 N N . ASP A 1 357 ? 4.013 7.321 -24.229 1.00 87.12 357 ASP A N 1
ATOM 2859 C CA . ASP A 1 357 ? 2.840 8.199 -24.292 1.00 87.12 357 ASP A CA 1
ATOM 2860 C C . ASP A 1 357 ? 1.641 7.619 -23.515 1.00 87.12 357 ASP A C 1
ATOM 2862 O O . ASP A 1 357 ? 0.768 8.352 -23.053 1.00 87.12 357 ASP A O 1
ATOM 2866 N N . ARG A 1 358 ? 1.602 6.292 -23.339 1.00 83.19 358 ARG A N 1
ATOM 2867 C CA . ARG A 1 358 ? 0.568 5.571 -22.579 1.00 83.19 358 ARG A CA 1
ATOM 2868 C C . ARG A 1 358 ? 0.960 5.261 -21.134 1.00 83.19 358 ARG A C 1
ATOM 2870 O O . ARG A 1 358 ? 0.140 4.689 -20.422 1.00 83.19 358 ARG A O 1
ATOM 2877 N N . ILE A 1 359 ? 2.166 5.642 -20.708 1.00 78.69 359 ILE A N 1
ATOM 2878 C CA . ILE A 1 359 ? 2.711 5.371 -19.369 1.00 78.69 359 ILE A CA 1
ATOM 2879 C C . ILE A 1 359 ? 2.723 3.856 -19.073 1.00 78.69 359 ILE A C 1
ATOM 2881 O O . ILE A 1 359 ? 2.249 3.387 -18.042 1.00 78.69 359 ILE A O 1
ATOM 2885 N N . VAL A 1 360 ? 3.229 3.064 -20.021 1.00 78.44 360 VAL A N 1
ATOM 2886 C CA . VAL A 1 360 ? 3.365 1.606 -19.887 1.00 78.44 360 VAL A CA 1
ATOM 2887 C C . VAL A 1 360 ? 4.801 1.261 -19.500 1.00 78.44 360 VAL A C 1
ATOM 2889 O O . VAL A 1 360 ? 5.728 1.489 -20.275 1.00 78.44 360 VAL A O 1
ATOM 2892 N N . GLY A 1 361 ? 4.975 0.658 -18.320 1.00 78.75 361 GLY A N 1
ATOM 2893 C CA . GLY A 1 361 ? 6.291 0.261 -17.810 1.00 78.75 361 GLY A CA 1
ATOM 2894 C C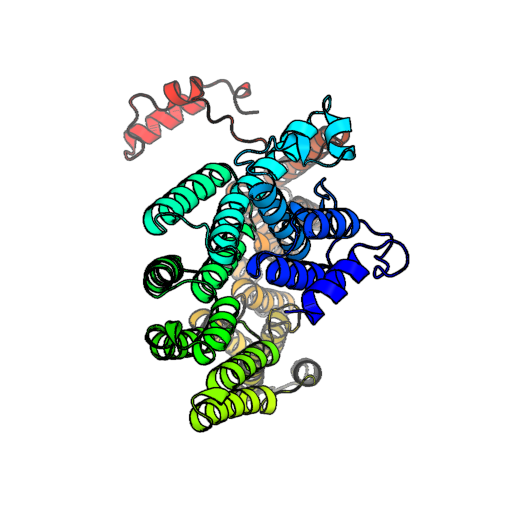 . GLY A 1 361 ? 7.219 1.443 -17.520 1.00 78.75 361 GLY A C 1
ATOM 2895 O O . GLY A 1 361 ? 6.799 2.598 -17.454 1.00 78.75 361 GLY A O 1
ATOM 2896 N N . ARG A 1 362 ? 8.506 1.151 -17.321 1.00 84.06 362 ARG A N 1
ATOM 2897 C CA . ARG A 1 362 ? 9.544 2.169 -17.109 1.00 84.06 362 ARG A CA 1
ATOM 2898 C C . ARG A 1 362 ? 10.333 2.485 -18.376 1.00 84.06 362 ARG A C 1
ATOM 2900 O O . ARG A 1 362 ? 11.435 1.965 -18.551 1.00 84.06 362 ARG A O 1
ATOM 2907 N N . TYR A 1 363 ? 9.798 3.388 -19.201 1.00 87.62 363 TYR A N 1
ATOM 2908 C CA . TYR A 1 363 ? 10.314 3.756 -20.533 1.00 87.62 363 TYR A CA 1
ATOM 2909 C C . TYR A 1 363 ? 11.847 3.714 -20.685 1.00 87.62 363 TYR A C 1
ATOM 2911 O O . TYR A 1 363 ? 12.361 3.112 -21.625 1.00 87.62 363 TYR A O 1
ATOM 2919 N N . GLN A 1 364 ? 12.580 4.323 -19.748 1.00 87.88 364 GLN A N 1
ATOM 2920 C CA . GLN A 1 364 ? 14.042 4.416 -19.796 1.00 87.88 364 GLN A CA 1
ATOM 2921 C C . GLN A 1 364 ? 14.742 3.045 -19.786 1.00 87.88 364 GLN A C 1
ATOM 2923 O O . GLN A 1 364 ? 15.753 2.868 -20.459 1.00 87.88 364 GLN A O 1
ATOM 2928 N N . TYR A 1 365 ? 14.200 2.061 -19.067 1.00 88.31 365 TYR A N 1
ATOM 2929 C CA . TYR A 1 365 ? 14.742 0.701 -19.030 1.00 88.31 365 TYR A CA 1
ATOM 2930 C C . TYR A 1 365 ? 14.465 -0.042 -20.340 1.00 88.31 365 TYR A C 1
ATOM 2932 O O . TYR A 1 365 ? 15.363 -0.685 -20.884 1.00 88.31 365 TYR A O 1
ATOM 2940 N N . GLN A 1 366 ? 13.250 0.089 -20.885 1.00 90.75 366 GLN A N 1
ATOM 2941 C CA . GLN A 1 366 ? 12.901 -0.579 -22.140 1.00 90.75 366 GLN A CA 1
ATOM 2942 C C . GLN A 1 366 ? 13.669 0.002 -23.331 1.00 90.75 366 GLN A C 1
ATOM 2944 O O . GLN A 1 366 ? 14.195 -0.754 -24.147 1.00 90.75 366 GLN A O 1
ATOM 2949 N N . VAL A 1 367 ? 13.794 1.331 -23.420 1.00 91.88 367 VAL A N 1
ATOM 2950 C CA . VAL A 1 367 ? 14.549 1.966 -24.510 1.00 91.88 367 VAL A CA 1
ATOM 2951 C C . VAL A 1 367 ? 16.047 1.655 -24.408 1.00 91.88 367 VAL A C 1
ATOM 2953 O O . VAL A 1 367 ? 16.690 1.423 -25.431 1.00 91.88 367 VAL A O 1
ATOM 2956 N N . LEU A 1 368 ? 16.592 1.526 -23.190 1.00 91.88 368 LEU A N 1
ATOM 2957 C CA . LEU A 1 368 ? 17.973 1.087 -22.980 1.00 91.88 368 LEU A CA 1
ATOM 2958 C C . LEU A 1 368 ? 18.191 -0.350 -23.463 1.00 91.88 368 LEU A C 1
ATOM 2960 O O . LEU A 1 368 ? 19.198 -0.624 -24.112 1.00 91.88 368 LEU A O 1
ATOM 2964 N N . ALA A 1 369 ? 17.260 -1.263 -23.175 1.00 92.88 369 ALA A N 1
ATOM 2965 C CA . ALA A 1 369 ? 17.353 -2.652 -23.619 1.00 92.88 369 ALA A CA 1
ATOM 2966 C C . ALA A 1 369 ? 17.382 -2.768 -25.151 1.00 92.88 369 ALA A C 1
ATOM 2968 O O . ALA A 1 369 ? 18.192 -3.526 -25.691 1.00 92.88 369 ALA A O 1
ATOM 2969 N N . ILE A 1 370 ? 16.565 -1.966 -25.847 1.00 94.69 370 ILE A N 1
ATOM 2970 C CA . ILE A 1 370 ? 16.604 -1.856 -27.311 1.00 94.69 370 ILE A CA 1
ATOM 2971 C C . ILE A 1 370 ? 17.967 -1.332 -27.762 1.00 94.69 370 ILE A C 1
ATOM 2973 O O . ILE A 1 370 ? 18.635 -1.976 -28.564 1.00 94.69 370 ILE A O 1
ATOM 2977 N N . ILE A 1 371 ? 18.416 -0.192 -27.235 1.00 94.38 371 ILE A N 1
ATOM 2978 C CA . ILE A 1 371 ? 19.653 0.460 -27.690 1.00 94.38 371 ILE A CA 1
ATOM 2979 C C . ILE A 1 371 ? 20.877 -0.436 -27.464 1.00 94.38 371 ILE A C 1
ATOM 2981 O O . ILE A 1 371 ? 21.681 -0.599 -28.382 1.00 94.38 371 ILE A O 1
ATOM 2985 N N . LYS A 1 372 ? 20.985 -1.094 -26.300 1.00 93.50 372 LYS A N 1
ATOM 2986 C CA . LYS A 1 372 ? 22.045 -2.082 -26.032 1.00 93.50 372 LYS A CA 1
ATOM 2987 C C . LYS A 1 372 ? 22.037 -3.199 -27.078 1.00 93.50 372 LYS A C 1
ATOM 2989 O O . LYS A 1 372 ? 23.093 -3.542 -27.604 1.00 93.50 372 LYS A O 1
ATOM 2994 N N . HIS A 1 373 ? 20.861 -3.725 -27.422 1.00 94.06 373 HIS A N 1
ATOM 2995 C CA . HIS A 1 373 ? 20.733 -4.758 -28.447 1.00 94.06 373 HIS A CA 1
ATOM 2996 C C . HIS A 1 373 ? 21.186 -4.274 -29.832 1.00 94.06 373 HIS A C 1
ATOM 2998 O O . HIS A 1 373 ? 21.940 -4.981 -30.504 1.00 94.06 373 HIS A O 1
ATOM 3004 N N . LEU A 1 374 ? 20.786 -3.066 -30.245 1.00 95.19 374 LEU A N 1
ATOM 3005 C CA . LEU A 1 374 ? 21.182 -2.498 -31.538 1.00 95.19 374 LEU A CA 1
ATOM 3006 C C . LEU A 1 374 ? 22.703 -2.304 -31.637 1.00 95.19 374 LEU A C 1
ATOM 3008 O O . LEU A 1 374 ? 23.288 -2.608 -32.675 1.00 95.19 374 LEU A O 1
ATOM 3012 N N . VAL A 1 375 ? 23.352 -1.859 -30.556 1.00 95.50 375 VAL A N 1
ATOM 3013 C CA . VAL A 1 375 ? 24.818 -1.723 -30.490 1.00 95.50 375 VAL A CA 1
ATOM 3014 C C . VAL A 1 375 ? 25.508 -3.085 -30.546 1.00 95.50 375 VAL A C 1
ATOM 3016 O O . VAL A 1 375 ? 26.430 -3.285 -31.333 1.00 95.50 375 VAL A O 1
ATOM 3019 N N . GLN A 1 376 ? 25.054 -4.054 -29.748 1.00 93.62 376 GLN A N 1
ATOM 3020 C CA . GLN A 1 376 ? 25.656 -5.392 -29.681 1.00 93.62 376 GLN A CA 1
ATOM 3021 C C . GLN A 1 376 ? 25.596 -6.151 -31.014 1.00 93.62 376 GLN A C 1
ATOM 3023 O O . GLN A 1 376 ? 26.469 -6.983 -31.280 1.00 93.62 376 GLN A O 1
ATOM 3028 N N . ASN A 1 377 ? 24.598 -5.847 -31.846 1.00 92.06 377 ASN A N 1
ATOM 3029 C CA . ASN A 1 377 ? 24.400 -6.443 -33.167 1.00 92.06 377 ASN A CA 1
ATOM 3030 C C . ASN A 1 377 ? 24.873 -5.539 -34.320 1.00 92.06 377 ASN A C 1
ATOM 3032 O O . ASN A 1 377 ? 24.596 -5.839 -35.477 1.00 92.06 377 ASN A O 1
ATOM 3036 N N . ASN A 1 378 ? 25.613 -4.462 -34.025 1.00 93.12 378 ASN A N 1
ATOM 3037 C CA . ASN A 1 378 ? 26.177 -3.527 -35.008 1.00 93.12 378 ASN A CA 1
ATOM 3038 C C . ASN A 1 378 ? 25.134 -2.866 -35.936 1.00 93.12 378 ASN A C 1
ATOM 3040 O O . ASN A 1 378 ? 25.451 -2.503 -37.068 1.00 93.12 378 ASN A O 1
ATOM 3044 N N . LEU A 1 379 ? 23.893 -2.703 -35.469 1.00 93.56 379 LEU A N 1
ATOM 3045 C CA . LEU A 1 379 ? 22.815 -2.042 -36.218 1.00 93.56 379 LEU A CA 1
ATOM 3046 C C . LEU A 1 379 ? 22.895 -0.512 -36.119 1.00 93.56 379 LEU A C 1
ATOM 3048 O O . LEU A 1 379 ? 22.433 0.192 -37.013 1.00 93.56 379 LEU A O 1
ATOM 3052 N N . ILE A 1 380 ? 23.498 -0.000 -35.044 1.00 94.94 380 ILE A N 1
ATOM 3053 C CA . ILE A 1 380 ? 23.844 1.414 -34.862 1.00 94.94 380 ILE A CA 1
ATOM 3054 C C . ILE A 1 380 ? 25.274 1.528 -34.335 1.00 94.94 380 ILE A C 1
ATOM 3056 O O . ILE A 1 380 ? 25.781 0.603 -33.697 1.00 94.94 380 ILE A O 1
ATOM 3060 N N . SER A 1 381 ? 25.927 2.668 -34.575 1.00 95.81 381 SER A N 1
ATOM 3061 C CA . SER A 1 381 ? 27.253 2.909 -34.007 1.00 95.81 381 SER A CA 1
ATOM 3062 C C . SER A 1 381 ? 27.166 3.178 -32.497 1.00 95.81 381 SER A C 1
ATOM 3064 O O . SER A 1 381 ? 26.205 3.806 -32.039 1.00 95.81 381 SER A O 1
ATOM 3066 N N . PRO A 1 382 ? 28.176 2.775 -31.711 1.00 95.62 382 PRO A N 1
ATOM 3067 C CA . PRO A 1 382 ? 28.228 3.077 -30.281 1.00 95.62 382 PRO A CA 1
ATOM 3068 C C . PRO A 1 382 ? 28.188 4.575 -29.972 1.00 95.62 382 PRO A C 1
ATOM 3070 O O . PRO A 1 382 ? 27.513 4.980 -29.032 1.00 95.62 382 PRO A O 1
ATOM 3073 N N . LEU A 1 383 ? 28.817 5.415 -30.801 1.00 93.56 383 LEU A N 1
ATOM 3074 C CA . LEU A 1 383 ? 28.699 6.875 -30.694 1.00 93.56 383 LEU A CA 1
ATOM 3075 C C . LEU A 1 383 ? 27.260 7.381 -30.907 1.00 93.56 383 LEU A C 1
ATOM 3077 O O . LEU A 1 383 ? 26.819 8.273 -30.188 1.00 93.56 383 LEU A O 1
ATOM 3081 N N . CYS A 1 384 ? 26.509 6.803 -31.852 1.00 93.81 384 CYS A N 1
ATOM 3082 C CA . CYS A 1 384 ? 25.097 7.145 -32.058 1.00 93.81 384 CYS A CA 1
ATOM 3083 C C . CYS A 1 384 ? 24.224 6.680 -30.886 1.00 93.81 384 CYS A C 1
ATOM 3085 O O . CYS A 1 384 ? 23.288 7.370 -30.500 1.00 93.81 384 CYS A O 1
ATOM 3087 N N . ALA A 1 385 ? 24.512 5.513 -30.311 1.00 93.00 385 ALA A N 1
ATOM 3088 C CA . ALA A 1 385 ? 23.823 5.047 -29.114 1.00 93.00 385 ALA A CA 1
ATOM 3089 C C . ALA A 1 385 ? 24.142 5.932 -27.904 1.00 93.00 385 ALA A C 1
ATOM 3091 O O . ALA A 1 385 ? 23.247 6.277 -27.136 1.00 93.00 385 ALA A O 1
ATOM 3092 N N . TRP A 1 386 ? 25.403 6.345 -27.770 1.00 93.00 386 TRP A N 1
ATOM 3093 C CA . TRP A 1 386 ? 25.847 7.251 -26.720 1.00 93.00 386 TRP A CA 1
ATOM 3094 C C . TRP A 1 386 ? 25.207 8.636 -26.840 1.00 93.00 386 TRP A C 1
ATOM 3096 O O . TRP A 1 386 ? 24.824 9.206 -25.830 1.00 93.00 386 TRP A O 1
ATOM 3106 N N . SER A 1 387 ? 24.965 9.162 -28.044 1.00 91.00 387 SER A N 1
ATOM 3107 C CA . SER A 1 387 ? 24.256 10.444 -28.180 1.00 91.00 387 SER A CA 1
ATOM 3108 C C . SER A 1 387 ? 22.784 10.393 -27.741 1.00 91.00 387 SER A C 1
ATOM 3110 O O . SER A 1 387 ? 22.145 11.436 -27.620 1.00 91.00 387 SER A O 1
ATOM 3112 N N . LEU A 1 388 ? 22.226 9.200 -27.497 1.00 88.19 388 LEU A N 1
ATOM 3113 C CA . LEU A 1 388 ? 20.885 9.016 -26.932 1.00 88.19 388 LEU A CA 1
ATOM 3114 C C . LEU A 1 388 ? 20.877 9.032 -25.395 1.00 88.19 388 LEU A C 1
ATOM 3116 O O . LEU A 1 388 ? 19.812 8.856 -24.805 1.00 88.19 388 LEU A O 1
ATOM 3120 N N . THR A 1 389 ? 22.019 9.260 -24.733 1.00 84.44 389 THR A N 1
ATOM 3121 C CA . THR A 1 389 ? 22.131 9.265 -23.264 1.00 84.44 389 THR A CA 1
ATOM 3122 C C . THR A 1 389 ? 21.134 10.197 -22.584 1.00 84.44 389 THR A C 1
ATOM 3124 O O . THR A 1 389 ? 20.551 9.833 -21.569 1.00 84.44 389 THR A O 1
ATOM 3127 N N . HIS A 1 390 ? 20.829 11.340 -23.197 1.00 77.69 390 HIS A N 1
ATOM 3128 C CA . HIS A 1 390 ? 19.854 12.308 -22.684 1.00 77.69 390 HIS A CA 1
ATOM 3129 C C . HIS A 1 390 ? 18.408 11.782 -22.565 1.00 77.69 390 HIS A C 1
ATOM 3131 O O . HIS A 1 390 ? 17.558 12.463 -21.995 1.00 77.69 390 HIS A O 1
ATOM 3137 N N . PHE A 1 391 ? 18.099 10.590 -23.089 1.00 78.62 391 PHE A N 1
ATOM 3138 C CA . PHE A 1 391 ? 16.794 9.945 -22.911 1.00 78.62 391 PHE A CA 1
ATOM 3139 C C . PHE A 1 391 ? 16.706 9.042 -21.664 1.00 78.62 391 PHE A C 1
ATOM 3141 O O . PHE A 1 391 ? 15.620 8.522 -21.384 1.00 78.62 391 PHE A O 1
ATOM 3148 N N . PHE A 1 392 ? 17.797 8.847 -20.913 1.00 78.56 392 PHE A N 1
ATOM 3149 C CA . PHE A 1 392 ? 17.837 7.988 -19.720 1.00 78.56 392 PHE A CA 1
ATOM 3150 C C . PHE A 1 392 ? 18.025 8.785 -18.423 1.00 78.56 392 PHE A C 1
ATOM 3152 O O . PHE A 1 392 ? 18.220 9.993 -18.449 1.00 78.56 392 PHE A O 1
ATOM 3159 N N . SER A 1 393 ? 17.931 8.101 -17.278 1.00 71.06 393 SER A N 1
ATOM 3160 C CA . SER A 1 393 ? 18.321 8.654 -15.975 1.00 71.06 393 SER A CA 1
ATOM 3161 C C . SER A 1 393 ? 19.766 8.304 -15.627 1.00 71.06 393 SER A C 1
ATOM 3163 O O . SER A 1 393 ? 20.289 7.286 -16.081 1.00 71.06 393 SER A O 1
ATOM 3165 N N . GLU A 1 394 ? 20.345 9.092 -14.719 1.00 67.69 394 GLU A N 1
ATOM 3166 C CA . GLU A 1 394 ? 21.655 8.926 -14.060 1.00 67.69 394 GLU A CA 1
ATOM 3167 C C . GLU A 1 394 ? 22.078 7.475 -13.822 1.00 67.69 394 GLU A C 1
ATOM 3169 O O . GLU A 1 394 ? 23.200 7.057 -14.105 1.00 67.69 394 GLU A O 1
ATOM 3174 N N . ARG A 1 395 ? 21.140 6.660 -13.334 1.00 67.88 395 ARG A N 1
ATOM 3175 C CA . ARG A 1 395 ? 21.396 5.274 -12.926 1.00 67.88 395 ARG A CA 1
ATOM 3176 C C . ARG A 1 395 ? 21.643 4.316 -14.090 1.00 67.88 395 ARG A C 1
ATOM 3178 O O . ARG A 1 395 ? 22.046 3.183 -13.838 1.00 67.88 395 ARG A O 1
ATOM 3185 N N . LEU A 1 396 ? 21.356 4.729 -15.321 1.00 74.31 396 LEU A N 1
ATOM 3186 C CA . LEU A 1 396 ? 21.391 3.897 -16.523 1.00 74.31 396 LEU A CA 1
ATOM 3187 C C . LEU A 1 396 ? 22.551 4.243 -17.465 1.00 74.31 396 LEU A C 1
ATOM 3189 O O . LEU A 1 396 ? 22.807 3.493 -18.409 1.00 74.31 396 LEU A O 1
ATOM 3193 N N . TYR A 1 397 ? 23.274 5.339 -17.215 1.00 80.19 397 TYR A N 1
ATOM 3194 C CA . TYR A 1 397 ? 24.364 5.773 -18.091 1.00 80.19 397 TYR A CA 1
ATOM 3195 C C . TYR A 1 397 ? 25.569 4.846 -18.048 1.00 80.19 397 TYR A C 1
ATOM 3197 O O . TYR A 1 397 ? 26.107 4.522 -19.103 1.00 80.19 397 TYR A O 1
ATOM 3205 N N . GLY A 1 398 ? 25.975 4.395 -16.854 1.00 79.31 398 GLY A N 1
ATOM 3206 C CA . GLY A 1 398 ? 27.124 3.495 -16.706 1.00 79.31 398 GLY A CA 1
ATOM 3207 C C . GLY A 1 398 ? 26.928 2.227 -17.533 1.00 79.31 398 GLY A C 1
ATOM 3208 O O . GLY A 1 398 ? 27.742 1.883 -18.381 1.00 79.31 398 GLY A O 1
ATOM 3209 N N . ASP A 1 399 ? 25.758 1.622 -17.386 1.00 82.62 399 ASP A N 1
ATOM 3210 C CA . ASP A 1 399 ? 25.302 0.463 -18.141 1.00 82.62 399 ASP A CA 1
ATOM 3211 C C . ASP A 1 399 ? 25.400 0.613 -19.670 1.00 82.62 399 ASP A C 1
ATOM 3213 O O . ASP A 1 399 ? 25.717 -0.355 -20.364 1.00 82.62 399 ASP A O 1
ATOM 3217 N N . LEU A 1 400 ? 25.087 1.795 -20.209 1.00 89.38 400 LEU A N 1
ATOM 3218 C CA . LEU A 1 400 ? 25.208 2.081 -21.640 1.00 89.38 400 LEU A CA 1
ATOM 3219 C C . LEU A 1 400 ? 26.660 2.369 -22.040 1.00 89.38 400 LEU A C 1
ATOM 3221 O O . LEU A 1 400 ? 27.107 1.890 -23.080 1.00 89.38 400 LEU A O 1
ATOM 3225 N N . ALA A 1 401 ? 27.393 3.120 -21.214 1.00 91.12 401 ALA A N 1
ATOM 3226 C CA . ALA A 1 401 ? 28.783 3.496 -21.454 1.00 91.12 401 ALA A CA 1
ATOM 3227 C C . ALA A 1 401 ? 29.665 2.259 -21.629 1.00 91.12 401 ALA A C 1
ATOM 3229 O O . ALA A 1 401 ? 30.433 2.198 -22.584 1.00 91.12 401 ALA A O 1
ATOM 3230 N N . LEU A 1 402 ? 29.501 1.256 -20.760 1.00 91.00 402 LEU A N 1
ATOM 3231 C CA . LEU A 1 402 ? 30.238 -0.009 -20.826 1.00 91.00 402 LEU A CA 1
ATOM 3232 C C . LEU A 1 402 ? 30.039 -0.691 -22.186 1.00 91.00 402 LEU A C 1
ATOM 3234 O O . LEU A 1 402 ? 31.001 -0.922 -22.918 1.00 91.00 402 LEU A O 1
ATOM 3238 N N . VAL A 1 403 ? 28.778 -0.902 -22.583 1.00 92.81 403 VAL A N 1
ATOM 3239 C CA . VAL A 1 403 ? 28.433 -1.543 -23.863 1.00 92.81 403 VAL A CA 1
ATOM 3240 C C . VAL A 1 403 ? 28.972 -0.742 -25.051 1.00 92.81 403 VAL A C 1
ATOM 3242 O O . VAL A 1 403 ? 29.487 -1.323 -26.010 1.00 92.81 403 VAL A O 1
ATOM 3245 N N . CYS A 1 404 ? 28.879 0.589 -25.002 1.00 94.94 404 CYS A N 1
ATOM 3246 C CA . CYS A 1 404 ? 29.361 1.439 -26.082 1.00 94.94 404 CYS A CA 1
ATOM 3247 C C . CYS A 1 404 ? 30.897 1.449 -26.179 1.00 94.94 404 CYS A C 1
ATOM 3249 O O . CYS A 1 404 ? 31.430 1.332 -27.280 1.00 94.94 404 CYS A O 1
ATOM 3251 N N . ILE A 1 405 ? 31.621 1.533 -25.058 1.00 95.19 405 ILE A N 1
ATOM 3252 C CA . ILE A 1 405 ? 33.093 1.507 -25.035 1.00 95.19 405 ILE A CA 1
ATOM 3253 C C . ILE A 1 405 ? 33.616 0.153 -25.516 1.00 95.19 405 ILE A C 1
ATOM 3255 O O . ILE A 1 405 ? 34.567 0.105 -26.296 1.00 95.19 405 ILE A O 1
ATOM 3259 N N . GLU A 1 406 ? 33.009 -0.955 -25.095 1.00 94.19 406 GLU A N 1
ATOM 3260 C CA . GLU A 1 406 ? 33.412 -2.293 -25.537 1.00 94.19 406 GLU A CA 1
ATOM 3261 C C . GLU A 1 406 ? 33.309 -2.440 -27.060 1.00 94.19 406 GLU A C 1
ATOM 3263 O O . GLU A 1 406 ? 34.244 -2.930 -27.701 1.00 94.19 406 GLU A O 1
ATOM 3268 N N . ARG A 1 407 ? 32.204 -1.962 -27.645 1.00 94.44 407 ARG A N 1
ATOM 3269 C CA . ARG A 1 407 ? 31.869 -2.154 -29.065 1.00 94.44 407 ARG A CA 1
ATOM 3270 C C . ARG A 1 407 ? 32.396 -1.082 -30.014 1.00 94.44 407 ARG A C 1
ATOM 3272 O O . ARG A 1 407 ? 32.384 -1.306 -31.221 1.00 94.44 407 ARG A O 1
ATOM 3279 N N . GLU A 1 408 ? 32.857 0.060 -29.514 1.00 96.06 408 GLU A N 1
ATOM 3280 C CA . GLU A 1 408 ? 33.362 1.143 -30.364 1.00 96.06 408 GLU A CA 1
ATOM 3281 C C . GLU A 1 408 ? 34.654 0.724 -31.092 1.00 96.06 408 GLU A C 1
ATOM 3283 O O . GLU A 1 408 ? 35.626 0.329 -30.450 1.00 96.06 408 GLU A O 1
ATOM 3288 N N . PRO A 1 409 ? 34.716 0.784 -32.435 1.00 92.44 409 PRO A N 1
ATOM 3289 C CA . PRO A 1 409 ? 35.880 0.292 -33.172 1.00 92.44 409 PRO A CA 1
ATOM 3290 C C . PRO A 1 409 ? 37.136 1.143 -32.961 1.00 92.44 409 PRO A C 1
ATOM 3292 O O . PRO A 1 409 ? 38.254 0.642 -33.086 1.00 92.44 409 PRO A O 1
ATOM 3295 N N . THR A 1 410 ? 36.983 2.437 -32.668 1.00 95.12 410 THR A N 1
ATOM 3296 C CA . THR A 1 410 ? 38.111 3.371 -32.607 1.00 95.12 410 THR A CA 1
ATOM 3297 C C . THR A 1 410 ? 38.509 3.704 -31.174 1.00 95.12 410 THR A C 1
ATOM 3299 O O . THR A 1 410 ? 37.673 4.043 -30.340 1.00 95.12 410 THR A O 1
ATOM 3302 N N . LYS A 1 411 ? 39.819 3.712 -30.885 1.00 93.50 411 LYS A N 1
ATOM 3303 C CA . LYS A 1 411 ? 40.324 4.164 -29.575 1.00 93.50 411 LYS A CA 1
ATOM 3304 C C . LYS A 1 411 ? 39.898 5.605 -29.264 1.00 93.50 411 LYS A C 1
ATOM 3306 O O . LYS A 1 411 ? 39.571 5.914 -28.124 1.00 93.50 411 LYS A O 1
ATOM 3311 N N . ALA A 1 412 ? 39.862 6.468 -30.282 1.00 94.06 412 ALA A N 1
ATOM 3312 C CA . ALA A 1 412 ? 39.393 7.844 -30.145 1.00 94.06 412 ALA A CA 1
ATOM 3313 C C . ALA A 1 412 ? 37.909 7.915 -29.738 1.00 94.06 412 ALA A C 1
ATOM 3315 O O . ALA A 1 412 ? 37.573 8.668 -28.827 1.00 94.06 412 ALA A O 1
ATOM 3316 N N . GLY A 1 413 ? 37.040 7.102 -30.348 1.00 93.62 413 GLY A N 1
ATOM 3317 C CA . GLY A 1 413 ? 35.627 7.011 -29.975 1.00 93.62 413 GLY A CA 1
ATOM 3318 C C . GLY A 1 413 ? 35.431 6.469 -28.559 1.00 93.62 413 GLY A C 1
ATOM 3319 O O . GLY A 1 413 ? 34.696 7.067 -27.777 1.00 93.62 413 GLY A O 1
ATOM 3320 N N . LYS A 1 414 ? 36.159 5.404 -28.186 1.00 96.31 414 LYS A N 1
ATOM 3321 C CA . LYS A 1 414 ? 36.157 4.860 -26.815 1.00 96.31 414 LYS A CA 1
ATOM 3322 C C . LYS A 1 414 ? 36.527 5.922 -25.783 1.00 96.31 414 LYS A C 1
ATOM 3324 O O . LYS A 1 414 ? 35.854 6.064 -24.766 1.00 96.31 414 LYS A O 1
ATOM 3329 N N . GLN A 1 415 ? 37.576 6.692 -26.070 1.00 95.81 415 GLN A N 1
ATOM 3330 C CA . GLN A 1 415 ? 38.032 7.779 -25.208 1.00 95.81 415 GLN A CA 1
ATOM 3331 C C . GLN A 1 415 ? 37.002 8.914 -25.117 1.00 95.81 415 GLN A C 1
ATOM 3333 O O . GLN A 1 415 ? 36.809 9.468 -24.039 1.00 95.81 415 GLN A O 1
ATOM 3338 N N . ALA A 1 416 ? 36.328 9.256 -26.219 1.00 94.88 416 ALA A N 1
ATOM 3339 C CA . ALA A 1 416 ? 35.285 10.280 -26.224 1.00 94.88 416 ALA A CA 1
ATOM 3340 C C . ALA A 1 416 ? 34.085 9.881 -25.351 1.00 94.88 416 ALA A C 1
ATOM 3342 O O . ALA A 1 416 ? 33.653 10.679 -24.523 1.00 94.88 416 ALA A O 1
ATOM 3343 N N . ILE A 1 417 ? 33.606 8.637 -25.484 1.00 94.56 417 ILE A N 1
ATOM 3344 C CA . ILE A 1 417 ? 32.514 8.094 -24.660 1.00 94.56 417 ILE A CA 1
ATOM 3345 C C . ILE A 1 417 ? 32.916 8.082 -23.183 1.00 94.56 417 ILE A C 1
ATOM 3347 O O . ILE A 1 417 ? 32.150 8.542 -22.342 1.00 94.56 417 ILE A O 1
ATOM 3351 N N . LEU A 1 418 ? 34.129 7.615 -22.862 1.00 94.56 418 LEU A N 1
ATOM 3352 C CA . LEU A 1 418 ? 34.633 7.608 -21.487 1.00 94.56 418 LEU A CA 1
ATOM 3353 C C . LEU A 1 418 ? 34.660 9.016 -20.882 1.00 94.56 418 LEU A C 1
ATOM 3355 O O . LEU A 1 418 ? 34.194 9.214 -19.764 1.00 94.56 418 LEU A O 1
ATOM 3359 N N . ASN A 1 419 ? 35.200 9.990 -21.616 1.00 94.00 419 ASN A N 1
ATOM 3360 C CA . ASN A 1 419 ? 35.320 11.362 -21.128 1.00 94.00 419 ASN A CA 1
ATOM 3361 C C . ASN A 1 419 ? 33.958 11.986 -20.825 1.00 94.00 419 ASN A C 1
ATOM 3363 O O . ASN A 1 419 ? 33.801 12.656 -19.807 1.00 94.00 419 ASN A O 1
ATOM 3367 N N . ASP A 1 420 ? 32.988 11.761 -21.704 1.00 91.75 420 ASP A N 1
ATOM 3368 C CA . ASP A 1 420 ? 31.640 12.284 -21.532 1.00 91.75 420 ASP A CA 1
ATOM 3369 C C . ASP A 1 420 ? 30.896 11.567 -20.393 1.00 91.75 420 ASP A C 1
ATOM 3371 O O . ASP A 1 420 ? 30.294 12.221 -19.545 1.00 91.75 420 ASP A O 1
ATOM 3375 N N . ALA A 1 421 ? 31.028 10.239 -20.286 1.00 90.69 421 ALA A N 1
ATOM 3376 C CA . ALA A 1 421 ? 30.447 9.456 -19.194 1.00 90.69 421 ALA A CA 1
ATOM 3377 C C . ALA A 1 421 ? 30.955 9.915 -17.821 1.00 90.69 421 ALA A C 1
ATOM 3379 O O . ALA A 1 421 ? 30.161 10.100 -16.901 1.00 90.69 421 ALA A O 1
ATOM 3380 N N . VAL A 1 422 ? 32.266 10.140 -17.688 1.00 91.50 422 VAL A N 1
ATOM 3381 C CA . VAL A 1 422 ? 32.864 10.653 -16.446 1.00 91.50 422 VAL A CA 1
ATOM 3382 C C . VAL A 1 422 ? 32.326 12.039 -16.121 1.00 91.50 422 VAL A C 1
ATOM 3384 O O . VAL A 1 422 ? 31.909 12.271 -14.993 1.00 91.50 422 VAL A O 1
ATOM 3387 N N . LYS A 1 423 ? 32.259 12.936 -17.109 1.00 89.69 423 LYS A N 1
ATOM 3388 C CA . LYS A 1 423 ? 31.736 14.289 -16.906 1.00 89.69 423 LYS A CA 1
ATOM 3389 C C . LYS A 1 423 ? 30.287 14.280 -16.413 1.00 89.69 423 LYS A C 1
ATOM 3391 O O . LYS A 1 423 ? 29.936 15.063 -15.537 1.00 89.69 423 LYS A O 1
ATOM 3396 N N . ILE A 1 424 ? 29.446 13.404 -16.963 1.00 86.06 424 ILE A N 1
ATOM 3397 C CA . ILE A 1 424 ? 28.059 13.247 -16.505 1.00 86.06 424 ILE A CA 1
ATOM 3398 C C . ILE A 1 424 ? 28.032 12.770 -15.046 1.00 86.06 424 ILE A C 1
ATOM 3400 O O . ILE A 1 424 ? 27.311 13.344 -14.236 1.00 86.06 424 ILE A O 1
ATOM 3404 N N . LEU A 1 425 ? 28.854 11.780 -14.686 1.00 85.75 425 LEU A N 1
ATOM 3405 C CA . LEU A 1 425 ? 28.949 11.269 -13.312 1.00 85.75 425 LEU A CA 1
ATOM 3406 C C . LEU A 1 425 ? 29.482 12.309 -12.312 1.00 85.75 425 LEU A C 1
ATOM 3408 O O . LEU A 1 425 ? 29.045 12.324 -11.165 1.00 85.75 425 LEU A O 1
ATOM 3412 N N . GLU A 1 426 ? 30.399 13.185 -12.728 1.00 87.12 426 GLU A N 1
ATOM 3413 C CA . GLU A 1 426 ? 30.897 14.295 -11.902 1.00 87.12 426 GLU A CA 1
ATOM 3414 C C . GLU A 1 426 ? 29.816 15.353 -11.627 1.00 87.12 426 GLU A C 1
ATOM 3416 O O . GLU A 1 426 ? 29.812 15.962 -10.559 1.00 87.12 426 GLU A O 1
ATOM 3421 N N . VAL A 1 427 ? 28.904 15.580 -12.579 1.00 83.31 427 VAL A N 1
ATOM 3422 C CA . VAL A 1 427 ? 27.852 16.605 -12.477 1.00 83.31 427 VAL A CA 1
ATOM 3423 C C . VAL A 1 427 ? 26.604 16.082 -11.770 1.00 83.31 427 VAL A C 1
ATOM 3425 O O . VAL A 1 427 ? 26.066 16.760 -10.897 1.00 83.31 427 VAL A O 1
ATOM 3428 N N . GLU A 1 428 ? 26.124 14.904 -12.161 1.00 77.62 428 GLU A N 1
ATOM 3429 C CA . GLU A 1 428 ? 24.850 14.348 -11.690 1.00 77.62 428 GLU A CA 1
ATOM 3430 C C . GLU A 1 428 ? 25.029 13.412 -10.477 1.00 77.62 428 GLU A C 1
ATOM 3432 O O . GLU A 1 428 ? 24.081 13.132 -9.746 1.00 77.62 428 GLU A O 1
ATOM 3437 N N . GLY A 1 429 ? 26.265 12.988 -10.198 1.00 75.12 429 GLY A N 1
ATOM 3438 C CA . GLY A 1 429 ? 26.615 12.096 -9.098 1.00 75.12 429 GLY A CA 1
ATOM 3439 C C . GLY A 1 429 ? 26.903 10.667 -9.562 1.00 75.12 429 GLY A C 1
ATOM 3440 O O . GLY A 1 429 ? 26.394 10.180 -10.572 1.00 75.12 429 GLY A O 1
ATOM 3441 N N . ALA A 1 430 ? 27.745 9.969 -8.797 1.00 76.06 430 ALA A N 1
ATOM 3442 C CA . ALA A 1 430 ? 28.250 8.648 -9.150 1.00 76.06 430 ALA A CA 1
ATOM 3443 C C . ALA A 1 430 ? 27.892 7.592 -8.097 1.00 76.06 430 ALA A C 1
ATOM 3445 O O . ALA A 1 430 ? 27.837 7.868 -6.901 1.00 76.06 430 ALA A O 1
ATOM 3446 N N . HIS A 1 431 ? 27.691 6.349 -8.534 1.00 80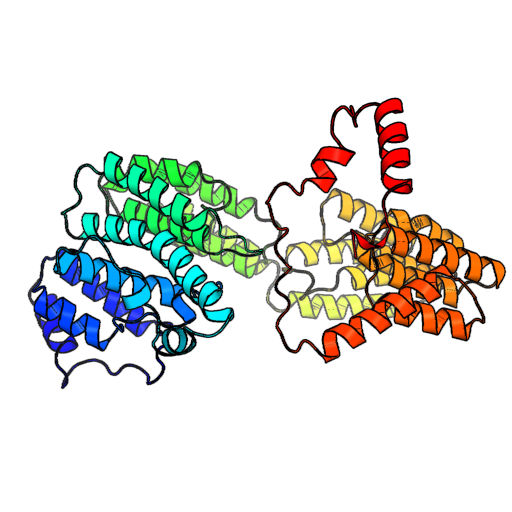.81 431 HIS A N 1
ATOM 3447 C CA . HIS A 1 431 ? 27.579 5.195 -7.641 1.00 80.81 431 HIS A CA 1
ATOM 3448 C C . HIS A 1 431 ? 28.856 4.357 -7.743 1.00 80.81 431 HIS A C 1
ATOM 3450 O O . HIS A 1 431 ? 29.286 4.049 -8.856 1.00 80.81 431 HIS A O 1
ATOM 3456 N N . GLN A 1 432 ? 29.421 3.935 -6.605 1.00 85.00 432 GLN A N 1
ATOM 3457 C CA . GLN A 1 432 ? 30.724 3.251 -6.540 1.00 85.00 432 GLN A CA 1
ATOM 3458 C C . GLN A 1 432 ? 30.848 2.096 -7.539 1.00 85.00 432 GLN A C 1
ATOM 3460 O O . GLN A 1 432 ? 31.812 2.033 -8.292 1.00 85.00 432 GLN A O 1
ATOM 3465 N N . LYS A 1 433 ? 29.829 1.229 -7.598 1.00 84.44 433 LYS A N 1
ATOM 3466 C CA . LYS A 1 433 ? 29.798 0.103 -8.543 1.00 84.44 433 LYS A CA 1
ATOM 3467 C C . LYS A 1 433 ? 30.072 0.535 -9.995 1.00 84.44 433 LYS A C 1
ATOM 3469 O O . LYS A 1 433 ? 30.861 -0.104 -10.672 1.00 84.44 433 LYS A O 1
ATOM 3474 N N . TYR A 1 434 ? 29.459 1.624 -10.460 1.00 83.44 434 TYR A N 1
ATOM 3475 C CA . TYR A 1 434 ? 29.631 2.080 -11.843 1.00 83.44 434 TYR A CA 1
ATOM 3476 C C . TYR A 1 434 ? 31.013 2.676 -12.094 1.00 83.44 434 TYR A C 1
ATOM 3478 O O . TYR A 1 434 ? 31.571 2.490 -13.171 1.00 83.44 434 TYR A O 1
ATOM 3486 N N . VAL A 1 435 ? 31.571 3.373 -11.103 1.00 88.62 435 VAL A N 1
ATOM 3487 C CA . VAL A 1 435 ? 32.941 3.894 -11.173 1.00 88.62 435 VAL A CA 1
ATOM 3488 C C . VAL A 1 435 ? 33.943 2.743 -11.261 1.00 88.62 435 VAL A C 1
ATOM 3490 O O . VAL A 1 435 ? 34.860 2.791 -12.080 1.00 88.62 435 VAL A O 1
ATOM 3493 N N . ASP A 1 436 ? 33.732 1.680 -10.484 1.00 89.50 436 ASP A N 1
ATOM 3494 C CA . ASP A 1 436 ? 34.545 0.465 -10.544 1.00 89.50 436 ASP A CA 1
ATOM 3495 C C . ASP A 1 436 ? 34.447 -0.230 -11.911 1.00 89.50 436 ASP A C 1
ATOM 3497 O O . ASP A 1 436 ? 35.481 -0.521 -12.517 1.00 89.50 436 ASP A O 1
ATOM 3501 N N . ASP A 1 437 ? 33.232 -0.433 -12.429 1.00 89.31 437 ASP A N 1
ATOM 3502 C CA . ASP A 1 437 ? 33.005 -1.073 -13.731 1.00 89.31 437 ASP A CA 1
ATOM 3503 C C . ASP A 1 437 ? 33.631 -0.250 -14.883 1.00 89.31 437 ASP A C 1
ATOM 3505 O O . ASP A 1 437 ? 34.287 -0.800 -15.776 1.00 89.31 437 ASP A O 1
ATOM 3509 N N . LEU A 1 438 ? 33.509 1.086 -14.843 1.00 90.38 438 LEU A N 1
ATOM 3510 C CA . LEU A 1 438 ? 34.145 1.986 -15.814 1.00 90.38 438 LEU A CA 1
ATOM 3511 C C . LEU A 1 438 ? 35.670 1.968 -15.714 1.00 90.38 438 LEU A C 1
ATOM 3513 O O . LEU A 1 438 ? 36.337 1.981 -16.746 1.00 90.38 438 LEU A O 1
ATOM 3517 N N . ARG A 1 439 ? 36.237 1.906 -14.503 1.00 92.44 439 ARG A N 1
ATOM 3518 C CA . ARG A 1 439 ? 37.688 1.787 -14.298 1.00 92.44 439 ARG A CA 1
ATOM 3519 C C . ARG A 1 439 ? 38.229 0.493 -14.896 1.00 92.44 439 ARG A C 1
ATOM 3521 O O . ARG A 1 439 ? 39.245 0.531 -15.589 1.00 92.44 439 ARG A O 1
ATOM 3528 N N . ILE A 1 440 ? 37.556 -0.632 -14.651 1.00 93.00 440 ILE A N 1
ATOM 3529 C CA . ILE A 1 440 ? 37.941 -1.934 -15.215 1.00 93.00 440 ILE A CA 1
ATOM 3530 C C . ILE A 1 440 ? 37.935 -1.847 -16.744 1.00 93.00 440 ILE A C 1
ATOM 3532 O O . ILE A 1 440 ? 38.954 -2.117 -17.380 1.00 93.00 440 ILE A O 1
ATOM 3536 N N . THR A 1 441 ? 36.843 -1.351 -17.323 1.00 92.44 441 THR A N 1
ATOM 3537 C CA . THR A 1 441 ? 36.686 -1.214 -18.780 1.00 92.44 441 THR A CA 1
ATOM 3538 C C . THR A 1 441 ? 37.718 -0.257 -19.388 1.00 92.44 441 THR A C 1
ATOM 3540 O O . THR A 1 441 ? 38.326 -0.548 -20.418 1.00 92.44 441 THR A O 1
ATOM 3543 N N . ALA A 1 442 ? 37.983 0.880 -18.738 1.00 92.75 442 ALA A N 1
ATOM 3544 C CA . ALA A 1 442 ? 39.007 1.827 -19.174 1.00 92.75 442 ALA A CA 1
ATOM 3545 C C . ALA A 1 442 ? 40.408 1.198 -19.157 1.00 92.75 442 ALA A C 1
ATOM 3547 O O . ALA A 1 442 ? 41.186 1.411 -20.090 1.00 92.75 442 ALA A O 1
ATOM 3548 N N . SER A 1 443 ? 40.715 0.385 -18.141 1.00 92.88 443 SER A N 1
ATOM 3549 C CA . SER A 1 443 ? 41.996 -0.317 -18.041 1.00 92.88 443 SER A CA 1
ATOM 3550 C C . SER A 1 443 ? 42.177 -1.370 -19.141 1.00 92.88 443 SER A C 1
ATOM 3552 O O . SER A 1 443 ? 43.247 -1.420 -19.752 1.00 92.88 443 SER A O 1
ATOM 3554 N N . GLU A 1 444 ? 41.122 -2.132 -19.458 1.00 94.12 444 GLU A N 1
ATOM 3555 C CA . GLU A 1 444 ? 41.115 -3.148 -20.519 1.00 94.12 444 GLU A CA 1
ATOM 3556 C C . GLU A 1 444 ? 41.421 -2.538 -21.892 1.00 94.12 444 GLU A C 1
ATOM 3558 O O . GLU A 1 444 ? 42.201 -3.089 -22.668 1.00 94.12 444 GLU A O 1
ATOM 3563 N N . PHE A 1 445 ? 40.870 -1.355 -22.177 1.00 92.88 445 PHE A N 1
ATOM 3564 C CA . PHE A 1 445 ? 41.069 -0.664 -23.455 1.00 92.88 445 PHE A CA 1
ATOM 3565 C C . PHE A 1 445 ? 42.185 0.393 -23.442 1.00 92.88 445 PHE A C 1
ATOM 3567 O O . PHE A 1 445 ? 42.333 1.148 -24.411 1.00 92.88 445 PHE A O 1
ATOM 3574 N N . HIS A 1 446 ? 42.996 0.442 -22.380 1.00 93.00 446 HIS A N 1
ATOM 3575 C CA . HIS A 1 446 ? 44.096 1.398 -22.212 1.00 93.00 446 HIS A CA 1
ATOM 3576 C C . HIS A 1 446 ? 43.667 2.862 -22.438 1.00 93.00 446 HIS A C 1
ATOM 3578 O O . HIS A 1 446 ? 44.307 3.604 -23.201 1.00 93.00 446 HIS A O 1
ATOM 3584 N N . LEU A 1 447 ? 42.550 3.240 -21.817 1.00 94.88 447 LEU A N 1
ATOM 3585 C CA . LEU A 1 447 ? 41.976 4.584 -21.800 1.00 94.88 447 LEU A CA 1
ATOM 3586 C C . LEU A 1 447 ? 42.367 5.299 -20.501 1.00 94.88 447 LEU A C 1
ATOM 3588 O O . LEU A 1 447 ? 42.565 4.659 -19.470 1.00 94.88 447 LEU A O 1
ATOM 3592 N N . SER A 1 448 ? 42.460 6.627 -20.540 1.00 90.75 448 SER A N 1
ATOM 3593 C CA . SER A 1 448 ? 42.846 7.439 -19.378 1.00 90.75 448 SER A CA 1
ATOM 3594 C C . SER A 1 448 ? 41.918 8.633 -19.212 1.00 90.75 448 SER A C 1
ATOM 3596 O O . SER A 1 448 ? 41.650 9.335 -20.186 1.00 90.75 448 SER A O 1
ATOM 3598 N N . ASN A 1 449 ? 41.454 8.888 -17.992 1.00 93.75 449 ASN A N 1
ATOM 3599 C CA . ASN A 1 449 ? 40.679 10.076 -17.658 1.00 93.75 449 ASN A CA 1
ATOM 3600 C C . ASN A 1 449 ? 40.935 10.454 -16.191 1.00 93.75 449 ASN A C 1
ATOM 3602 O O . ASN A 1 449 ? 40.698 9.640 -15.301 1.00 93.75 449 ASN A O 1
ATOM 3606 N N . ASP A 1 450 ? 41.405 11.677 -15.951 1.00 90.19 450 ASP A N 1
ATOM 3607 C CA . ASP A 1 450 ? 41.777 12.137 -14.607 1.00 90.19 450 ASP A CA 1
ATOM 3608 C C . ASP A 1 450 ? 40.564 12.261 -13.673 1.00 90.19 450 ASP A C 1
ATOM 3610 O O . ASP A 1 450 ? 40.663 11.951 -12.489 1.00 90.19 450 ASP A O 1
ATOM 3614 N N . GLY A 1 451 ? 39.397 12.634 -14.209 1.00 89.75 451 GLY A N 1
ATOM 3615 C CA . GLY A 1 451 ? 38.137 12.677 -13.462 1.00 89.75 451 GLY A CA 1
ATOM 3616 C C . GLY A 1 451 ? 37.708 11.299 -12.957 1.00 89.75 451 GLY A C 1
ATOM 3617 O O . GLY A 1 451 ? 37.274 11.158 -11.817 1.00 89.75 451 GLY A O 1
ATOM 3618 N N . LEU A 1 452 ? 37.925 10.243 -13.752 1.00 90.75 452 LEU A N 1
ATOM 3619 C CA . LEU A 1 452 ? 37.662 8.871 -13.311 1.00 90.75 452 LEU A CA 1
ATOM 3620 C C . LEU A 1 452 ? 38.581 8.472 -12.154 1.00 90.75 452 LEU A C 1
ATOM 3622 O O . LEU A 1 452 ? 38.115 7.857 -11.200 1.00 90.75 452 LEU A O 1
ATOM 3626 N N . THR A 1 453 ? 39.863 8.836 -12.221 1.00 91.00 453 THR A N 1
ATOM 3627 C CA . THR A 1 453 ? 40.819 8.603 -11.129 1.00 91.00 453 THR A CA 1
ATOM 3628 C C . THR A 1 453 ? 40.369 9.316 -9.854 1.00 91.00 453 THR A C 1
ATOM 3630 O O . THR A 1 453 ? 40.278 8.682 -8.808 1.00 91.00 453 THR A O 1
ATOM 3633 N N . ASN A 1 454 ? 39.964 10.585 -9.958 1.00 90.44 454 ASN A N 1
ATOM 3634 C CA . ASN A 1 454 ? 39.457 11.355 -8.820 1.00 90.44 454 ASN A CA 1
ATOM 3635 C C . ASN A 1 454 ? 38.203 10.721 -8.197 1.00 90.44 454 ASN A C 1
ATOM 3637 O O . ASN A 1 454 ? 38.085 10.661 -6.975 1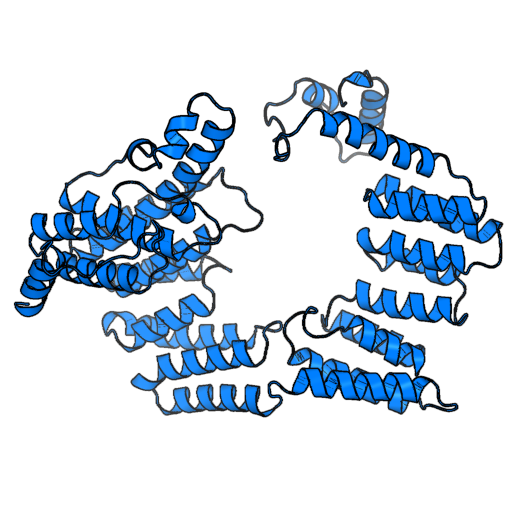.00 90.44 454 ASN A O 1
ATOM 3641 N N . LEU A 1 455 ? 37.270 10.225 -9.020 1.00 89.00 455 LEU A N 1
ATOM 3642 C CA . LEU A 1 455 ? 36.077 9.521 -8.540 1.00 89.00 455 LEU A CA 1
ATOM 3643 C C . LEU A 1 455 ? 36.437 8.210 -7.828 1.00 89.00 455 LEU A C 1
ATOM 3645 O O . LEU A 1 455 ? 35.843 7.884 -6.802 1.00 89.00 455 LEU A O 1
ATOM 3649 N N . VAL A 1 456 ? 37.402 7.453 -8.354 1.00 89.44 456 VAL A N 1
ATOM 3650 C CA . VAL A 1 456 ? 37.892 6.216 -7.726 1.00 89.44 456 VAL A CA 1
ATOM 3651 C C . VAL A 1 456 ? 38.523 6.516 -6.367 1.00 89.44 456 VAL A C 1
ATOM 3653 O O . VAL A 1 456 ? 38.198 5.834 -5.394 1.00 89.44 456 VAL A O 1
ATOM 3656 N N . ASP A 1 457 ? 39.371 7.541 -6.294 1.00 88.06 457 ASP A N 1
ATOM 3657 C CA . ASP A 1 457 ? 40.045 7.954 -5.062 1.00 88.06 457 ASP A CA 1
ATOM 3658 C C . ASP A 1 457 ? 39.037 8.447 -4.017 1.00 88.06 457 ASP A C 1
ATOM 3660 O O . ASP A 1 457 ? 39.096 8.022 -2.865 1.00 88.06 457 ASP A O 1
ATOM 3664 N N . PHE A 1 458 ? 38.038 9.234 -4.431 1.00 86.62 458 PHE A N 1
ATOM 3665 C CA . PHE A 1 458 ? 36.934 9.673 -3.573 1.00 86.62 458 PHE A CA 1
ATOM 3666 C C . PHE A 1 458 ? 36.205 8.491 -2.907 1.00 86.62 458 PHE A C 1
ATOM 3668 O O . PHE A 1 458 ? 35.981 8.486 -1.694 1.00 86.62 458 PHE A O 1
ATOM 3675 N N . PHE A 1 459 ? 35.875 7.445 -3.674 1.00 84.62 459 PHE A N 1
ATOM 3676 C CA . PHE A 1 459 ? 35.231 6.241 -3.132 1.00 84.62 459 PHE A CA 1
ATOM 3677 C C . PHE A 1 459 ? 36.180 5.321 -2.347 1.00 84.62 459 PHE A C 1
ATOM 3679 O O . PHE A 1 459 ? 35.707 4.428 -1.634 1.00 84.62 459 PHE A O 1
ATOM 3686 N N . ALA A 1 460 ? 37.497 5.492 -2.487 1.00 80.19 460 ALA A N 1
ATOM 3687 C CA . ALA A 1 460 ? 38.494 4.795 -1.683 1.00 80.19 460 ALA A CA 1
ATOM 3688 C C . ALA A 1 460 ? 38.650 5.451 -0.302 1.00 80.19 460 ALA A C 1
ATOM 3690 O O . ALA A 1 460 ? 38.637 4.739 0.701 1.00 80.19 460 ALA A O 1
ATOM 3691 N N . THR A 1 461 ? 38.682 6.785 -0.226 1.00 70.81 461 THR A N 1
ATOM 3692 C CA . THR A 1 461 ? 38.714 7.525 1.049 1.00 70.81 461 THR A CA 1
ATOM 3693 C C . THR A 1 461 ? 37.418 7.374 1.851 1.00 70.81 461 THR A C 1
ATOM 3695 O O . THR A 1 461 ? 37.469 7.195 3.064 1.00 70.81 461 THR A O 1
ATOM 3698 N N . ASP A 1 462 ? 36.258 7.301 1.184 1.00 61.19 462 ASP A N 1
ATOM 3699 C CA . ASP A 1 462 ? 34.956 7.036 1.830 1.00 61.19 462 ASP A CA 1
ATOM 3700 C C . ASP A 1 462 ? 34.882 5.621 2.464 1.00 61.19 462 ASP A C 1
ATOM 3702 O O . ASP A 1 462 ? 34.087 5.363 3.368 1.00 61.19 462 ASP A O 1
ATOM 3706 N N . LYS A 1 463 ? 35.734 4.673 2.035 1.00 55.22 463 LYS A N 1
ATOM 3707 C CA . LYS A 1 463 ? 35.872 3.350 2.677 1.00 55.22 463 LYS A CA 1
ATOM 3708 C C . LYS A 1 463 ? 36.772 3.372 3.913 1.00 55.22 463 LYS A C 1
ATOM 3710 O O . LYS A 1 463 ? 36.527 2.581 4.822 1.00 55.22 463 LYS A O 1
ATOM 3715 N N . GLU A 1 464 ? 37.785 4.236 3.954 1.00 45.12 464 GLU A N 1
ATOM 3716 C CA . GLU A 1 464 ? 38.672 4.377 5.118 1.00 45.12 464 GLU A CA 1
ATOM 3717 C C . GLU A 1 464 ? 37.964 5.089 6.280 1.00 45.12 464 GLU A C 1
ATOM 3719 O O . GLU A 1 464 ? 38.098 4.652 7.420 1.00 45.12 464 GLU A O 1
ATOM 3724 N N . GLU A 1 465 ? 37.102 6.074 6.003 1.00 44.12 465 GLU A N 1
ATOM 3725 C CA . GLU A 1 465 ? 36.259 6.703 7.035 1.00 44.12 465 GLU A CA 1
ATOM 3726 C C . GLU A 1 465 ? 35.168 5.758 7.575 1.00 44.12 465 GLU A C 1
ATOM 3728 O O . GLU A 1 465 ? 34.875 5.759 8.770 1.00 44.12 465 GLU A O 1
ATOM 3733 N N . LYS A 1 466 ? 34.612 4.872 6.736 1.00 39.34 466 LYS A N 1
ATOM 3734 C CA . LYS A 1 466 ? 33.616 3.863 7.158 1.00 39.34 466 LYS A CA 1
ATOM 3735 C C . LYS A 1 466 ? 34.213 2.644 7.865 1.00 39.34 466 LYS A C 1
ATOM 3737 O O . LYS A 1 466 ? 33.469 1.869 8.464 1.00 39.34 466 LYS A O 1
ATOM 3742 N N . ALA A 1 467 ? 35.531 2.441 7.801 1.00 35.00 467 ALA A N 1
ATOM 3743 C CA . ALA A 1 467 ? 36.199 1.361 8.528 1.00 35.00 467 ALA A CA 1
ATOM 3744 C C . ALA A 1 467 ? 36.349 1.669 10.030 1.00 35.00 467 ALA A C 1
ATOM 3746 O O . ALA A 1 467 ? 36.415 0.729 10.824 1.00 35.00 467 ALA A O 1
ATOM 3747 N N . ASP A 1 468 ? 36.335 2.951 10.413 1.00 35.19 468 ASP A N 1
ATOM 3748 C CA . ASP A 1 468 ? 36.370 3.399 11.815 1.00 35.19 468 ASP A CA 1
ATOM 3749 C C . ASP A 1 468 ? 34.974 3.764 12.366 1.00 35.19 468 ASP A C 1
ATOM 3751 O O . ASP A 1 468 ? 34.805 3.996 13.562 1.00 35.19 468 ASP A O 1
ATOM 3755 N N . ASP A 1 469 ? 33.940 3.734 11.516 1.00 36.22 469 ASP A N 1
ATOM 3756 C CA . ASP A 1 469 ? 32.557 4.035 11.890 1.00 36.22 469 ASP A CA 1
ATOM 3757 C C . ASP A 1 469 ? 31.639 2.823 11.631 1.00 36.22 469 ASP A C 1
ATOM 3759 O O . ASP A 1 469 ? 30.889 2.743 10.659 1.00 36.22 469 ASP A O 1
ATOM 3763 N N . GLN A 1 470 ? 31.650 1.853 12.557 1.00 32.69 470 GLN A N 1
ATOM 3764 C CA . GLN A 1 470 ? 30.572 0.851 12.689 1.00 32.69 470 GLN A CA 1
ATOM 3765 C C . GLN A 1 470 ? 29.294 1.456 13.316 1.00 32.69 470 GLN A C 1
ATOM 3767 O O . GLN A 1 470 ? 28.562 0.788 14.050 1.00 32.69 470 GLN A O 1
ATOM 3772 N N . GLY A 1 471 ? 29.018 2.731 13.039 1.00 31.44 471 GLY A N 1
ATOM 3773 C CA . GLY A 1 471 ? 27.799 3.439 13.391 1.00 31.44 471 GLY A CA 1
ATOM 3774 C C . GLY A 1 471 ? 26.906 3.588 12.165 1.00 31.44 471 GLY A C 1
ATOM 3775 O O . GLY A 1 471 ? 27.313 4.083 11.121 1.00 31.44 471 GLY A O 1
ATOM 3776 N N . HIS A 1 472 ? 25.654 3.152 12.272 1.00 33.03 472 HIS A N 1
ATOM 3777 C CA . HIS A 1 472 ? 24.640 3.362 11.245 1.00 33.03 472 HIS A CA 1
ATOM 3778 C C . HIS A 1 472 ? 24.566 4.843 10.825 1.00 33.03 472 HIS A C 1
ATOM 3780 O O . HIS A 1 472 ? 24.108 5.684 11.599 1.00 33.03 472 HIS A O 1
ATOM 3786 N N . HIS A 1 473 ? 24.950 5.160 9.585 1.00 29.89 473 HIS A N 1
ATOM 3787 C CA . HIS A 1 473 ? 24.710 6.476 8.998 1.00 29.89 473 HIS A CA 1
ATOM 3788 C C . HIS A 1 473 ? 23.204 6.700 8.804 1.00 29.89 473 HIS A C 1
ATOM 3790 O O . HIS A 1 473 ? 22.625 6.413 7.756 1.00 29.89 473 HIS A O 1
ATOM 3796 N N . TYR A 1 474 ? 22.564 7.275 9.818 1.00 32.72 474 TYR A N 1
ATOM 3797 C CA . TYR A 1 474 ? 21.519 8.251 9.564 1.00 32.72 474 TYR A CA 1
ATOM 3798 C C . TYR A 1 474 ? 22.170 9.416 8.819 1.00 32.72 474 TYR A C 1
ATOM 3800 O O . TYR A 1 474 ? 23.221 9.900 9.240 1.00 32.72 474 TYR A O 1
ATOM 3808 N N . PHE A 1 475 ? 21.556 9.863 7.721 1.00 29.62 475 PHE A N 1
ATOM 3809 C CA . PHE A 1 475 ? 21.867 11.151 7.104 1.00 29.62 475 PHE A CA 1
ATOM 3810 C C . PHE A 1 475 ? 22.082 12.180 8.221 1.00 29.62 475 PHE A C 1
ATOM 3812 O O . PHE A 1 475 ? 21.148 12.439 8.988 1.00 29.62 475 PHE A O 1
ATOM 3819 N N . LYS A 1 476 ? 23.303 12.724 8.355 1.00 31.75 476 LYS A N 1
ATOM 3820 C CA . LYS A 1 476 ? 23.573 13.851 9.256 1.00 31.75 476 LYS A CA 1
ATOM 3821 C C . LYS A 1 476 ? 22.521 14.902 8.928 1.00 31.75 476 LYS A C 1
ATOM 3823 O O . LYS A 1 476 ? 22.510 15.447 7.824 1.00 31.75 476 LYS A O 1
ATOM 3828 N N . LYS A 1 477 ? 21.590 15.135 9.856 1.00 35.47 477 LYS A N 1
ATOM 3829 C CA . LYS A 1 477 ? 20.656 16.251 9.747 1.00 35.47 477 LYS A CA 1
ATOM 3830 C C . LYS A 1 477 ? 21.496 17.496 9.509 1.00 35.47 477 LYS A C 1
ATOM 3832 O O . LYS A 1 477 ? 22.403 17.770 10.295 1.00 35.47 477 LYS A O 1
ATOM 3837 N N . ARG A 1 478 ? 21.198 18.220 8.427 1.00 36.09 478 ARG A N 1
ATOM 3838 C CA . ARG A 1 478 ? 21.652 19.601 8.278 1.00 36.09 478 ARG A CA 1
ATOM 3839 C C . ARG A 1 478 ? 21.334 20.304 9.592 1.00 36.09 478 ARG A C 1
ATOM 3841 O O . ARG A 1 478 ? 20.226 20.195 10.113 1.00 36.09 478 ARG A O 1
ATOM 3848 N N . ASN A 1 479 ? 22.352 20.916 10.176 1.00 39.44 479 ASN A N 1
ATOM 3849 C CA . ASN A 1 479 ? 22.173 21.728 11.358 1.00 39.44 479 ASN A CA 1
ATOM 3850 C C . ASN A 1 479 ? 21.384 22.958 10.886 1.00 39.44 479 ASN A C 1
ATOM 3852 O O . ASN A 1 479 ? 21.961 23.833 10.255 1.00 39.44 479 ASN A O 1
ATOM 3856 N N . ASP A 1 480 ? 20.068 22.996 11.112 1.00 46.50 480 ASP A N 1
ATOM 3857 C CA . ASP A 1 480 ? 19.182 24.091 10.667 1.00 46.50 480 ASP A CA 1
ATOM 3858 C C . ASP A 1 480 ? 19.395 25.396 11.467 1.00 46.50 480 ASP A C 1
ATOM 3860 O O . ASP A 1 480 ? 18.554 26.297 11.464 1.00 46.50 480 ASP A O 1
ATOM 3864 N N . GLN A 1 481 ? 20.516 25.518 12.181 1.00 49.78 481 GLN A N 1
ATOM 3865 C CA . GLN A 1 481 ? 20.956 26.808 12.689 1.00 49.78 481 GLN A CA 1
ATOM 3866 C C . GLN A 1 481 ? 21.522 27.615 11.516 1.00 49.78 481 GLN A C 1
ATOM 3868 O O . GLN A 1 481 ? 22.321 27.064 10.758 1.00 49.78 481 GLN A O 1
ATOM 3873 N N . PRO A 1 482 ? 21.134 28.895 11.349 1.00 48.62 482 PRO A N 1
ATOM 3874 C CA . PRO A 1 482 ? 21.737 29.759 10.346 1.00 48.62 482 PRO A CA 1
ATOM 3875 C C . PRO A 1 482 ? 23.240 29.810 10.606 1.00 48.62 482 PRO A C 1
ATOM 3877 O O . PRO A 1 482 ? 23.713 30.364 11.599 1.00 48.62 482 PRO A O 1
ATOM 3880 N N . ASP A 1 483 ? 23.992 29.138 9.744 1.00 58.22 483 ASP A N 1
ATOM 3881 C CA . ASP A 1 483 ? 25.437 29.197 9.772 1.00 58.22 483 ASP A CA 1
ATOM 3882 C C . ASP A 1 483 ? 25.821 30.591 9.276 1.00 58.22 483 ASP A C 1
ATOM 3884 O O . ASP A 1 483 ? 25.572 30.970 8.128 1.00 58.22 483 ASP A O 1
ATOM 3888 N N . ALA A 1 484 ? 26.402 31.370 10.188 1.00 59.09 484 ALA A N 1
ATOM 3889 C CA . ALA A 1 484 ? 26.796 32.754 9.965 1.00 59.09 484 ALA A CA 1
ATOM 3890 C C . ALA A 1 484 ? 27.726 32.923 8.744 1.00 59.09 484 ALA A C 1
ATOM 3892 O O . ALA A 1 484 ? 27.838 34.026 8.205 1.00 59.09 484 ALA A O 1
ATOM 3893 N N . GLY A 1 485 ? 28.382 31.845 8.288 1.00 65.69 485 GLY A N 1
ATOM 3894 C CA . GLY A 1 485 ? 29.134 31.821 7.035 1.00 65.69 485 GLY A CA 1
ATOM 3895 C C . GLY A 1 485 ? 28.252 31.953 5.790 1.00 65.69 485 GLY A C 1
ATOM 3896 O O . GLY A 1 485 ? 28.590 32.710 4.879 1.00 65.69 485 GLY A O 1
ATOM 3897 N N . TRP A 1 486 ? 27.096 31.287 5.760 1.00 66.50 486 TRP A N 1
ATOM 3898 C CA . TRP A 1 486 ? 26.159 31.362 4.636 1.00 66.50 486 TRP A CA 1
ATOM 3899 C C . TRP A 1 486 ? 25.441 32.704 4.576 1.00 66.50 486 TRP A C 1
ATOM 3901 O O . TRP A 1 486 ? 25.323 33.283 3.493 1.00 66.50 486 TRP A O 1
ATOM 3911 N N . ASP A 1 487 ? 25.051 33.248 5.727 1.00 69.94 487 ASP A N 1
ATOM 3912 C CA . ASP A 1 487 ? 24.463 34.585 5.782 1.00 69.94 487 ASP A CA 1
ATOM 3913 C C . ASP A 1 487 ? 25.438 35.628 5.225 1.00 69.94 487 ASP A C 1
ATOM 3915 O O . ASP A 1 487 ? 25.043 36.464 4.418 1.00 69.94 487 ASP A O 1
ATOM 3919 N N . PHE A 1 488 ? 26.734 35.544 5.544 1.00 74.38 488 PHE A N 1
ATOM 3920 C CA . PHE A 1 488 ? 27.744 36.436 4.967 1.00 74.38 488 PHE A CA 1
ATOM 3921 C C . PHE A 1 488 ? 27.867 36.303 3.439 1.00 74.38 488 PHE A C 1
ATOM 3923 O O . PHE A 1 488 ? 27.947 37.315 2.731 1.00 74.38 488 PHE A O 1
ATOM 3930 N N . LEU A 1 489 ? 27.851 35.072 2.916 1.00 75.75 489 LEU A N 1
ATOM 3931 C CA . LEU A 1 489 ? 27.961 34.814 1.479 1.00 75.75 489 LEU A CA 1
ATOM 3932 C C . LEU A 1 489 ? 26.795 35.432 0.703 1.00 75.75 489 LEU A C 1
ATOM 3934 O O . LEU A 1 489 ? 27.027 36.133 -0.288 1.00 75.75 489 LEU A O 1
ATOM 3938 N N . PHE A 1 490 ? 25.567 35.233 1.184 1.00 77.06 490 PHE A N 1
ATOM 3939 C CA . PHE A 1 490 ? 24.345 35.647 0.492 1.00 77.06 490 PHE A CA 1
ATOM 3940 C C . PHE A 1 490 ? 23.869 37.064 0.833 1.00 77.06 490 PHE A C 1
ATOM 3942 O O . PHE A 1 490 ? 23.062 37.628 0.090 1.00 77.06 490 PHE A O 1
ATOM 3949 N N . ASN A 1 491 ? 24.385 37.687 1.898 1.00 79.06 491 ASN A N 1
ATOM 3950 C CA . ASN A 1 491 ? 23.939 39.016 2.306 1.00 79.06 491 ASN A CA 1
ATOM 3951 C C . ASN A 1 491 ? 24.155 40.060 1.194 1.00 79.06 491 ASN A C 1
ATOM 3953 O O . ASN A 1 491 ? 25.268 40.255 0.677 1.00 79.06 491 ASN A O 1
ATOM 3957 N N . GLY A 1 492 ? 23.061 40.739 0.840 1.00 76.56 492 GLY A N 1
ATOM 3958 C CA . GLY A 1 492 ? 23.017 41.792 -0.171 1.00 76.56 492 GLY A CA 1
ATOM 3959 C C . GLY A 1 492 ? 23.203 41.310 -1.613 1.00 76.56 492 GLY A C 1
ATOM 3960 O O . GLY A 1 492 ? 23.557 42.125 -2.468 1.00 76.56 492 GLY A O 1
ATOM 3961 N N . ILE A 1 493 ? 23.015 40.013 -1.897 1.00 82.94 493 ILE A N 1
ATOM 3962 C CA . ILE A 1 493 ? 23.093 39.456 -3.253 1.00 82.94 493 ILE A CA 1
ATOM 3963 C C . ILE A 1 493 ? 21.698 39.105 -3.778 1.00 82.94 493 ILE A C 1
ATOM 3965 O O . ILE A 1 493 ? 20.983 38.295 -3.200 1.00 82.94 493 ILE A O 1
ATOM 3969 N N . GLN A 1 494 ? 21.354 39.666 -4.938 1.00 81.69 494 GLN A N 1
ATOM 3970 C CA . GLN A 1 494 ? 20.209 39.241 -5.744 1.00 81.69 494 GLN A CA 1
ATOM 3971 C C . GLN A 1 494 ? 20.608 38.079 -6.657 1.00 81.69 494 GLN A C 1
ATOM 3973 O O . GLN A 1 494 ? 21.164 38.282 -7.740 1.00 81.69 494 GLN A O 1
ATOM 3978 N N . ILE A 1 495 ? 20.367 36.856 -6.184 1.00 76.81 495 ILE A N 1
ATOM 3979 C CA . ILE A 1 495 ? 20.731 35.597 -6.860 1.00 76.81 495 ILE A CA 1
ATOM 3980 C C . ILE A 1 495 ? 19.958 35.341 -8.163 1.00 76.81 495 ILE A C 1
ATOM 3982 O O . ILE A 1 495 ? 20.351 34.492 -8.954 1.00 76.81 495 ILE A O 1
ATOM 3986 N N . ASP A 1 496 ? 18.887 36.089 -8.405 1.00 76.69 496 ASP A N 1
ATOM 3987 C CA . ASP A 1 496 ? 18.079 36.079 -9.625 1.00 76.69 496 ASP A CA 1
ATOM 3988 C C . ASP A 1 496 ? 18.642 36.992 -10.732 1.00 76.69 496 ASP A C 1
ATOM 3990 O O . ASP A 1 496 ? 18.090 37.063 -11.830 1.00 76.69 496 ASP A O 1
ATOM 3994 N N . SER A 1 497 ? 19.772 37.662 -10.481 1.00 82.12 497 SER A N 1
ATOM 3995 C CA . SER A 1 497 ? 20.473 38.492 -11.461 1.00 82.12 497 SER A CA 1
ATOM 3996 C C . SER A 1 497 ? 21.846 37.917 -11.821 1.00 82.12 497 SER A C 1
ATOM 3998 O O . SER A 1 497 ? 22.599 37.452 -10.962 1.00 82.12 497 SER A O 1
ATOM 4000 N N . LEU A 1 498 ? 22.233 38.026 -13.097 1.00 74.06 498 LEU A N 1
ATOM 4001 C CA . LEU A 1 498 ? 23.559 37.611 -13.578 1.00 74.06 498 LEU A CA 1
ATOM 4002 C C . LEU A 1 498 ? 24.696 38.304 -12.806 1.00 74.06 498 LEU A C 1
ATOM 4004 O O . LEU A 1 498 ? 25.714 37.691 -12.482 1.00 74.06 498 LEU A O 1
ATOM 4008 N N . HIS A 1 499 ? 24.509 39.581 -12.465 1.00 78.69 499 HIS A N 1
ATOM 4009 C CA . HIS A 1 499 ? 25.462 40.338 -11.660 1.00 78.69 499 HIS A CA 1
ATOM 4010 C C . HIS A 1 499 ? 25.581 39.787 -10.230 1.00 78.69 499 HIS A C 1
ATOM 4012 O O . HIS A 1 499 ? 26.694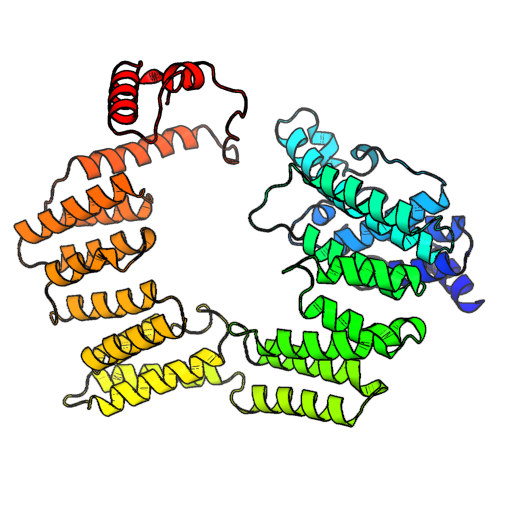 39.630 -9.723 1.00 78.69 499 HIS A O 1
ATOM 4018 N N . GLY A 1 500 ? 24.458 39.443 -9.591 1.00 83.62 500 GLY A N 1
ATOM 4019 C CA . GLY A 1 500 ? 24.457 38.854 -8.255 1.00 83.62 500 GLY A CA 1
ATOM 4020 C C . GLY A 1 500 ? 25.090 37.464 -8.218 1.00 83.62 500 GLY A C 1
ATOM 4021 O O . GLY A 1 500 ? 25.921 37.208 -7.349 1.00 83.62 500 GLY A O 1
ATOM 4022 N N . LEU A 1 501 ? 24.808 36.613 -9.208 1.00 77.38 501 LEU A N 1
ATOM 4023 C CA . LEU A 1 501 ? 25.450 35.299 -9.356 1.00 77.38 501 LEU A CA 1
ATOM 4024 C C . LEU A 1 501 ? 26.964 35.410 -9.559 1.00 77.38 501 LEU A C 1
ATOM 4026 O O . LEU A 1 501 ? 27.729 34.693 -8.918 1.00 77.38 501 LEU A O 1
ATOM 4030 N N . THR A 1 502 ? 27.414 36.354 -10.387 1.00 81.38 502 THR A N 1
ATOM 4031 C CA . THR A 1 502 ? 28.851 36.582 -10.624 1.00 81.38 502 THR A CA 1
ATOM 4032 C C . THR A 1 502 ? 29.560 37.045 -9.346 1.00 81.38 502 THR A C 1
ATOM 4034 O O . THR A 1 502 ? 30.672 36.617 -9.035 1.00 81.38 502 THR A O 1
ATOM 4037 N N . LYS A 1 503 ? 28.899 37.905 -8.563 1.00 83.06 503 LYS A N 1
ATOM 4038 C CA . LYS A 1 503 ? 29.399 38.385 -7.269 1.00 83.06 503 LYS A CA 1
ATOM 4039 C C . LYS A 1 503 ? 29.437 37.274 -6.215 1.00 83.06 503 LYS A C 1
ATOM 4041 O O . LYS A 1 503 ? 30.383 37.233 -5.433 1.00 83.06 503 LYS A O 1
ATOM 4046 N N . LEU A 1 504 ? 28.453 36.374 -6.219 1.00 84.12 504 LEU A N 1
ATOM 4047 C CA . LEU A 1 504 ? 28.411 35.200 -5.346 1.00 84.12 504 LEU A CA 1
ATOM 4048 C C . LEU A 1 504 ? 29.543 34.217 -5.672 1.00 84.12 504 LEU A C 1
ATOM 4050 O O . LEU A 1 504 ? 30.271 33.821 -4.768 1.00 84.12 504 LEU A O 1
ATOM 4054 N N . LEU A 1 505 ? 29.749 33.899 -6.954 1.00 80.12 505 LEU A N 1
ATOM 4055 C CA . LEU A 1 505 ? 30.849 33.050 -7.432 1.00 80.12 505 LEU A CA 1
ATOM 4056 C C . LEU A 1 505 ? 32.221 33.584 -7.000 1.00 80.12 505 LEU A C 1
ATOM 4058 O O . LEU A 1 505 ? 33.058 32.829 -6.514 1.00 80.12 505 LEU A O 1
ATOM 4062 N N . ASN A 1 506 ? 32.432 34.898 -7.097 1.00 81.19 506 ASN A N 1
ATOM 4063 C CA . ASN A 1 506 ? 33.667 35.526 -6.626 1.00 81.19 506 ASN A CA 1
ATOM 4064 C C . ASN A 1 506 ? 33.838 35.464 -5.101 1.00 81.19 506 ASN A C 1
ATOM 4066 O O . ASN A 1 506 ? 34.968 35.382 -4.630 1.00 81.19 506 ASN A O 1
ATOM 4070 N N . ARG A 1 507 ? 32.754 35.512 -4.315 1.00 83.69 507 ARG A N 1
ATOM 4071 C CA . ARG A 1 507 ? 32.840 35.324 -2.856 1.00 83.69 507 ARG A CA 1
ATOM 4072 C C . ARG A 1 507 ? 33.184 33.878 -2.506 1.00 83.69 507 ARG A C 1
ATOM 4074 O O . ARG A 1 507 ? 34.070 33.662 -1.692 1.00 83.69 507 ARG A O 1
ATOM 4081 N N . LEU A 1 508 ? 32.548 32.917 -3.175 1.00 78.38 508 LEU A N 1
ATOM 4082 C CA . LEU A 1 508 ? 32.791 31.487 -2.974 1.00 78.38 508 LEU A CA 1
ATOM 4083 C C . LEU A 1 508 ? 34.235 31.088 -3.305 1.00 78.38 508 LEU A C 1
ATOM 4085 O O . LEU A 1 508 ? 34.857 30.354 -2.548 1.00 78.38 508 LEU A O 1
ATOM 4089 N N . ASN A 1 509 ? 34.792 31.622 -4.394 1.00 73.75 509 ASN A N 1
ATOM 4090 C CA . ASN A 1 509 ? 36.168 31.332 -4.810 1.00 73.75 509 ASN A CA 1
ATOM 4091 C C . ASN A 1 509 ? 37.243 31.907 -3.868 1.00 73.75 509 ASN A C 1
ATOM 4093 O O . ASN A 1 509 ? 38.400 31.507 -3.964 1.00 73.75 509 ASN A O 1
ATOM 4097 N N . ASN A 1 510 ? 36.877 32.844 -2.986 1.00 71.50 510 ASN A N 1
ATOM 4098 C CA . ASN A 1 510 ? 37.787 33.491 -2.040 1.00 71.50 510 ASN A CA 1
ATOM 4099 C C . ASN A 1 510 ? 37.651 32.958 -0.600 1.00 71.50 510 ASN A C 1
ATOM 4101 O O . ASN A 1 510 ? 38.384 33.416 0.276 1.00 71.50 510 ASN A O 1
ATOM 4105 N N . GLU A 1 511 ? 36.738 32.017 -0.335 1.00 70.50 511 GLU A N 1
ATOM 4106 C CA . GLU A 1 511 ? 36.616 31.370 0.978 1.00 70.50 511 GLU A CA 1
ATOM 4107 C C . GLU A 1 511 ? 37.615 30.201 1.129 1.00 70.50 511 GLU A C 1
ATOM 4109 O O . GLU A 1 511 ? 37.958 29.540 0.141 1.00 70.50 511 GLU A O 1
ATOM 4114 N N . PRO A 1 512 ? 38.094 29.909 2.355 1.00 61.44 512 PRO A N 1
ATOM 4115 C CA . PRO A 1 512 ? 38.978 28.774 2.610 1.00 61.44 512 PRO A CA 1
ATOM 4116 C C . PRO A 1 512 ? 38.277 27.448 2.284 1.00 61.44 512 PRO A C 1
ATOM 4118 O O . PRO A 1 512 ? 37.164 27.198 2.750 1.00 61.44 512 PRO A O 1
ATOM 4121 N N . LYS A 1 513 ? 38.947 26.570 1.525 1.00 54.84 513 LYS A N 1
ATOM 4122 C CA . LYS A 1 513 ? 38.397 25.271 1.086 1.00 54.84 513 LYS A CA 1
ATOM 4123 C C . LYS A 1 513 ? 38.049 24.320 2.239 1.00 54.84 513 LYS A C 1
ATOM 4125 O O . LYS A 1 513 ? 37.212 23.443 2.062 1.00 54.84 513 LYS A O 1
ATOM 4130 N N . ASP A 1 514 ? 38.620 24.543 3.419 1.00 52.44 514 ASP A N 1
ATOM 4131 C CA . ASP A 1 514 ? 38.485 23.668 4.590 1.00 52.44 514 ASP A CA 1
ATOM 4132 C C . ASP A 1 514 ? 37.140 23.832 5.328 1.00 52.44 514 ASP A C 1
ATOM 4134 O O . ASP A 1 514 ? 36.872 23.139 6.305 1.00 52.44 514 ASP A O 1
ATOM 4138 N N . ARG A 1 515 ? 36.281 24.765 4.891 1.00 46.31 515 ARG A N 1
ATOM 4139 C CA . ARG A 1 515 ? 35.015 25.097 5.567 1.00 46.31 515 ARG A CA 1
ATOM 4140 C C . ARG A 1 515 ? 33.828 24.211 5.159 1.00 46.31 515 ARG A C 1
ATOM 4142 O O . ARG A 1 515 ? 32.801 24.246 5.830 1.00 46.31 515 ARG A O 1
ATOM 4149 N N . PHE A 1 516 ? 33.960 23.441 4.077 1.00 44.41 516 PHE A N 1
ATOM 4150 C CA . PHE A 1 516 ? 32.882 22.621 3.499 1.00 44.41 516 PHE A CA 1
ATOM 4151 C C . PHE A 1 516 ? 33.246 21.132 3.345 1.00 44.41 516 PHE A C 1
ATOM 4153 O O . PHE A 1 516 ? 32.564 20.432 2.598 1.00 44.41 516 PHE A O 1
ATOM 4160 N N . GLY A 1 517 ? 34.316 20.681 4.015 1.00 33.03 517 GLY A N 1
ATOM 4161 C CA . GLY A 1 517 ? 34.708 19.268 4.105 1.00 33.03 517 GLY A CA 1
ATOM 4162 C C . GLY A 1 517 ? 33.780 18.457 4.997 1.00 33.03 517 GLY A C 1
ATOM 4163 O O . GLY A 1 517 ? 33.420 18.968 6.085 1.00 33.03 517 GLY A O 1
#

pLDDT: mean 85.45, std 13.53, range [29.62, 97.31]

Radius of gyration: 30.73 Å; chains: 1; bounding box: 73×63×80 Å

Sequence (517 aa):
MPIAEKCLAKLGNAKTQIAKQKDDFYDDQKIANIVSFIETCFHYKLSSNKINSTLDYYVSAKANRMVVSNHSSKDRFVFLRALAIRLILTDKSEIEIEDLVPTEVLAKKNKHDFSTDLKEYKECINGLLPWFLLRASILRGTAGVFQTQFQSTIIISQQARTNRYSNYDPLPKEIAELVSSILILGDSTVVIECYQYLVSTQNIFNASIRLRLLHAAYRSEHLTEICDILEQTTYELIKSLKEEGPDEMAEKFIMLSRAVTINSVADASEYFDQAVEIVSKFGEELVKRWEALESLAERAAELPDISDEFAYRFIRCAELVGNFVSREKHWDRSNAARVDAKMSPATALAAISRWRDRIVGRYQYQVLAIIKHLVQNNLISPLCAWSLTHFFSERLYGDLALVCIEREPTKAGKQAILNDAVKILEVEGAHQKYVDDLRITASEFHLSNDGLTNLVDFFATDKEEKADDQGHHYFKKRNDQPDAGWDFLFNGIQIDSLHGLTKLLNRLNNEPKDRFG

Foldseek 3Di:
DVVLLVVLVQCLDPVRNDDDDPDLAQPPPVLVVVLVSLLVCLLVVHDLVSSLSNCVVSHPQAQDPLLLDQPRPRSVVSNLLSVLSNCVSVVHPDDDLVSRHDPVLVVCVVPPCSVVSSLSSQLRCQLCNLLSNLQSCLSNVNDDPNVVSVVVSVVRNCVSNVPPDDPRHCSLLSSLLSLLSSLLSDALVSVVVSVVVLVVDPPSVALVSLLVSLLSLLVDPRNVVCNVVSLVVSVVRLVPDQQDALVVSLVSLQSSLNSCCSPDPPVSVVSNVVNCVSCVVDDPCLLVVLVVVLVVLLVVLPDPDQDLVVLLVQLVVVQVSQSRDHDCVSPPLLSSLLSSLSRPVVSSVVSLVVCVVVVRPDSQSNVLSNLLSCLVVVVDQLLVSLVCPVVHDPVCLLVSLLSNLVRHPDLVSNQVSLAVSLVSCVVVHDDQVSLVSSVVSCVVSVHDDVSSVVVNVVVVVVVVVVVPDPDDDDPPPDPPPPDVVVCVLQPPADCVDPVSVVSSVVVVVPDDPVPPD

Secondary structure (DSSP, 8-state):
-HHHHHHHHHHTSTTTSPPPPSSS----HHHHHHHHHHHHHHHTT--HHHHHHHHHHHS-SSPPGGGT-TT-HHHHHHHHHHHHHHHHHTT-----HHHHS-HHHHTTTTSTTHHHHHHHHHHHHHHHHHHHHHHHHHHHT---SHHHHHHHHHHHHHHHHTT---SS--HHHHHHHHHHHHHHHS-HHHHHHHHHHHHHSTTTS-HHHHHHHHHHHTT-GGGHHHHHHHHHHHHHHHHH--S--HHHHHHHHHHHHHHHTTT-HHHHHHHHHHHHHHHHH--TTHHHHHHHHHHHHHHHTTSTT--HHHHHHHHHHHHHHHTSS-TTTSS-HHHHHHHHHHH-HHHHHHHHHHHHHHT-S-HHHHHHHHHHHHHHTTSS-HHHHHTTGGGS-HHHHHHHHHHHHHH-S-HHHHHHHHHHHHHHHHHH---HHHHHHHHHHHHHTT---HHHHHHHHHHHHHHHHHHS--S---------S--HHHHHHHTT--TTSHHHHHHHHHHHTTS-GGG--